Protein AF-A0A158QP65-F1 (afdb_monomer)

Sequence (502 aa):
PSRQILRLKGIIAVNVPLARISQSKVSFAASDVPIEKLSLSRGLVMNKFEKDFMIYPEYTDTDDVKAIQGFTEILRKSLNLTVDHEELEKLGTLSDAVIGALNDSAVFAALAPSEYGGLGLGFKDRVKIFEELSVDWNIYANVVVMNALTNTLILFGSEELKQKYFPLIASGKCRPVVALVRDELVSSHCLPLAAATVGYSKRLLNDLAAFCNKTSSPRQQSTTEFALKVQSLNFYSILHLMTICGSELTVQVYALESASYYLSGLLDEGLPVVLDIENALLHRLTRDVLRSSVFTCVDLAGLRAINPAFHFEKDIRDVTTLLSLVGAFLVATVIVTFRITNALKRLFRQEKLEDELRHPKLTHYIAEHAHPSLQMACQDLEFSMSRVNNVISKLMSEKGKNVQHDFASLERLVTIIQNHLVMTAVISRSSRSYSIGLRNSDIEIAWATFICSKVSRENWFLLEALNDYYGLIRLNPSLLNVGKAVFDMGGYQIESPIERNW

Mean predicted aligned error: 10.56 Å

pLDDT: mean 77.49, std 19.93, range [22.88, 97.44]

Solvent-accessible surface area (backbone atoms only — not comparable to full-atom values): 28681 Å² total; per-residue (Å²): 136,82,87,77,77,78,84,68,87,80,81,79,82,80,86,76,60,72,79,50,71,84,45,53,89,73,63,92,78,55,89,82,58,58,60,36,66,32,20,66,68,60,8,40,48,66,56,35,85,52,74,71,68,38,57,54,59,74,79,92,49,71,64,59,54,51,49,51,51,52,54,44,53,51,41,44,55,44,47,71,73,50,66,50,71,68,58,34,64,75,64,73,46,84,49,72,61,44,54,45,45,41,48,78,57,40,55,43,11,44,66,25,54,46,95,46,67,18,65,49,59,50,49,47,53,49,31,56,48,27,23,55,38,28,81,40,66,70,57,34,54,57,52,50,53,53,45,50,52,45,54,49,38,71,76,69,43,51,72,73,51,41,70,62,44,35,48,35,39,25,68,56,74,57,85,85,83,87,84,76,93,52,76,77,67,62,58,80,48,28,61,52,50,37,24,17,49,39,32,31,51,53,50,51,51,51,53,50,49,53,52,63,66,63,74,73,65,95,83,77,78,77,95,77,76,85,76,78,74,72,84,80,65,56,70,66,57,54,53,48,49,51,50,50,47,51,47,54,44,51,53,46,40,52,39,48,45,32,39,50,46,37,55,24,27,41,54,65,72,64,52,58,58,59,53,69,52,59,34,45,41,45,40,51,47,36,50,51,42,54,52,40,48,44,52,38,43,41,72,72,50,42,77,52,28,71,33,81,93,35,69,53,25,57,51,44,53,52,50,53,52,48,54,60,72,59,54,84,67,53,64,58,55,52,58,66,68,58,67,79,78,82,80,88,83,78,89,87,53,70,75,64,48,58,53,40,52,77,56,50,76,90,84,79,61,58,34,81,65,44,44,72,93,46,32,66,43,32,48,45,49,51,42,48,22,50,34,47,32,52,49,50,51,52,51,43,72,75,46,47,81,58,48,80,74,38,58,70,64,49,51,50,51,51,52,43,51,41,44,51,52,40,42,44,26,32,47,15,44,28,29,49,35,42,74,73,63,46,87,65,24,70,58,42,40,54,50,35,46,50,52,30,54,55,45,42,53,51,40,48,53,52,50,47,57,63,56,45,55,77,70,83,60,76,66,62,65,57,53,51,46,53,55,45,47,30,62,77,67,72,39,90,78,76,74,59,95,82,67,73,93,127

InterPro domains:
  IPR009100 Acyl-CoA dehydrogenase/oxidase, N-terminal and middle domain superfamily [SSF56645] (84-180)
  IPR013786 Acyl-CoA dehydrogenase/oxidase, N-terminal [PF02771] (85-173)
  IPR037069 Acyl-CoA dehydrogenase/oxidase, N-terminal domain superfamily [G3DSA:1.10.540.10] (58-175)
  IPR049448 ACAD9/ACADV-like, C-terminal domain [PF21343] (372-468)

Nearest PDB structures (foldseek):
  8phe-assembly1_B  TM=8.206E-01  e=4.579E-15  Homo sapiens
  7s7g-assembly1_A  TM=8.264E-01  e=5.039E-11  Homo sapiens
  3b96-assembly1_A-2  TM=8.182E-01  e=5.039E-11  Homo sapiens
  2uxw-assembly1_A-2  TM=8.178E-01  e=2.603E-10  Homo sapiens
  8ca1-assembly1_A  TM=8.148E-01  e=2.059E-10  Mus musculus

Foldseek 3Di:
DDDPPPPPPDDDDPPDDPVCVLCQVPPPPPPPDDVCLQAVLVCLLLLHHDLVLLAFFDDPDPVLVVVLVVLLVQLLVQCVVQDDPVVCVVVVADDPSNLVSCQVSQVLLCLAPVVQNRPNDFLLSLLSNLLSQLVPLRSLVQSLVLSLVRVCCVRPNDPVRSNPPRNCRSNSVDRDDDDDPDLLSLLVRLLSLLSSLLSNLVVLLVVLVVVLVVPPDPPDDDPDPDDPPPVDDDPVNLVVLLCVLSLVLVLLSLLLVLLSSRVRSCVRVVRNHPCLLSSLLSLVSSLVSLVSSLVSLCSRVPPVCCPPVDCNNVSNVSSVVVNVSSDPCSLLSVLVVPPVPDPPPPPPDPPVLVVCLVPPDQDPCSCVSFDVLCSVLSVLSSSLSSLSSSLVSVCCVPCPPVVSVVSVLSVLSSLLSSLSSSLSSLRSVLRVCVVVPHPCSVVSSVSSNVSSVVSSVSSSVSSVCSVCVPVDDPPDPVVVVVVCVQVVVVHDPDDDPPDDDD

Radius of gyration: 25.3 Å;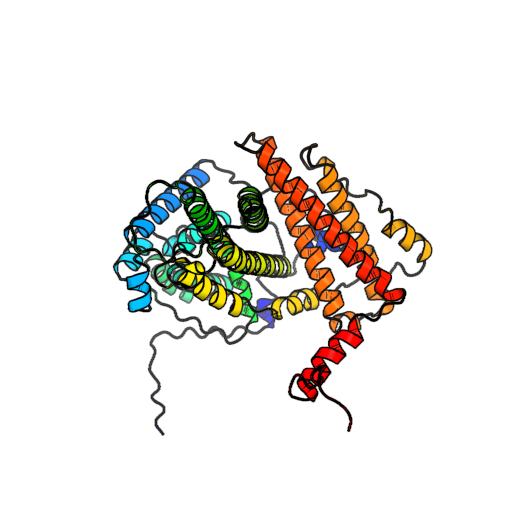 Cα contacts (8 Å, |Δi|>4): 485; chains: 1; bounding box: 78×71×74 Å

Organism: Haemonchus placei (NCBI:txid6290)

Structure (mmCIF, N/CA/C/O backbone):
data_AF-A0A158QP65-F1
#
_entry.id   AF-A0A158QP65-F1
#
loop_
_atom_site.group_PDB
_atom_site.id
_atom_site.type_symbol
_atom_site.label_atom_id
_atom_site.label_alt_id
_atom_site.label_comp_id
_atom_site.label_asym_id
_atom_site.label_entity_id
_atom_site.label_seq_id
_atom_site.pdbx_PDB_ins_code
_atom_site.Cartn_x
_atom_site.Cartn_y
_atom_site.Cartn_z
_atom_site.occupancy
_atom_site.B_iso_or_equiv
_atom_site.auth_seq_id
_atom_site.auth_comp_id
_atom_site.auth_asym_id
_atom_site.auth_atom_id
_atom_site.pdbx_PDB_model_num
ATOM 1 N N . PRO A 1 1 ? 21.037 -11.210 42.077 1.00 28.03 1 PRO A N 1
ATOM 2 C CA . PRO A 1 1 ? 20.079 -10.479 42.938 1.00 28.03 1 PRO A CA 1
ATOM 3 C C . PRO A 1 1 ? 18.663 -10.530 42.336 1.00 28.03 1 PRO A C 1
ATOM 5 O O . PRO A 1 1 ? 18.416 -9.946 41.289 1.00 28.03 1 PRO A O 1
ATOM 8 N N . SER A 1 2 ? 17.801 -11.339 42.965 1.00 24.23 2 SER A N 1
ATOM 9 C CA . SER A 1 2 ? 16.327 -11.344 42.860 1.00 24.23 2 SER A CA 1
ATOM 10 C C . SER A 1 2 ? 15.695 -11.414 41.454 1.00 24.23 2 SER A C 1
ATOM 12 O O . SER A 1 2 ? 15.171 -10.438 40.928 1.00 24.23 2 SER A O 1
ATOM 14 N N . ARG A 1 3 ? 15.616 -12.632 40.892 1.00 25.69 3 ARG A N 1
ATOM 15 C CA . ARG A 1 3 ? 14.611 -12.987 39.872 1.00 25.69 3 ARG A CA 1
ATOM 16 C C . ARG A 1 3 ? 13.216 -12.965 40.515 1.00 25.69 3 ARG A C 1
ATOM 18 O O . ARG A 1 3 ? 12.759 -13.986 41.024 1.00 25.69 3 ARG A O 1
ATOM 25 N N . GLN A 1 4 ? 12.535 -11.822 40.492 1.00 23.47 4 GLN A N 1
ATOM 26 C CA . GLN A 1 4 ? 11.077 -11.805 40.611 1.00 23.47 4 GLN A CA 1
ATOM 27 C C . GLN A 1 4 ? 10.497 -12.288 39.280 1.00 23.47 4 GLN A C 1
ATOM 29 O O . GLN A 1 4 ? 10.384 -11.544 38.312 1.00 23.47 4 GLN A O 1
ATOM 34 N N . ILE A 1 5 ? 10.166 -13.576 39.227 1.00 24.44 5 ILE A N 1
ATOM 35 C CA . ILE A 1 5 ? 9.314 -14.133 38.181 1.00 24.44 5 ILE A CA 1
ATOM 36 C C . ILE A 1 5 ? 7.915 -13.567 38.439 1.00 24.44 5 ILE A C 1
ATOM 38 O O . ILE A 1 5 ? 7.173 -14.081 39.277 1.00 24.44 5 ILE A O 1
ATOM 42 N N . LEU A 1 6 ? 7.571 -12.477 37.750 1.00 23.12 6 LEU A N 1
ATOM 43 C CA . LEU A 1 6 ? 6.187 -12.044 37.593 1.00 23.12 6 LEU A CA 1
ATOM 44 C C . LEU A 1 6 ? 5.415 -13.220 36.983 1.00 23.12 6 LEU A C 1
ATOM 46 O O . LEU A 1 6 ? 5.588 -13.563 35.814 1.00 23.12 6 LEU A O 1
ATOM 50 N N . ARG A 1 7 ? 4.589 -13.883 37.802 1.00 22.88 7 ARG A N 1
ATOM 51 C CA . ARG A 1 7 ? 3.594 -14.863 37.351 1.00 22.88 7 ARG A CA 1
ATOM 52 C C . ARG A 1 7 ? 2.542 -14.129 36.512 1.00 22.88 7 ARG A C 1
ATOM 54 O O . ARG A 1 7 ? 1.471 -13.793 37.008 1.00 22.88 7 ARG A O 1
ATOM 61 N N . LEU A 1 8 ? 2.845 -13.884 35.242 1.00 30.17 8 LEU A N 1
ATOM 62 C CA . LEU A 1 8 ? 1.859 -13.469 34.251 1.00 30.17 8 LEU A CA 1
ATOM 63 C C . LEU A 1 8 ? 0.992 -14.693 33.920 1.00 30.17 8 LEU A C 1
ATOM 65 O O . LEU A 1 8 ? 1.442 -15.650 33.289 1.00 30.17 8 LEU A O 1
ATOM 69 N N . LYS A 1 9 ? -0.248 -14.707 34.425 1.00 31.06 9 LYS A N 1
ATOM 70 C CA . LYS A 1 9 ? -1.256 -15.711 34.060 1.00 31.06 9 LYS A CA 1
ATOM 71 C C . LYS A 1 9 ? -1.524 -15.604 32.552 1.00 31.06 9 LYS A C 1
ATOM 73 O O . LYS A 1 9 ? -2.002 -14.571 32.105 1.00 31.06 9 LYS A O 1
ATOM 78 N N . GLY A 1 10 ? -1.278 -16.677 31.797 1.00 42.19 10 GLY A N 1
ATOM 79 C CA . GLY A 1 10 ? -1.755 -16.805 30.412 1.00 42.19 10 GLY A CA 1
ATOM 80 C C . GLY A 1 10 ? -0.742 -16.522 29.298 1.00 42.19 10 GLY A C 1
ATOM 81 O O . GLY A 1 10 ? -1.137 -16.016 28.255 1.00 42.19 10 GLY A O 1
ATOM 82 N N . ILE A 1 11 ? 0.538 -16.864 29.474 1.00 42.38 11 ILE A N 1
ATOM 83 C CA . ILE A 1 11 ? 1.507 -16.835 28.366 1.00 42.38 11 ILE A CA 1
ATOM 84 C C . ILE A 1 11 ? 1.181 -17.973 27.385 1.00 42.38 11 ILE A C 1
ATOM 86 O O . ILE A 1 11 ? 1.315 -19.147 27.732 1.00 42.38 11 ILE A O 1
ATOM 90 N N . ILE A 1 12 ? 0.775 -17.631 26.158 1.00 43.78 12 ILE A N 1
ATOM 91 C CA . ILE A 1 12 ? 0.723 -18.577 25.037 1.00 43.78 12 ILE A CA 1
ATOM 92 C C . ILE A 1 12 ? 2.083 -18.520 24.339 1.00 43.78 12 ILE A C 1
ATOM 94 O O . ILE A 1 12 ? 2.358 -17.610 23.562 1.00 43.78 12 ILE A O 1
ATOM 98 N N . ALA A 1 13 ? 2.955 -19.483 24.628 1.00 40.81 13 ALA A N 1
ATOM 99 C CA . ALA A 1 13 ? 4.204 -19.643 23.894 1.00 40.81 13 ALA A CA 1
ATOM 100 C C . ALA A 1 13 ? 3.943 -20.487 22.638 1.00 40.81 13 ALA A C 1
ATOM 102 O O . ALA A 1 13 ? 3.962 -21.716 22.694 1.00 40.81 13 ALA A O 1
ATOM 103 N N . VAL A 1 14 ? 3.683 -19.837 21.501 1.00 40.47 14 VAL A N 1
ATOM 104 C CA . VAL A 1 14 ? 3.632 -20.531 20.206 1.00 40.47 14 VAL A CA 1
ATOM 105 C C . VAL A 1 14 ? 5.058 -20.621 19.664 1.00 40.47 14 VAL A C 1
ATOM 107 O O . VAL A 1 14 ? 5.575 -19.682 19.066 1.00 40.47 14 VAL A O 1
ATOM 110 N N . ASN A 1 15 ? 5.730 -21.747 19.911 1.00 36.25 15 ASN A N 1
ATOM 111 C CA . ASN A 1 15 ? 7.048 -22.008 19.337 1.00 36.25 15 ASN A CA 1
ATOM 112 C C . ASN A 1 15 ? 6.867 -22.480 17.885 1.00 36.25 15 ASN A C 1
ATOM 114 O O . ASN A 1 15 ? 6.564 -23.651 17.647 1.00 36.25 15 ASN A O 1
ATOM 118 N N . VAL A 1 16 ? 6.977 -21.564 16.917 1.00 39.28 16 VAL A N 1
ATOM 119 C CA . VAL A 1 16 ? 6.814 -21.886 15.492 1.00 39.28 16 VAL A CA 1
ATOM 120 C C . VAL A 1 16 ? 8.182 -22.213 14.874 1.00 39.28 16 VAL A C 1
ATOM 122 O O . VAL A 1 16 ? 9.013 -21.316 14.726 1.00 39.28 16 VAL A O 1
ATOM 125 N N . PRO A 1 17 ? 8.463 -23.471 14.483 1.00 30.17 17 PRO A N 1
ATOM 126 C CA . PRO A 1 17 ? 9.666 -23.782 13.718 1.00 30.17 17 PRO A CA 1
ATOM 127 C C . PRO A 1 17 ? 9.556 -23.196 12.299 1.00 30.17 17 PRO A C 1
ATOM 129 O O . PRO A 1 17 ? 8.550 -23.411 11.625 1.00 30.17 17 PRO A O 1
ATOM 132 N N . LEU A 1 18 ? 10.613 -22.511 11.832 1.00 29.34 18 LEU A N 1
ATOM 133 C CA . LEU A 1 18 ? 10.760 -21.887 10.495 1.00 29.34 18 LEU A CA 1
ATOM 134 C C . LEU A 1 18 ? 10.167 -22.714 9.337 1.00 29.34 18 LEU A C 1
ATOM 136 O O . LEU A 1 18 ? 9.545 -22.167 8.432 1.00 29.34 18 LEU A O 1
ATOM 140 N N . ALA A 1 19 ? 10.323 -24.039 9.385 1.00 26.78 19 ALA A N 1
ATOM 141 C CA . ALA A 1 19 ? 9.856 -24.960 8.350 1.00 26.78 19 ALA A CA 1
ATOM 142 C C . ALA A 1 19 ? 8.323 -25.025 8.189 1.00 26.78 19 ALA A C 1
ATOM 144 O O . ALA A 1 19 ? 7.852 -25.482 7.154 1.00 26.78 19 ALA A O 1
ATOM 145 N N . ARG A 1 20 ? 7.542 -24.583 9.188 1.00 27.67 20 ARG A N 1
ATOM 146 C CA . ARG A 1 20 ? 6.070 -24.528 9.123 1.00 27.67 20 ARG A CA 1
ATOM 147 C C . ARG A 1 20 ? 5.520 -23.177 8.664 1.00 27.67 20 ARG A C 1
ATOM 149 O O . ARG A 1 20 ? 4.370 -23.127 8.258 1.00 27.67 20 ARG A O 1
ATOM 156 N N . ILE A 1 21 ? 6.308 -22.100 8.703 1.00 33.06 21 ILE A N 1
ATOM 157 C CA . ILE A 1 21 ? 5.866 -20.761 8.262 1.00 33.06 21 ILE A CA 1
ATOM 158 C C . ILE A 1 21 ? 5.874 -20.676 6.731 1.00 33.06 21 ILE A C 1
ATOM 160 O O . ILE A 1 21 ? 4.969 -20.099 6.141 1.00 33.06 21 ILE A O 1
ATOM 164 N N . SER A 1 22 ? 6.834 -21.343 6.079 1.00 30.52 22 SER A N 1
ATOM 165 C CA . SER A 1 22 ? 6.835 -21.547 4.621 1.00 30.52 22 SER A CA 1
ATOM 166 C C . SER A 1 22 ? 5.821 -22.594 4.145 1.00 30.52 22 SER A C 1
ATOM 168 O O . SER A 1 22 ? 5.596 -22.740 2.947 1.00 30.52 22 SER A O 1
ATOM 170 N N . GLN A 1 23 ? 5.224 -23.331 5.082 1.00 28.06 23 GLN A N 1
ATOM 171 C CA . GLN A 1 23 ? 4.182 -24.321 4.853 1.00 28.06 23 GLN A CA 1
ATOM 172 C C . GLN A 1 23 ? 2.904 -23.853 5.550 1.00 28.06 23 GLN A C 1
ATOM 174 O O . GLN A 1 23 ? 2.370 -24.534 6.431 1.00 28.06 23 GLN A O 1
ATOM 179 N N . SER A 1 24 ? 2.381 -22.691 5.146 1.00 30.58 24 SER A N 1
ATOM 180 C CA . SER A 1 24 ? 0.937 -22.511 5.264 1.00 30.58 24 SER A CA 1
ATOM 181 C C . SER A 1 24 ? 0.294 -23.748 4.629 1.00 30.58 24 SER A C 1
ATOM 183 O O . SER A 1 24 ? 0.755 -24.258 3.609 1.00 30.58 24 SER A O 1
ATOM 185 N N . LYS A 1 25 ? -0.731 -24.303 5.273 1.00 30.17 25 LYS A N 1
ATOM 186 C CA . LYS A 1 25 ? -1.449 -25.505 4.823 1.00 30.17 25 LYS A CA 1
ATOM 187 C C . LYS A 1 25 ? -2.222 -25.297 3.503 1.00 30.17 25 LYS A C 1
ATOM 189 O O . LYS A 1 25 ? -3.206 -25.980 3.269 1.00 30.17 25 LYS A O 1
ATOM 194 N N . VAL A 1 26 ? -1.761 -24.424 2.609 1.00 34.22 26 VAL A N 1
ATOM 195 C CA . VAL A 1 26 ? -1.816 -24.706 1.176 1.00 34.22 26 VAL A CA 1
ATOM 196 C C . VAL A 1 26 ? -0.628 -25.621 0.923 1.00 34.22 26 VAL A C 1
ATOM 198 O O . VAL A 1 26 ? 0.472 -25.195 0.578 1.00 34.22 26 VAL A O 1
ATOM 201 N N . SER A 1 27 ? -0.825 -26.906 1.219 1.00 28.50 27 SER A N 1
ATOM 202 C CA . SER A 1 27 ? 0.098 -27.950 0.796 1.00 28.50 27 SER A CA 1
ATOM 203 C C . SER A 1 27 ? 0.563 -27.658 -0.628 1.00 28.50 27 SER A C 1
ATOM 205 O O . SER A 1 27 ? -0.262 -27.301 -1.469 1.00 28.50 27 SER A O 1
ATOM 207 N N . PHE A 1 28 ? 1.854 -27.859 -0.890 1.00 35.22 28 PHE A N 1
ATOM 208 C CA . PHE A 1 28 ? 2.449 -28.105 -2.207 1.00 35.22 28 PHE A CA 1
ATOM 209 C C . PHE A 1 28 ? 1.759 -29.306 -2.912 1.00 35.22 28 PHE A C 1
ATOM 211 O O . PHE A 1 28 ? 2.387 -30.299 -3.251 1.00 35.22 28 PHE A O 1
ATOM 218 N N . ALA A 1 29 ? 0.441 -29.240 -3.090 1.00 33.00 29 ALA A N 1
ATOM 219 C CA . ALA A 1 29 ? -0.408 -30.163 -3.827 1.00 33.00 29 ALA A CA 1
ATOM 220 C C . ALA A 1 29 ? -0.649 -29.656 -5.259 1.00 33.00 29 ALA A C 1
ATOM 222 O O . ALA A 1 29 ? -1.342 -30.298 -6.035 1.00 33.00 29 ALA A O 1
ATOM 223 N N . ALA A 1 30 ? -0.059 -28.516 -5.624 1.00 43.53 30 ALA A N 1
ATOM 224 C CA . ALA A 1 30 ? -0.201 -27.887 -6.926 1.00 43.53 30 ALA A CA 1
ATOM 225 C C . ALA A 1 30 ? 1.123 -27.912 -7.706 1.00 43.53 30 ALA A C 1
ATOM 227 O O . ALA A 1 30 ? 1.570 -26.882 -8.201 1.00 43.53 30 ALA A O 1
ATOM 228 N N . SER A 1 31 ? 1.771 -29.077 -7.833 1.00 50.09 31 SER A N 1
ATOM 229 C CA . SER A 1 31 ? 2.864 -29.234 -8.812 1.00 50.09 31 SER A CA 1
ATOM 230 C C . SER A 1 31 ? 2.407 -28.966 -10.254 1.00 50.09 31 SER A C 1
ATOM 232 O O . SER A 1 31 ? 3.247 -28.734 -11.120 1.00 50.09 31 SER A O 1
ATOM 234 N N . ASP A 1 32 ? 1.090 -28.958 -10.483 1.00 56.91 32 ASP A N 1
ATOM 235 C CA . ASP A 1 32 ? 0.466 -28.889 -11.804 1.00 56.91 32 ASP A CA 1
ATOM 236 C C . ASP A 1 32 ? -0.177 -27.522 -12.110 1.00 56.91 32 ASP A C 1
ATOM 238 O O . ASP A 1 32 ? -0.627 -27.299 -13.234 1.00 56.91 32 ASP A O 1
ATOM 242 N N . VAL A 1 33 ? -0.226 -26.584 -11.150 1.00 64.44 33 VAL A N 1
ATOM 243 C CA . VAL A 1 33 ? -0.780 -25.241 -11.396 1.00 64.44 33 VAL A CA 1
ATOM 244 C C . VAL A 1 33 ? 0.328 -24.323 -11.931 1.00 64.44 33 VAL A C 1
ATOM 246 O O . VAL A 1 33 ? 1.375 -24.197 -11.289 1.00 64.44 33 VAL A O 1
ATOM 249 N N . PRO A 1 34 ? 0.132 -23.666 -13.091 1.00 68.56 34 PRO A N 1
ATOM 250 C CA . PRO A 1 34 ? 1.103 -22.727 -13.643 1.00 68.56 34 PRO A CA 1
ATOM 251 C C . PRO A 1 34 ? 1.469 -21.614 -12.651 1.00 68.56 34 PRO A C 1
ATOM 253 O O . PRO A 1 34 ? 0.615 -21.110 -11.924 1.00 68.56 34 PRO A O 1
ATOM 256 N N . ILE A 1 35 ? 2.740 -21.203 -12.636 1.00 68.62 35 ILE A N 1
ATOM 257 C CA . ILE A 1 35 ? 3.265 -20.233 -11.658 1.00 68.62 35 ILE A CA 1
ATOM 258 C C . ILE A 1 35 ? 2.569 -18.870 -11.761 1.00 68.62 35 ILE A C 1
ATOM 260 O O . ILE A 1 35 ? 2.382 -18.192 -10.757 1.00 68.62 35 ILE A O 1
ATOM 264 N N . GLU A 1 36 ? 2.143 -18.519 -12.972 1.00 68.19 36 GLU A N 1
ATOM 265 C CA . GLU A 1 36 ? 1.372 -17.330 -13.309 1.00 68.19 36 GLU A CA 1
ATOM 266 C C . GLU A 1 36 ? -0.042 -17.345 -12.725 1.00 68.19 36 GLU A C 1
ATOM 268 O O . GLU A 1 36 ? -0.616 -16.287 -12.570 1.00 68.19 36 GLU A O 1
ATOM 273 N N . LYS A 1 37 ? -0.588 -18.501 -12.332 1.00 71.81 37 LYS A N 1
ATOM 274 C CA . LYS A 1 37 ? -1.853 -18.585 -11.583 1.00 71.81 37 LYS A CA 1
ATOM 275 C C . LYS A 1 37 ? -1.643 -18.586 -10.070 1.00 71.81 37 LYS A C 1
ATOM 277 O O . LYS A 1 37 ? -2.582 -18.351 -9.320 1.00 71.81 37 LYS A O 1
ATOM 282 N N . LEU A 1 38 ? -0.415 -18.873 -9.630 1.00 68.69 38 LEU A N 1
ATOM 283 C CA . LEU A 1 38 ? -0.037 -18.968 -8.220 1.00 68.69 38 LEU A CA 1
ATOM 284 C C . LEU A 1 38 ? 0.522 -17.656 -7.654 1.00 68.69 38 LEU A C 1
ATOM 286 O O . LEU A 1 38 ? 0.538 -17.454 -6.450 1.00 68.69 38 LEU A O 1
ATOM 290 N N . SER A 1 39 ? 1.075 -16.770 -8.474 1.00 75.38 39 SER A N 1
ATOM 291 C CA . SER A 1 39 ? 1.523 -15.452 -8.014 1.00 75.38 39 SER A CA 1
ATOM 292 C C . SER A 1 39 ? 1.572 -14.503 -9.193 1.00 75.38 39 SER A C 1
ATOM 294 O O . SER A 1 39 ? 2.267 -14.763 -10.182 1.00 75.38 39 SER A O 1
ATOM 296 N N . LEU A 1 40 ? 0.874 -13.378 -9.042 1.00 83.19 40 LEU A N 1
ATOM 297 C CA . LEU A 1 40 ? 0.892 -12.290 -10.007 1.00 83.19 40 LEU A CA 1
ATOM 298 C C . LEU A 1 40 ? 2.331 -11.837 -10.247 1.00 83.19 40 LEU A C 1
ATOM 300 O O . LEU A 1 40 ? 2.811 -11.849 -11.377 1.00 83.19 40 LEU A O 1
ATOM 304 N N . SER A 1 41 ? 3.052 -11.509 -9.174 1.00 83.50 41 SER A N 1
ATOM 305 C CA . SER A 1 41 ? 4.394 -10.935 -9.274 1.00 83.50 41 SER A CA 1
ATOM 306 C C . SER A 1 41 ? 5.379 -11.898 -9.943 1.00 83.50 41 SER A C 1
ATOM 308 O O . SER A 1 41 ? 6.189 -11.485 -10.772 1.00 83.50 41 SER A O 1
ATOM 310 N N . ARG A 1 42 ? 5.295 -13.203 -9.639 1.00 79.75 42 ARG A N 1
ATOM 311 C CA . ARG A 1 42 ? 6.140 -14.223 -10.289 1.00 79.75 42 ARG A CA 1
ATOM 312 C C . ARG A 1 42 ? 5.791 -14.395 -11.763 1.00 79.75 42 ARG A C 1
ATOM 314 O O . ARG A 1 42 ? 6.707 -14.509 -12.577 1.00 79.75 42 ARG A O 1
ATOM 321 N N . GLY A 1 43 ? 4.501 -14.397 -12.103 1.00 81.75 43 GLY A N 1
ATOM 322 C CA . GLY A 1 43 ? 4.034 -14.445 -13.486 1.00 81.75 43 GLY A CA 1
ATOM 323 C C . GLY A 1 43 ? 4.601 -13.288 -14.306 1.00 81.75 43 GLY A C 1
ATOM 324 O O . GLY A 1 43 ? 5.323 -13.524 -15.280 1.00 81.75 43 GLY A O 1
ATOM 325 N N . LEU A 1 44 ? 4.370 -12.050 -13.852 1.00 86.19 44 LEU A N 1
ATOM 326 C CA . LEU A 1 44 ? 4.791 -10.835 -14.558 1.00 86.19 44 LEU A CA 1
ATOM 327 C C . LEU A 1 44 ? 6.303 -10.823 -14.831 1.00 86.19 44 LEU A C 1
ATOM 329 O O . LEU A 1 44 ? 6.740 -10.538 -15.947 1.00 86.19 44 LEU A O 1
ATOM 333 N N . VAL A 1 45 ? 7.104 -11.226 -13.842 1.00 83.12 45 VAL A N 1
ATOM 334 C CA . VAL A 1 45 ? 8.568 -11.290 -13.958 1.00 83.12 45 VAL A CA 1
ATOM 335 C C . VAL A 1 45 ? 9.045 -12.354 -14.943 1.00 83.12 45 VAL A C 1
ATOM 337 O O . VAL A 1 45 ? 10.027 -12.143 -15.653 1.00 83.12 45 VAL A O 1
ATOM 340 N N . MET A 1 46 ? 8.354 -13.492 -15.016 1.00 79.62 46 MET A N 1
ATOM 341 C CA . MET A 1 46 ? 8.657 -14.560 -15.974 1.00 79.62 46 MET A CA 1
ATOM 342 C C . MET A 1 46 ? 8.097 -14.279 -17.375 1.00 79.62 46 MET A C 1
ATOM 344 O O . MET A 1 46 ? 8.117 -15.165 -18.232 1.00 79.62 46 MET A O 1
ATOM 348 N N . ASN A 1 47 ? 7.597 -13.060 -17.611 1.00 85.44 47 ASN A N 1
ATOM 349 C CA . ASN A 1 47 ? 6.870 -12.674 -18.813 1.00 85.44 47 ASN A CA 1
ATOM 350 C C . ASN A 1 47 ? 5.738 -13.663 -19.137 1.00 85.44 47 ASN A C 1
ATOM 352 O O . ASN A 1 47 ? 5.579 -14.104 -20.276 1.00 85.44 47 ASN A O 1
ATOM 356 N N . LYS A 1 48 ? 4.982 -14.044 -18.107 1.00 85.94 48 LYS A N 1
ATOM 357 C CA . LYS A 1 48 ? 3.783 -14.866 -18.206 1.00 85.94 48 LYS A CA 1
ATOM 358 C C . LYS A 1 48 ? 2.612 -14.114 -17.602 1.00 85.94 48 LYS A C 1
ATOM 360 O O . LYS A 1 48 ? 2.710 -13.592 -16.496 1.00 85.94 48 LYS A O 1
ATOM 365 N N . PHE A 1 49 ? 1.508 -14.079 -18.321 1.00 87.12 49 PHE A N 1
ATOM 366 C CA . PHE A 1 49 ? 0.362 -13.276 -17.945 1.00 87.12 49 PHE A CA 1
ATOM 367 C C . PHE A 1 49 ? -0.880 -14.154 -17.830 1.00 87.12 49 PHE A C 1
ATOM 369 O O . PHE A 1 49 ? -1.137 -14.980 -18.703 1.00 87.12 49 PHE A O 1
ATOM 376 N N . GLU A 1 50 ? -1.629 -13.962 -16.747 1.00 87.00 50 GLU A N 1
ATOM 377 C CA . GLU A 1 50 ? -2.953 -14.544 -16.561 1.00 87.00 50 GLU A CA 1
ATOM 378 C C . GLU A 1 50 ? -3.987 -13.424 -16.658 1.00 87.00 50 GLU A C 1
ATOM 380 O O . GLU A 1 50 ? -3.890 -12.415 -15.958 1.00 87.00 50 GLU A O 1
ATOM 385 N N . LYS A 1 51 ? -4.973 -13.604 -17.537 1.00 87.31 51 LYS A N 1
ATOM 386 C CA . LYS A 1 51 ? -5.958 -12.563 -17.864 1.00 87.31 51 LYS A CA 1
ATOM 387 C C . LYS A 1 51 ? -6.878 -12.238 -16.689 1.00 87.31 51 LYS A C 1
ATOM 389 O O . LYS A 1 51 ? -7.340 -11.106 -16.577 1.00 87.31 51 LYS A O 1
ATOM 394 N N . ASP A 1 52 ? -7.107 -13.213 -15.809 1.00 85.56 52 ASP A N 1
ATOM 395 C CA . ASP A 1 52 ? -8.007 -13.079 -14.663 1.00 85.56 52 ASP A CA 1
ATOM 396 C C . ASP A 1 52 ? -7.509 -11.998 -13.682 1.00 85.56 52 ASP A C 1
ATOM 398 O O . ASP A 1 52 ? -8.309 -11.354 -13.015 1.00 85.56 52 ASP A O 1
ATOM 402 N N . PHE A 1 53 ? -6.207 -11.689 -13.678 1.00 86.56 53 PHE A N 1
ATOM 403 C CA . PHE A 1 53 ? -5.631 -10.604 -12.875 1.00 86.56 53 PHE A CA 1
ATOM 404 C C . PHE A 1 53 ? -5.941 -9.185 -13.376 1.00 86.56 53 PHE A C 1
ATOM 406 O O . PHE A 1 53 ? -5.657 -8.210 -12.683 1.00 86.56 53 PHE A O 1
ATOM 413 N N . MET A 1 54 ? -6.528 -9.026 -14.564 1.00 90.75 54 MET A N 1
ATOM 414 C CA . MET A 1 54 ? -7.018 -7.712 -15.008 1.00 90.75 54 MET A CA 1
ATOM 415 C C . MET A 1 54 ? -8.431 -7.410 -14.524 1.00 90.75 54 MET A C 1
ATOM 417 O O . MET A 1 54 ? -8.884 -6.268 -14.635 1.00 90.75 54 MET A O 1
ATOM 421 N N . ILE A 1 55 ? -9.115 -8.405 -13.963 1.00 90.69 55 ILE A N 1
ATOM 422 C CA . ILE A 1 55 ? -10.419 -8.228 -13.344 1.00 90.69 55 ILE A CA 1
ATOM 423 C C . ILE A 1 55 ? -10.172 -7.704 -11.932 1.00 90.69 55 ILE A C 1
ATOM 425 O O . ILE A 1 55 ? -9.596 -8.389 -11.091 1.00 90.69 55 ILE A O 1
ATOM 429 N N . TYR A 1 56 ? -10.568 -6.456 -11.681 1.00 93.75 56 TYR A N 1
ATOM 430 C CA . TYR A 1 56 ? -10.473 -5.897 -10.338 1.00 93.75 56 TYR A CA 1
ATOM 431 C C . TYR A 1 56 ? -11.531 -6.552 -9.441 1.00 93.75 56 TYR A C 1
ATOM 433 O O . TYR A 1 56 ? -12.708 -6.475 -9.798 1.00 93.75 56 TYR A O 1
ATOM 441 N N . PRO A 1 57 ? -11.159 -7.161 -8.301 1.00 91.06 57 PRO A N 1
ATOM 442 C CA . PRO A 1 57 ? -12.116 -7.853 -7.444 1.00 91.06 57 PRO A CA 1
ATOM 443 C C . PRO A 1 57 ? -13.234 -6.940 -6.934 1.00 91.06 57 PRO A C 1
ATOM 445 O O . PRO A 1 57 ? -12.988 -5.813 -6.490 1.00 91.06 57 PRO A O 1
ATOM 448 N N . GLU A 1 58 ? -14.462 -7.452 -6.934 1.00 86.25 58 GLU A N 1
ATOM 449 C CA . GLU A 1 58 ? -15.656 -6.729 -6.491 1.00 86.25 58 GLU A CA 1
ATOM 450 C C . GLU A 1 58 ? -16.389 -7.460 -5.366 1.00 86.25 58 GLU A C 1
ATOM 452 O O . GLU A 1 58 ? -16.152 -8.633 -5.077 1.00 86.25 58 GLU A O 1
ATOM 457 N N . TYR A 1 59 ? -17.297 -6.745 -4.707 1.00 84.50 59 TYR A N 1
ATOM 458 C CA . TYR A 1 59 ? -18.307 -7.391 -3.880 1.00 84.50 59 TYR A CA 1
ATOM 459 C C . TYR A 1 59 ? -19.360 -8.010 -4.794 1.00 84.50 59 TYR A C 1
ATOM 461 O O . TYR A 1 59 ? -19.889 -7.336 -5.678 1.00 84.50 59 TYR A O 1
ATOM 469 N N . THR A 1 60 ? -19.666 -9.286 -4.577 1.00 79.00 60 THR A N 1
ATOM 470 C CA . THR A 1 60 ? -20.689 -10.002 -5.345 1.00 79.00 60 THR A CA 1
ATOM 471 C C . THR A 1 60 ? -22.100 -9.572 -4.954 1.00 79.00 60 THR A C 1
ATOM 473 O O . THR A 1 60 ? -22.976 -9.525 -5.814 1.00 79.00 60 THR A O 1
ATOM 476 N N . ASP A 1 61 ? -22.315 -9.237 -3.677 1.00 82.50 61 ASP A N 1
ATOM 477 C CA . ASP A 1 61 ? -23.602 -8.791 -3.146 1.00 82.50 61 ASP A CA 1
ATOM 478 C C . ASP A 1 61 ? -23.579 -7.299 -2.770 1.00 82.50 61 ASP A C 1
ATOM 480 O O . ASP A 1 61 ? -22.667 -6.795 -2.110 1.00 82.50 61 ASP A O 1
ATOM 484 N N . THR A 1 62 ? -24.622 -6.577 -3.176 1.00 85.50 62 THR A N 1
ATOM 485 C CA . THR A 1 62 ? -24.823 -5.174 -2.796 1.00 85.50 62 THR A CA 1
ATOM 486 C C . THR A 1 62 ? -25.151 -4.999 -1.317 1.00 85.50 62 THR A C 1
ATOM 488 O O . THR A 1 62 ? -24.905 -3.922 -0.768 1.00 85.50 62 THR A O 1
ATOM 491 N N . ASP A 1 63 ? -25.713 -6.017 -0.668 1.00 88.06 63 ASP A N 1
ATOM 492 C CA . ASP A 1 63 ? -26.049 -5.952 0.750 1.00 88.06 63 ASP A CA 1
ATOM 493 C C . ASP A 1 63 ? -24.797 -6.055 1.627 1.00 88.06 63 ASP A C 1
ATOM 495 O O . ASP A 1 63 ? -24.695 -5.305 2.600 1.00 88.06 63 ASP A O 1
ATOM 499 N N . ASP A 1 64 ? -23.789 -6.827 1.209 1.00 87.19 64 ASP A N 1
ATOM 500 C CA . ASP A 1 64 ? -22.468 -6.858 1.854 1.00 87.19 64 ASP A CA 1
ATOM 501 C C . ASP A 1 64 ? -21.811 -5.470 1.826 1.00 87.19 64 ASP A C 1
ATOM 503 O O . ASP A 1 64 ? -21.334 -4.969 2.848 1.00 87.19 64 ASP A O 1
ATOM 507 N N . VAL A 1 65 ? -21.881 -4.780 0.678 1.00 89.19 65 VAL A N 1
ATOM 508 C CA . VAL A 1 65 ? -21.368 -3.406 0.530 1.00 89.19 65 VAL A CA 1
ATOM 509 C C . VAL A 1 65 ? -22.063 -2.445 1.494 1.00 89.19 65 VAL A C 1
ATOM 511 O O . VAL A 1 65 ? -21.404 -1.643 2.159 1.00 89.19 65 VAL A O 1
ATOM 514 N N . LYS A 1 66 ? -23.396 -2.501 1.590 1.00 92.19 66 LYS A N 1
ATOM 515 C CA . LYS A 1 66 ? -24.150 -1.637 2.513 1.00 92.19 66 LYS A CA 1
ATOM 516 C C . LYS A 1 66 ? -23.838 -1.970 3.968 1.00 92.19 66 LYS A C 1
ATOM 518 O O . LYS A 1 66 ? -23.736 -1.050 4.780 1.00 92.19 66 LYS A O 1
ATOM 523 N N . ALA A 1 67 ? -23.674 -3.250 4.298 1.00 92.62 67 ALA A N 1
ATOM 524 C CA . ALA A 1 67 ? -23.358 -3.701 5.646 1.00 92.62 67 ALA A CA 1
ATOM 525 C C . ALA A 1 67 ? -22.007 -3.143 6.110 1.00 92.62 67 ALA A C 1
ATOM 527 O O . ALA A 1 67 ? -21.940 -2.510 7.166 1.00 92.62 67 ALA A O 1
ATOM 528 N N . ILE A 1 68 ? -20.952 -3.280 5.298 1.00 94.31 68 ILE A N 1
ATOM 529 C CA . ILE A 1 68 ? -19.626 -2.767 5.663 1.00 94.31 68 ILE A CA 1
ATOM 530 C C . ILE A 1 68 ? -19.572 -1.233 5.672 1.00 94.31 68 ILE A C 1
ATOM 532 O O . ILE A 1 68 ? -18.941 -0.635 6.548 1.00 94.31 68 ILE A O 1
ATOM 536 N N . GLN A 1 69 ? -20.279 -0.562 4.757 1.00 93.69 69 GLN A N 1
ATOM 537 C CA . GLN A 1 69 ? -20.409 0.900 4.774 1.00 93.69 69 GLN A CA 1
ATOM 538 C C . GLN A 1 69 ? -21.132 1.389 6.034 1.00 93.69 69 GLN A C 1
ATOM 540 O O . GLN A 1 69 ? -20.681 2.341 6.668 1.00 93.69 69 GLN A O 1
ATOM 545 N N . GLY A 1 70 ? -22.218 0.722 6.432 1.00 95.25 70 GLY A N 1
ATOM 546 C CA . GLY A 1 70 ? -22.939 1.027 7.665 1.00 95.25 70 GLY A CA 1
ATOM 547 C C . GLY A 1 70 ? -22.074 0.815 8.907 1.00 95.25 70 GLY A C 1
ATOM 548 O O . GLY A 1 70 ? -21.990 1.703 9.755 1.00 95.25 70 GLY A O 1
ATOM 549 N N . PHE A 1 71 ? -21.374 -0.321 8.981 1.00 95.12 71 PHE A N 1
ATOM 550 C CA . PHE A 1 71 ? -20.448 -0.640 10.070 1.00 95.12 71 PHE A CA 1
ATOM 551 C C . PHE A 1 71 ? -19.354 0.426 10.217 1.00 95.12 71 PHE A C 1
ATOM 553 O O . PHE A 1 71 ? -19.136 0.969 11.301 1.00 95.12 71 PHE A O 1
ATOM 560 N N . THR A 1 72 ? -18.682 0.762 9.115 1.00 95.31 72 THR A N 1
ATOM 561 C CA . THR A 1 72 ? -17.549 1.702 9.115 1.00 95.31 72 THR A CA 1
ATOM 562 C C . THR A 1 72 ? -17.979 3.139 9.390 1.00 95.31 72 THR A C 1
ATOM 564 O O . THR A 1 72 ? -17.259 3.869 10.064 1.00 95.31 72 THR A O 1
ATOM 567 N N . GLU A 1 73 ? -19.173 3.543 8.956 1.00 95.56 73 GLU A N 1
ATOM 568 C CA . GLU A 1 73 ? -19.729 4.859 9.271 1.00 95.56 73 GLU A CA 1
ATOM 569 C C . GLU A 1 73 ? -20.078 5.002 10.762 1.00 95.56 73 GLU A C 1
ATOM 571 O O . GLU A 1 73 ? -19.825 6.055 11.355 1.00 95.56 73 GLU A O 1
ATOM 576 N N . ILE A 1 74 ? -20.626 3.952 11.388 1.00 95.88 74 ILE A N 1
ATOM 577 C CA . ILE A 1 74 ? -20.876 3.925 12.840 1.00 95.88 74 ILE A CA 1
ATOM 578 C C . ILE A 1 74 ? -19.550 3.997 13.597 1.00 95.88 74 ILE A C 1
ATOM 580 O O . ILE A 1 74 ? -19.402 4.848 14.475 1.00 95.88 74 ILE A O 1
ATOM 584 N N . LEU A 1 75 ? -18.575 3.166 13.214 1.00 96.00 75 LEU A N 1
ATOM 585 C CA . LEU A 1 75 ? -17.245 3.150 13.819 1.00 96.00 75 LEU A CA 1
ATOM 586 C C . LEU A 1 75 ? -16.578 4.527 13.730 1.00 96.00 75 LEU A C 1
ATOM 588 O O . LEU A 1 75 ? -16.132 5.062 14.742 1.00 96.00 75 LEU A O 1
ATOM 592 N N . ARG A 1 76 ? -16.567 5.140 12.541 1.00 95.25 76 ARG A N 1
ATOM 593 C CA . ARG A 1 76 ? -15.996 6.473 12.319 1.00 95.25 76 ARG A CA 1
ATOM 594 C C . ARG A 1 76 ? -16.647 7.523 13.215 1.00 95.25 76 ARG A C 1
ATOM 596 O O . ARG A 1 76 ? -15.945 8.305 13.849 1.00 95.25 76 ARG A O 1
ATOM 603 N N . LYS A 1 77 ? -17.983 7.557 13.276 1.00 95.56 77 LYS A N 1
ATOM 604 C CA . LYS A 1 77 ? -18.717 8.508 14.129 1.00 95.56 77 LYS A CA 1
ATOM 605 C C . LYS A 1 77 ? -18.420 8.293 15.606 1.00 95.56 77 LYS A C 1
ATOM 607 O O . LYS A 1 77 ? -18.207 9.269 16.314 1.00 95.56 77 LYS A O 1
ATOM 612 N N . SER A 1 78 ? -18.401 7.038 16.050 1.00 95.75 78 SER A N 1
ATOM 613 C CA . SER A 1 78 ? -18.099 6.683 17.434 1.00 95.75 78 SER A CA 1
ATOM 614 C C . SER A 1 78 ? -16.695 7.155 17.818 1.00 95.75 78 SER A C 1
ATOM 616 O O . SER A 1 78 ? -16.552 7.932 18.757 1.00 95.75 78 SER A O 1
ATOM 618 N N . LEU A 1 79 ? -15.684 6.813 17.013 1.00 94.56 79 LEU A N 1
ATOM 619 C CA . LEU A 1 79 ? -14.301 7.223 17.252 1.00 94.56 79 LEU A CA 1
ATOM 620 C C . LEU A 1 79 ? -14.138 8.748 17.238 1.00 94.56 79 LEU A C 1
ATOM 622 O O . LEU A 1 79 ? -13.570 9.296 18.176 1.00 94.56 79 LEU A O 1
ATOM 626 N N . ASN A 1 80 ? -14.703 9.451 16.254 1.00 92.88 80 ASN A N 1
ATOM 627 C CA . ASN A 1 80 ? -14.611 10.914 16.181 1.00 92.88 80 ASN A CA 1
ATOM 628 C C . ASN A 1 80 ? -15.236 11.636 17.388 1.00 92.88 80 ASN A C 1
ATOM 630 O O . ASN A 1 80 ? -14.876 12.777 17.660 1.00 92.88 80 ASN A O 1
ATOM 634 N N . LEU A 1 81 ? -16.191 11.011 18.085 1.00 93.88 81 LEU A N 1
ATOM 635 C CA . LEU A 1 81 ? -16.812 11.575 19.287 1.00 93.88 81 LEU A CA 1
ATOM 636 C C . LEU A 1 81 ? -16.034 11.252 20.567 1.00 93.88 81 LEU A C 1
ATOM 638 O O . LEU A 1 81 ? -16.112 12.018 21.523 1.00 93.88 81 LEU A O 1
ATOM 642 N N . THR A 1 82 ? -15.335 10.116 20.609 1.00 93.38 82 THR A N 1
ATOM 643 C CA . THR A 1 82 ? -14.682 9.617 21.832 1.00 93.38 82 THR A CA 1
ATOM 644 C C . THR A 1 82 ? -13.179 9.854 21.894 1.00 93.38 82 THR A C 1
ATOM 646 O O . THR A 1 82 ? -12.608 9.784 22.977 1.00 93.38 82 THR A O 1
ATOM 649 N N . VAL A 1 83 ? -12.517 10.054 20.753 1.00 92.25 83 VAL A N 1
ATOM 650 C CA . VAL A 1 83 ? -11.056 10.154 20.691 1.00 92.25 83 VAL A CA 1
ATOM 651 C C . VAL A 1 83 ? -10.610 11.563 21.064 1.00 92.25 83 VAL A C 1
ATOM 653 O O . VAL A 1 83 ? -10.816 12.512 20.312 1.00 92.25 83 VAL A O 1
ATOM 656 N N . ASP A 1 84 ? -9.949 11.670 22.213 1.00 89.94 84 ASP A N 1
ATOM 657 C CA . ASP A 1 84 ? -9.156 12.832 22.606 1.00 89.94 84 ASP A CA 1
ATOM 658 C C . ASP A 1 84 ? -7.666 12.474 22.495 1.00 89.94 84 ASP A C 1
ATOM 660 O O . ASP A 1 84 ? -7.127 11.689 23.280 1.00 89.94 84 ASP A O 1
ATOM 664 N N . HIS A 1 85 ? -6.994 13.043 21.493 1.00 86.38 85 HIS A N 1
ATOM 665 C CA . HIS A 1 85 ? -5.580 12.774 21.232 1.00 86.38 85 HIS A CA 1
ATOM 666 C C . HIS A 1 85 ? -4.667 13.223 22.381 1.00 86.38 85 HIS A C 1
ATOM 668 O O . HIS A 1 85 ? -3.654 12.574 22.636 1.00 86.38 85 HIS A O 1
ATOM 674 N N . GLU A 1 86 ? -5.003 14.303 23.094 1.00 85.38 86 GLU A N 1
ATOM 675 C CA . GLU A 1 86 ? -4.191 14.759 24.224 1.00 85.38 86 GLU A CA 1
ATOM 676 C C . GLU A 1 86 ? -4.343 13.843 25.435 1.00 85.38 86 GLU A C 1
ATOM 678 O O . GLU A 1 86 ? -3.373 13.608 26.161 1.00 85.38 86 GLU A O 1
ATOM 683 N N . GLU A 1 87 ? -5.559 13.350 25.682 1.00 87.75 87 GLU A N 1
ATOM 684 C CA . GLU A 1 87 ? -5.817 12.391 26.754 1.00 87.75 87 GLU A CA 1
ATOM 685 C C . GLU A 1 87 ? -5.048 11.089 26.507 1.00 87.75 87 GLU A C 1
ATOM 687 O O . GLU A 1 87 ? -4.361 10.601 27.408 1.00 87.75 87 GLU A O 1
ATOM 692 N N . LEU A 1 88 ? -5.098 10.567 25.275 1.00 87.06 88 LEU A N 1
ATOM 693 C CA . LEU A 1 88 ? -4.381 9.351 24.885 1.00 87.06 88 LEU A CA 1
ATOM 694 C C . LEU A 1 88 ? -2.863 9.489 25.072 1.00 87.06 88 LEU A C 1
ATOM 696 O O . LEU A 1 88 ? -2.241 8.588 25.639 1.00 87.06 88 LEU A O 1
ATOM 700 N N . GLU A 1 89 ? -2.272 10.620 24.671 1.00 84.88 89 GLU A N 1
ATOM 701 C CA . GLU A 1 89 ? -0.836 10.879 24.865 1.00 84.88 89 GLU A CA 1
ATOM 702 C C . GLU A 1 89 ? -0.468 10.976 26.355 1.00 84.88 89 GLU A C 1
ATOM 704 O O . GLU A 1 89 ? 0.535 10.406 26.785 1.00 84.88 89 GLU A O 1
ATOM 709 N N . LYS A 1 90 ? -1.282 11.664 27.172 1.00 86.44 90 LYS A N 1
ATOM 710 C CA . LYS A 1 90 ? -1.038 11.804 28.622 1.00 86.44 90 LYS A CA 1
ATOM 711 C C . LYS A 1 90 ? -1.154 10.466 29.353 1.00 86.44 90 LYS A C 1
ATOM 713 O O . LYS A 1 90 ? -0.394 10.213 30.288 1.00 86.44 90 LYS A O 1
ATOM 718 N N . LEU A 1 91 ? -2.113 9.629 28.955 1.00 86.06 91 LEU A N 1
ATOM 719 C CA . LEU A 1 91 ? -2.373 8.337 29.584 1.00 86.06 91 LEU A CA 1
ATOM 720 C C . LEU A 1 91 ? -1.394 7.251 29.108 1.00 86.06 91 LEU A C 1
ATOM 722 O O . LEU A 1 91 ? -1.139 6.292 29.839 1.00 86.06 91 LEU A O 1
ATOM 726 N N . GLY A 1 92 ? -0.876 7.367 27.881 1.00 82.75 92 GLY A N 1
ATOM 727 C CA . GLY A 1 92 ? -0.034 6.355 27.237 1.00 82.75 92 GLY A CA 1
ATOM 728 C C . GLY A 1 92 ? -0.753 5.025 26.970 1.00 82.75 92 GLY A C 1
ATOM 729 O O . GLY A 1 92 ? -0.111 4.020 26.667 1.00 82.75 92 GLY A O 1
ATOM 730 N N . THR A 1 93 ? -2.080 4.988 27.124 1.00 84.75 93 THR A N 1
ATOM 731 C CA . THR A 1 93 ? -2.945 3.825 26.879 1.00 84.75 93 THR A CA 1
ATOM 732 C C . THR A 1 93 ? -4.304 4.298 26.359 1.00 84.75 93 THR A C 1
ATOM 734 O O . THR A 1 93 ? -4.607 5.488 26.411 1.00 84.75 93 THR A O 1
ATOM 737 N N . LEU A 1 94 ? -5.130 3.381 25.845 1.00 88.31 94 LEU A N 1
ATOM 738 C CA . LEU A 1 94 ? -6.489 3.728 25.422 1.00 88.31 94 LEU A CA 1
ATOM 739 C C . LEU A 1 94 ? -7.369 4.059 26.633 1.00 88.31 94 LEU A C 1
ATOM 741 O O . LEU A 1 94 ? -7.402 3.285 27.592 1.00 88.31 94 LEU A O 1
ATOM 745 N N . SER A 1 95 ? -8.113 5.165 26.558 1.00 90.00 95 SER A N 1
ATOM 746 C CA . SER A 1 95 ? -9.118 5.509 27.565 1.00 90.00 95 SER A CA 1
ATOM 747 C C . SER A 1 95 ? -10.271 4.498 27.558 1.00 90.00 95 SER A C 1
ATOM 749 O O . SER A 1 95 ? -10.578 3.877 26.534 1.00 90.00 95 SER A O 1
ATOM 751 N N . ASP A 1 96 ? -10.946 4.338 28.700 1.00 90.00 96 ASP A N 1
ATOM 752 C CA . ASP A 1 96 ? -12.084 3.415 28.816 1.00 90.00 96 ASP A CA 1
ATOM 753 C C . ASP A 1 96 ? -13.220 3.778 27.843 1.00 90.00 96 ASP A C 1
ATOM 755 O O . ASP A 1 96 ? -13.909 2.888 27.345 1.00 90.00 96 ASP A O 1
ATOM 759 N N . ALA A 1 97 ? -13.369 5.066 27.508 1.00 91.56 97 ALA A N 1
ATOM 760 C CA . ALA A 1 97 ? -14.323 5.543 26.510 1.00 91.56 97 ALA A CA 1
ATOM 761 C C . ALA A 1 97 ? -13.998 5.019 25.102 1.00 91.56 97 ALA A C 1
ATOM 763 O O . ALA A 1 97 ? -14.883 4.496 24.425 1.00 91.56 97 ALA A O 1
ATOM 764 N N . VAL A 1 98 ? -12.730 5.090 24.679 1.00 92.62 98 VAL A N 1
ATOM 765 C CA . VAL A 1 98 ? -12.288 4.573 23.372 1.00 92.62 98 VAL A CA 1
ATOM 766 C C . VAL A 1 98 ? -12.396 3.048 23.324 1.00 92.62 98 VAL A C 1
ATOM 768 O O . VAL A 1 98 ? -12.843 2.487 22.325 1.00 92.62 98 VAL A O 1
ATOM 771 N N . ILE A 1 99 ? -12.047 2.353 24.410 1.00 90.75 99 ILE A N 1
ATOM 772 C CA . ILE A 1 99 ? -12.222 0.894 24.501 1.00 90.75 99 ILE A CA 1
ATOM 773 C C . ILE A 1 99 ? -13.709 0.522 24.405 1.00 90.75 99 ILE A C 1
ATOM 775 O O . ILE A 1 99 ? -14.055 -0.427 23.700 1.00 90.75 99 ILE A O 1
ATOM 779 N N . GLY A 1 100 ? -14.585 1.268 25.084 1.00 91.69 100 GLY A N 1
ATOM 780 C CA . GLY A 1 100 ? -16.037 1.127 24.982 1.00 91.69 100 GLY A CA 1
ATOM 781 C C . GLY A 1 100 ? -16.523 1.292 23.543 1.00 91.69 100 GLY A C 1
ATOM 782 O O . GLY A 1 100 ? -17.159 0.387 23.016 1.00 91.69 100 GLY A O 1
ATOM 783 N N . ALA A 1 101 ? -16.111 2.366 22.867 1.00 93.88 101 ALA A N 1
ATOM 784 C CA . ALA A 1 101 ? -16.451 2.633 21.469 1.00 93.88 101 ALA A CA 1
ATOM 785 C C . ALA A 1 101 ? -16.054 1.491 20.515 1.00 93.88 101 ALA A C 1
ATOM 787 O O . ALA A 1 101 ? -16.846 1.089 19.658 1.00 93.88 101 ALA A O 1
ATOM 788 N N . LEU A 1 102 ? -14.848 0.930 20.674 1.00 93.81 102 LEU A N 1
ATOM 789 C CA . LEU A 1 102 ? -14.378 -0.205 19.869 1.00 93.81 102 LEU A CA 1
ATOM 790 C C . LEU A 1 102 ? -15.201 -1.480 20.123 1.00 93.81 102 LEU A C 1
ATOM 792 O O . LEU A 1 102 ? -15.470 -2.235 19.184 1.00 93.81 102 LEU A O 1
ATOM 796 N N . ASN A 1 103 ? -15.603 -1.718 21.375 1.00 91.69 103 ASN A N 1
ATOM 797 C CA . ASN A 1 103 ? -16.434 -2.860 21.759 1.00 91.69 103 ASN A CA 1
ATOM 798 C C . ASN A 1 103 ? -17.873 -2.720 21.260 1.00 91.69 103 ASN A C 1
ATOM 800 O O . ASN A 1 103 ? -18.397 -3.656 20.660 1.00 91.69 103 ASN A O 1
ATOM 804 N N . ASP A 1 104 ? -18.483 -1.553 21.462 1.00 92.94 104 ASP A N 1
ATOM 805 C CA . ASP A 1 104 ? -19.857 -1.255 21.047 1.00 92.94 104 ASP A CA 1
ATOM 806 C C . ASP A 1 104 ? -19.993 -1.281 19.519 1.00 92.94 104 ASP A C 1
ATOM 808 O O . ASP A 1 104 ? -21.008 -1.724 18.985 1.00 92.94 104 ASP A O 1
ATOM 812 N N . SER A 1 105 ? -18.931 -0.888 18.807 1.00 93.38 105 SER A N 1
ATOM 813 C CA . SER A 1 105 ? -18.834 -1.002 17.346 1.00 93.38 105 SER A CA 1
ATOM 814 C C . SER A 1 105 ? -18.457 -2.412 16.868 1.00 93.38 105 SER A C 1
ATOM 816 O O . SER A 1 105 ? -18.265 -2.613 15.676 1.00 93.38 105 SER A O 1
ATOM 818 N N . ALA A 1 106 ? -18.312 -3.392 17.766 1.00 92.88 106 ALA A N 1
ATOM 819 C CA . ALA A 1 106 ? -17.978 -4.786 17.459 1.00 92.88 106 ALA A CA 1
ATOM 820 C C . ALA A 1 106 ? -16.675 -4.991 16.648 1.00 92.88 106 ALA A C 1
ATOM 822 O O . ALA A 1 106 ? -16.527 -5.984 15.930 1.00 92.88 106 ALA A O 1
ATOM 823 N N . VAL A 1 107 ? -15.685 -4.099 16.797 1.00 93.38 107 VAL A N 1
ATOM 824 C CA . VAL A 1 107 ? -14.408 -4.154 16.055 1.00 93.38 107 VAL A CA 1
ATOM 825 C C . VAL A 1 107 ? -13.649 -5.453 16.324 1.00 93.38 107 VAL A C 1
ATOM 827 O O . VAL A 1 107 ? -13.112 -6.060 15.403 1.00 93.38 107 VAL A O 1
ATOM 830 N N . PHE A 1 108 ? -13.617 -5.929 17.569 1.00 91.69 108 PHE A N 1
ATOM 831 C CA . PHE A 1 108 ? -12.898 -7.165 17.891 1.00 91.69 108 PHE A CA 1
ATOM 832 C C . PHE A 1 108 ? -13.630 -8.425 17.412 1.00 91.69 108 PHE A C 1
ATOM 834 O O . PHE A 1 108 ? -12.982 -9.399 17.024 1.00 91.69 108 PHE A O 1
ATOM 841 N N . ALA A 1 109 ? -14.966 -8.400 17.367 1.00 91.56 109 ALA A N 1
ATOM 842 C CA . ALA A 1 109 ? -15.758 -9.472 16.768 1.00 91.56 109 ALA A CA 1
ATOM 843 C C . ALA A 1 109 ? -15.539 -9.555 15.249 1.00 91.56 109 ALA A C 1
ATOM 845 O O . ALA A 1 109 ? -15.509 -10.656 14.701 1.00 91.56 109 ALA A O 1
ATOM 846 N N . ALA A 1 110 ? -15.299 -8.421 14.581 1.00 90.81 110 ALA A N 1
ATOM 847 C CA . ALA A 1 110 ? -14.965 -8.366 13.156 1.00 90.81 110 ALA A CA 1
ATOM 848 C C . ALA A 1 110 ? -13.668 -9.113 12.792 1.00 90.81 110 ALA A C 1
ATOM 850 O O . ALA A 1 110 ? -13.521 -9.602 11.672 1.00 90.81 110 ALA A O 1
ATOM 851 N N . LEU A 1 111 ? -12.730 -9.238 13.736 1.00 87.69 111 LEU A N 1
ATOM 852 C CA . LEU A 1 111 ? -11.470 -9.952 13.517 1.00 87.69 111 LEU A CA 1
ATOM 853 C C . LEU A 1 111 ? -11.648 -11.477 13.610 1.00 87.69 111 LEU A C 1
ATOM 855 O O . LEU A 1 111 ? -10.940 -12.225 12.928 1.00 87.69 111 LEU A O 1
ATOM 859 N N . ALA A 1 112 ? -12.587 -11.949 14.434 1.00 88.38 112 ALA A N 1
ATOM 860 C CA . ALA A 1 112 ? -12.764 -13.363 14.748 1.00 88.38 112 ALA A CA 1
ATOM 861 C C . ALA A 1 112 ? -13.620 -14.123 13.702 1.00 88.38 112 ALA A C 1
ATOM 863 O O . ALA A 1 112 ? -14.502 -13.534 13.069 1.00 88.38 112 ALA A O 1
ATOM 864 N N . PRO A 1 113 ? -13.404 -15.444 13.527 1.00 87.44 113 PRO A N 1
ATOM 865 C CA . PRO A 1 113 ? -14.259 -16.277 12.679 1.00 87.44 113 PRO A CA 1
ATOM 866 C C . PRO A 1 113 ? -15.685 -16.412 13.234 1.00 87.44 113 PRO A C 1
ATOM 868 O O . PRO A 1 113 ? -15.886 -16.436 14.452 1.00 87.44 113 PRO A O 1
ATOM 871 N N . SER A 1 114 ? -16.665 -16.573 12.342 1.00 90.06 114 SER A N 1
ATOM 872 C CA . SER A 1 114 ? -18.087 -16.710 12.694 1.00 90.06 114 SER A CA 1
ATOM 873 C C . SER A 1 114 ? -18.379 -17.921 13.585 1.00 90.06 114 SER A C 1
ATOM 875 O O . SER A 1 114 ? -19.153 -17.819 14.534 1.00 90.06 114 SER A O 1
ATOM 877 N N . GLU A 1 115 ? -17.680 -19.037 13.360 1.00 88.88 115 GLU A N 1
ATOM 878 C CA . GLU A 1 115 ? -17.798 -20.284 14.136 1.00 88.88 115 GLU A CA 1
ATOM 879 C C . GLU A 1 115 ? -17.532 -20.110 15.641 1.00 88.88 115 GLU A C 1
ATOM 881 O O . GLU A 1 115 ? -18.008 -20.901 16.454 1.00 88.88 115 GLU A O 1
ATOM 886 N N . TYR A 1 116 ? -16.798 -19.063 16.029 1.00 86.81 116 TYR A N 1
ATOM 887 C CA . TYR A 1 116 ? -16.440 -18.788 17.420 1.00 86.81 116 TYR A CA 1
ATOM 888 C C . TYR A 1 116 ? -17.009 -17.456 17.938 1.00 86.81 116 TYR A C 1
ATOM 890 O O . TYR A 1 116 ? -16.453 -16.860 18.864 1.00 86.81 116 TYR A O 1
ATOM 898 N N . GLY A 1 117 ? -18.118 -16.989 17.351 1.00 82.69 117 GLY A N 1
ATOM 899 C CA . GLY A 1 117 ? -18.826 -15.779 17.782 1.00 82.69 117 GLY A CA 1
ATOM 900 C C . GLY A 1 117 ? -18.268 -14.470 17.218 1.00 82.69 117 GLY A C 1
ATOM 901 O O . GLY A 1 117 ? -18.575 -13.404 17.748 1.00 82.69 117 GLY A O 1
ATOM 902 N N . GLY A 1 118 ? -17.435 -14.540 16.177 1.00 87.88 118 GLY A N 1
ATOM 903 C CA . GLY A 1 118 ? -17.048 -13.381 15.377 1.00 87.88 118 GLY A CA 1
ATOM 904 C C . GLY A 1 118 ? -18.043 -13.072 14.257 1.00 87.88 118 GLY A C 1
ATOM 905 O O . GLY A 1 118 ? -19.054 -13.751 14.095 1.00 87.88 118 GLY A O 1
ATOM 906 N N . LEU A 1 119 ? -17.739 -12.051 13.459 1.00 88.50 119 LEU A N 1
ATOM 907 C CA . LEU A 1 119 ? -18.572 -11.655 12.316 1.00 88.50 119 LEU A CA 1
ATOM 908 C C . LEU A 1 119 ? -18.211 -12.403 11.026 1.00 88.50 119 LEU A C 1
ATOM 910 O O . LEU A 1 119 ? -18.999 -12.402 10.090 1.00 88.50 119 LEU A O 1
ATOM 914 N N . GLY A 1 120 ? -17.038 -13.049 10.966 1.00 84.25 120 GLY A N 1
ATOM 915 C CA . GLY A 1 120 ? -16.618 -13.803 9.780 1.00 84.25 120 GLY A CA 1
ATOM 916 C C . GLY A 1 120 ? -16.389 -12.941 8.533 1.00 84.25 120 GLY A C 1
ATOM 917 O O . GLY A 1 120 ? -16.553 -13.441 7.427 1.00 84.25 120 GLY A O 1
ATOM 918 N N . LEU A 1 121 ? -16.021 -11.667 8.711 1.00 87.56 121 LEU A N 1
ATOM 919 C CA . LEU A 1 121 ? -15.817 -10.718 7.613 1.00 87.56 121 LEU A CA 1
ATOM 920 C C . LEU A 1 121 ? -14.616 -11.077 6.728 1.00 87.56 121 LEU A C 1
ATOM 922 O O . LEU A 1 121 ? -13.588 -11.559 7.232 1.00 87.56 121 LEU A O 1
ATOM 926 N N . GLY A 1 122 ? -14.737 -10.753 5.438 1.00 86.81 122 GLY A N 1
ATOM 927 C CA . GLY A 1 122 ? -13.696 -10.953 4.433 1.00 86.81 122 GLY A CA 1
ATOM 928 C C . GLY A 1 122 ? -12.488 -10.031 4.621 1.00 86.81 122 GLY A C 1
ATOM 929 O O . GLY A 1 122 ? -12.470 -9.113 5.448 1.00 86.81 122 GLY A O 1
ATOM 930 N N . PHE A 1 123 ? -11.438 -10.256 3.839 1.00 87.88 123 PHE A N 1
ATOM 931 C CA . PHE A 1 123 ? -10.241 -9.424 3.839 1.00 87.88 123 PHE A CA 1
ATOM 932 C C . PHE A 1 123 ? -10.534 -8.003 3.350 1.00 87.88 123 PHE A C 1
ATOM 934 O O . PHE A 1 123 ? -9.998 -7.063 3.943 1.00 87.88 123 PHE A O 1
ATOM 941 N N . LYS A 1 124 ? -11.399 -7.819 2.337 1.00 90.12 124 LYS A N 1
ATOM 942 C CA . LYS A 1 124 ? -11.805 -6.476 1.875 1.00 90.12 124 LYS A CA 1
ATOM 943 C C . LYS A 1 124 ? -12.505 -5.675 2.979 1.00 90.12 124 LYS A C 1
ATOM 945 O O . LYS A 1 124 ? -12.187 -4.503 3.189 1.00 90.12 124 LYS A O 1
ATOM 950 N N . ASP A 1 125 ? -13.385 -6.322 3.739 1.00 92.69 125 ASP A N 1
ATOM 951 C CA . ASP A 1 125 ? -14.084 -5.700 4.867 1.00 92.69 125 ASP A CA 1
ATOM 952 C C . ASP A 1 125 ? -13.105 -5.268 5.960 1.00 92.69 125 ASP A C 1
ATOM 954 O O . ASP A 1 125 ? -13.161 -4.148 6.468 1.00 92.69 125 ASP A O 1
ATOM 958 N N . ARG A 1 126 ? -12.149 -6.143 6.292 1.00 90.12 126 ARG A N 1
ATOM 959 C CA . ARG A 1 126 ? -11.101 -5.846 7.276 1.00 90.12 126 ARG A CA 1
ATOM 960 C C . ARG A 1 126 ? -10.244 -4.667 6.834 1.00 90.12 126 ARG A C 1
ATOM 962 O O . ARG A 1 126 ? -9.991 -3.787 7.652 1.00 90.12 126 ARG A O 1
ATOM 969 N N . VAL A 1 127 ? -9.828 -4.618 5.564 1.00 92.62 127 VAL A N 1
ATOM 970 C CA . VAL A 1 127 ? -9.119 -3.457 4.993 1.00 92.62 127 VAL A CA 1
ATOM 971 C C . VAL A 1 127 ? -9.931 -2.188 5.242 1.00 92.62 127 VAL A C 1
ATOM 973 O O . VAL A 1 127 ? -9.408 -1.229 5.807 1.00 92.62 127 VAL A O 1
ATOM 976 N N . LYS A 1 128 ? -11.233 -2.205 4.943 1.00 95.06 128 LYS A N 1
ATOM 977 C CA . LYS A 1 128 ? -12.086 -1.036 5.160 1.00 95.06 128 LYS A CA 1
ATOM 978 C C . LYS A 1 128 ? -12.186 -0.624 6.635 1.00 95.06 128 LYS A C 1
ATOM 980 O O . LYS A 1 128 ? -12.164 0.567 6.926 1.00 95.06 128 LYS A O 1
ATOM 985 N N . ILE A 1 129 ? -12.244 -1.576 7.568 1.00 95.56 129 ILE A N 1
ATOM 986 C CA . ILE A 1 129 ? -12.240 -1.293 9.015 1.00 95.56 129 ILE A CA 1
ATOM 987 C C . ILE A 1 129 ? -10.917 -0.645 9.446 1.00 95.56 129 ILE A C 1
ATOM 989 O O . ILE A 1 129 ? -10.926 0.356 10.162 1.00 95.56 129 ILE A O 1
ATOM 993 N N . PHE A 1 130 ? -9.776 -1.172 8.993 1.00 95.31 130 PHE A N 1
ATOM 994 C CA . PHE A 1 130 ? -8.457 -0.645 9.360 1.00 95.31 130 PHE A CA 1
ATOM 995 C C . PHE A 1 130 ? -8.188 0.772 8.825 1.00 95.31 130 PHE A C 1
ATOM 997 O O . PHE A 1 130 ? -7.460 1.518 9.478 1.00 95.31 130 PHE A O 1
ATOM 1004 N N . GLU A 1 131 ? -8.816 1.190 7.718 1.00 96.06 131 GLU A N 1
ATOM 1005 C CA . GLU A 1 131 ? -8.789 2.594 7.261 1.00 96.06 131 GLU A CA 1
ATOM 1006 C C . GLU A 1 131 ? -9.401 3.575 8.280 1.00 96.06 131 GLU A C 1
ATOM 1008 O O . GLU A 1 131 ? -8.956 4.722 8.401 1.00 96.06 131 GLU A O 1
ATOM 1013 N N . GLU A 1 132 ? -10.436 3.154 9.009 1.00 95.56 132 GLU A N 1
ATOM 1014 C CA . GLU A 1 132 ? -11.107 4.005 10.000 1.00 95.56 132 GLU A CA 1
ATOM 1015 C C . GLU A 1 132 ? -10.334 4.049 11.325 1.00 95.56 132 GLU A C 1
ATOM 1017 O O . GLU A 1 132 ? -10.311 5.075 12.002 1.00 95.56 132 GLU A O 1
ATOM 1022 N N . LEU A 1 133 ? -9.633 2.964 11.670 1.00 94.94 133 LEU A N 1
ATOM 1023 C CA . LEU A 1 133 ? -8.854 2.863 12.911 1.00 94.94 133 LEU A CA 1
ATOM 1024 C C . LEU A 1 133 ? -7.623 3.769 12.945 1.00 94.94 133 LEU A C 1
ATOM 1026 O O . LEU A 1 133 ? -7.107 4.049 14.024 1.00 94.94 133 LEU A O 1
ATOM 1030 N N . SER A 1 134 ? -7.153 4.251 11.796 1.00 92.12 134 SER A N 1
ATOM 1031 C CA . SER A 1 134 ? -6.000 5.150 11.731 1.00 92.12 134 SER A CA 1
ATOM 1032 C C . SER A 1 134 ? -6.313 6.600 12.107 1.00 92.12 134 SER A C 1
ATOM 1034 O O . SER A 1 134 ? -5.512 7.490 11.817 1.00 92.12 134 SER A O 1
ATOM 1036 N N . VAL A 1 135 ? -7.490 6.871 12.690 1.00 92.56 135 VAL A N 1
ATOM 1037 C CA . VAL A 1 135 ? -7.792 8.171 13.312 1.00 92.56 135 VAL A CA 1
ATOM 1038 C C . VAL A 1 135 ? -6.730 8.528 14.353 1.00 92.56 135 VAL A C 1
ATOM 1040 O O . VAL A 1 135 ? -6.322 9.677 14.431 1.00 92.56 135 VAL A O 1
ATOM 1043 N N . ASP A 1 136 ? -6.225 7.527 15.077 1.00 92.12 136 ASP A N 1
ATOM 1044 C CA . ASP A 1 136 ? -5.059 7.639 15.942 1.00 92.12 136 ASP A CA 1
ATOM 1045 C C . ASP A 1 136 ? -4.224 6.354 15.850 1.00 92.12 136 ASP A C 1
ATOM 1047 O O . ASP A 1 136 ? -4.750 5.237 15.934 1.00 92.12 136 ASP A O 1
ATOM 1051 N N . TRP A 1 137 ? -2.908 6.491 15.691 1.00 91.44 137 TRP A N 1
ATOM 1052 C CA . TRP A 1 137 ? -2.012 5.345 15.549 1.00 91.44 137 TRP A CA 1
ATOM 1053 C C . TRP A 1 137 ? -1.944 4.460 16.802 1.00 91.44 137 TRP A C 1
ATOM 1055 O O . TRP A 1 137 ? -1.698 3.259 16.668 1.00 91.44 137 TRP A O 1
ATOM 1065 N N . ASN A 1 138 ? -2.257 4.981 17.994 1.00 89.62 138 ASN A N 1
ATOM 1066 C CA . ASN A 1 138 ? -2.385 4.180 19.214 1.00 89.62 138 ASN A CA 1
ATOM 1067 C C . ASN A 1 138 ? -3.601 3.245 19.158 1.00 89.62 138 ASN A C 1
ATOM 1069 O O . ASN A 1 138 ? -3.529 2.097 19.609 1.00 89.62 138 ASN A O 1
ATOM 1073 N N . ILE A 1 139 ? -4.715 3.697 18.574 1.00 92.75 139 ILE A N 1
ATOM 1074 C CA . ILE A 1 139 ? -5.920 2.874 18.385 1.00 92.75 139 ILE A CA 1
ATOM 1075 C C . ILE A 1 139 ? -5.614 1.749 17.404 1.00 92.75 139 ILE A C 1
ATOM 1077 O O . ILE A 1 139 ? -5.819 0.574 17.726 1.00 92.75 139 ILE A O 1
ATOM 1081 N N . TYR A 1 140 ? -5.037 2.097 16.252 1.00 92.44 140 TYR A N 1
ATOM 1082 C CA . TYR A 1 140 ? -4.549 1.121 15.283 1.00 92.44 140 TYR A CA 1
ATOM 1083 C C . TYR A 1 140 ? -3.611 0.087 15.932 1.00 92.44 140 TYR A C 1
ATOM 1085 O O . TYR A 1 140 ? -3.821 -1.117 15.771 1.00 92.44 140 TYR A O 1
ATOM 1093 N N . ALA A 1 141 ? -2.617 0.536 16.708 1.00 88.06 141 ALA A N 1
ATOM 1094 C CA . ALA A 1 141 ? -1.629 -0.334 17.346 1.00 88.06 141 ALA A CA 1
ATOM 1095 C C . ALA A 1 141 ? -2.268 -1.359 18.301 1.00 88.06 141 ALA A C 1
ATOM 1097 O O . ALA A 1 141 ? -1.855 -2.517 18.342 1.00 88.06 141 ALA A O 1
ATOM 1098 N N . ASN A 1 142 ? -3.316 -0.980 19.034 1.00 88.38 142 ASN A N 1
ATOM 1099 C CA . ASN A 1 142 ? -4.024 -1.908 19.918 1.00 88.38 142 ASN A CA 1
ATOM 1100 C C . ASN A 1 142 ? -4.827 -2.956 19.131 1.00 88.38 142 ASN A C 1
ATOM 1102 O O . ASN A 1 142 ? -4.785 -4.149 19.448 1.00 88.38 142 ASN A O 1
ATOM 1106 N N . VAL A 1 143 ? -5.535 -2.540 18.079 1.00 91.19 143 VAL A N 1
ATOM 1107 C CA . VAL A 1 143 ? -6.359 -3.461 17.282 1.00 91.19 143 VAL A CA 1
ATOM 1108 C C . VAL A 1 143 ? -5.496 -4.383 16.415 1.00 91.19 143 VAL A C 1
ATOM 1110 O O . VAL A 1 143 ? -5.818 -5.565 16.270 1.00 91.19 143 VAL A O 1
ATOM 1113 N N . VAL A 1 144 ? -4.361 -3.913 15.884 1.00 87.38 144 VAL A N 1
ATOM 1114 C CA . VAL A 1 144 ? -3.475 -4.766 15.075 1.00 87.38 144 VAL A CA 1
ATOM 1115 C C . VAL A 1 144 ? -2.846 -5.889 15.906 1.00 87.38 144 VAL A C 1
ATOM 1117 O O . VAL A 1 144 ? -2.705 -7.001 15.402 1.00 87.38 144 VAL A O 1
ATOM 1120 N N . VAL A 1 145 ? -2.561 -5.663 17.195 1.00 85.56 145 VAL A N 1
ATOM 1121 C CA . VAL A 1 145 ? -2.082 -6.716 18.113 1.00 85.56 145 VAL A CA 1
ATOM 1122 C C . VAL A 1 145 ? -3.158 -7.788 18.338 1.00 85.56 145 VAL A C 1
ATOM 1124 O O . VAL A 1 145 ? -2.857 -8.985 18.338 1.00 85.56 145 VAL A O 1
ATOM 1127 N N . MET A 1 146 ? -4.428 -7.389 18.454 1.00 87.94 146 MET A N 1
ATOM 1128 C CA . MET A 1 146 ? -5.558 -8.327 18.505 1.00 87.94 146 MET A CA 1
ATOM 1129 C C . MET A 1 146 ? -5.701 -9.126 17.205 1.00 87.94 146 MET A C 1
ATOM 1131 O O . MET A 1 146 ? -5.888 -10.346 17.237 1.00 87.94 146 MET A O 1
ATOM 1135 N N . ASN A 1 147 ? -5.563 -8.464 16.056 1.00 86.88 147 ASN A N 1
ATOM 1136 C CA . ASN A 1 147 ? -5.581 -9.111 14.746 1.00 86.88 147 ASN A CA 1
ATOM 1137 C C . ASN A 1 147 ? -4.413 -10.101 14.586 1.00 86.88 147 ASN A C 1
ATOM 1139 O O . ASN A 1 147 ? -4.600 -11.206 14.081 1.00 86.88 147 ASN A O 1
ATOM 1143 N N . ALA A 1 148 ? -3.229 -9.755 15.096 1.00 81.06 148 ALA A N 1
ATOM 1144 C CA . ALA A 1 148 ? -2.059 -10.624 15.098 1.00 81.06 148 ALA A CA 1
ATOM 1145 C C . ALA A 1 148 ? -2.286 -11.915 15.892 1.00 81.06 148 ALA A C 1
ATOM 1147 O O . ALA A 1 148 ? -2.019 -13.013 15.391 1.00 81.06 148 ALA A O 1
ATOM 1148 N N . LEU A 1 149 ? -2.833 -11.800 17.107 1.00 84.12 149 LEU A N 1
ATOM 1149 C CA . LEU A 1 149 ? -3.216 -12.962 17.907 1.00 84.12 149 LEU A CA 1
ATOM 1150 C C . LEU A 1 149 ? -4.245 -13.821 17.166 1.00 84.12 149 LEU A C 1
ATOM 1152 O O . LEU A 1 149 ? -4.099 -15.040 17.097 1.00 84.12 149 LEU A O 1
ATOM 1156 N N . THR A 1 150 ? -5.269 -13.183 16.607 1.00 84.75 150 THR A N 1
ATOM 1157 C CA . THR A 1 150 ? -6.361 -13.857 15.901 1.00 84.75 150 THR A CA 1
ATOM 1158 C C . THR A 1 150 ? -5.827 -14.676 14.728 1.00 84.75 150 THR A C 1
ATOM 1160 O O . THR A 1 150 ? -6.075 -15.878 14.660 1.00 84.75 150 THR A O 1
ATOM 1163 N N . ASN A 1 151 ? -4.995 -14.079 13.871 1.00 80.75 151 ASN A N 1
ATOM 1164 C CA . ASN A 1 151 ? -4.368 -14.778 12.748 1.00 80.75 151 ASN A CA 1
ATOM 1165 C C . ASN A 1 151 ? -3.449 -15.916 13.213 1.00 80.75 151 ASN A C 1
ATOM 1167 O O . ASN A 1 151 ? -3.455 -17.000 12.631 1.00 80.75 151 ASN A O 1
ATOM 1171 N N . THR A 1 152 ? -2.705 -15.712 14.302 1.00 80.69 152 THR A N 1
ATOM 1172 C CA . THR A 1 152 ? -1.850 -16.756 14.885 1.00 80.69 152 THR A CA 1
ATOM 1173 C C . THR A 1 152 ? -2.676 -17.954 15.367 1.00 80.69 152 THR A C 1
ATOM 1175 O O . THR A 1 152 ? -2.296 -19.100 15.128 1.00 80.69 152 THR A O 1
ATOM 1178 N N . LEU A 1 153 ? -3.825 -17.714 16.007 1.00 84.00 153 LEU A N 1
ATOM 1179 C CA . LEU A 1 153 ? -4.742 -18.769 16.452 1.00 84.00 153 LEU A CA 1
ATOM 1180 C C . LEU A 1 153 ? -5.412 -19.492 15.279 1.00 84.00 153 LEU A C 1
ATOM 1182 O O . LEU A 1 153 ? -5.559 -20.711 15.333 1.00 84.00 153 LEU A O 1
ATOM 1186 N N . ILE A 1 154 ? -5.778 -18.774 14.213 1.00 82.38 154 ILE A N 1
ATOM 1187 C CA . ILE A 1 154 ? -6.333 -19.379 12.993 1.00 82.38 154 ILE A CA 1
ATOM 1188 C C . ILE A 1 154 ? -5.313 -20.342 12.369 1.00 82.38 154 ILE A C 1
ATOM 1190 O O . ILE A 1 154 ? -5.648 -21.488 12.069 1.00 82.38 154 ILE A O 1
ATOM 1194 N N . LEU A 1 155 ? -4.063 -19.895 12.210 1.00 77.56 155 LEU A N 1
ATOM 1195 C CA . LEU A 1 155 ? -3.022 -20.647 11.505 1.00 77.56 155 LEU A CA 1
ATOM 1196 C C . LEU A 1 155 ? -2.423 -21.790 12.335 1.00 77.56 155 LEU A C 1
ATOM 1198 O O . LEU A 1 155 ? -2.147 -22.866 11.799 1.00 77.56 155 LEU A O 1
ATOM 1202 N N . PHE A 1 156 ? -2.201 -21.565 13.633 1.00 80.31 156 PHE A N 1
ATOM 1203 C CA . PHE A 1 156 ? -1.404 -22.460 14.481 1.00 80.31 156 PHE A CA 1
ATOM 1204 C C . PHE A 1 156 ? -2.121 -22.937 15.749 1.00 80.31 156 PHE A C 1
ATOM 1206 O O . PHE A 1 156 ? -1.590 -23.798 16.452 1.00 80.31 156 PHE A O 1
ATOM 1213 N N . GLY A 1 157 ? -3.297 -22.394 16.068 1.00 80.19 157 GLY A N 1
ATOM 1214 C CA . GLY A 1 157 ? -4.053 -22.775 17.259 1.00 80.19 157 GLY A CA 1
ATOM 1215 C C . GLY A 1 157 ? -4.625 -24.190 17.158 1.00 80.19 157 GLY A C 1
ATOM 1216 O O . GLY A 1 157 ? -5.109 -24.600 16.102 1.00 80.19 157 GLY A O 1
ATOM 1217 N N . SER A 1 158 ? -4.592 -24.933 18.269 1.00 87.06 158 SER A N 1
ATOM 1218 C CA . SER A 1 158 ? -5.389 -26.155 18.415 1.00 87.06 158 SER A CA 1
ATOM 1219 C C . SER A 1 158 ? -6.868 -25.805 18.584 1.00 87.06 158 SER A C 1
ATOM 1221 O O . SER A 1 158 ? -7.199 -24.683 18.975 1.00 87.06 158 SER A O 1
ATOM 1223 N N . GLU A 1 159 ? -7.764 -26.755 18.329 1.00 90.00 159 GLU A N 1
ATOM 1224 C CA . GLU A 1 159 ? -9.205 -26.519 18.466 1.00 90.00 159 GLU A CA 1
ATOM 1225 C C . GLU A 1 159 ? -9.599 -26.103 19.891 1.00 90.00 159 GLU A C 1
ATOM 1227 O O . GLU A 1 159 ? -10.423 -25.206 20.068 1.00 90.00 159 GLU A O 1
ATOM 1232 N N . GLU A 1 160 ? -8.934 -26.638 20.920 1.00 89.69 160 GLU A N 1
ATOM 1233 C CA . GLU A 1 160 ? -9.173 -26.238 22.312 1.00 89.69 160 GLU A CA 1
ATOM 1234 C C . GLU A 1 160 ? -8.760 -24.781 22.572 1.00 89.69 160 GLU A C 1
ATOM 1236 O O . GLU A 1 160 ? -9.434 -24.056 23.308 1.00 89.69 160 GLU A O 1
ATOM 1241 N N . LEU A 1 161 ? -7.655 -24.325 21.966 1.00 88.38 161 LEU A N 1
ATOM 1242 C CA . LEU A 1 161 ? -7.221 -22.929 22.064 1.00 88.38 161 LEU A CA 1
ATOM 1243 C C . LEU A 1 161 ? -8.197 -22.005 21.334 1.00 88.38 161 LEU A C 1
ATOM 1245 O O . LEU A 1 161 ? -8.571 -20.967 21.878 1.00 88.38 161 LEU A O 1
ATOM 1249 N N . LYS A 1 162 ? -8.645 -22.389 20.138 1.00 90.06 162 LYS A N 1
ATOM 1250 C CA . LYS A 1 162 ? -9.608 -21.611 19.354 1.00 90.06 162 LYS A CA 1
ATOM 1251 C C . LYS A 1 162 ? -10.930 -21.431 20.105 1.00 90.06 162 LYS A C 1
ATOM 1253 O O . LYS A 1 162 ? -11.349 -20.294 20.319 1.00 90.06 162 LYS A O 1
ATOM 1258 N N . GLN A 1 163 ? -11.515 -22.520 20.615 1.00 91.19 163 GLN A N 1
ATOM 1259 C CA . GLN A 1 163 ? -12.759 -22.482 21.397 1.00 91.19 163 GLN A CA 1
ATOM 1260 C C . GLN A 1 163 ? -12.641 -21.635 22.669 1.00 91.19 163 GLN A C 1
ATOM 1262 O O . GLN A 1 163 ? -13.598 -20.979 23.073 1.00 91.19 163 GLN A O 1
ATOM 1267 N N . LYS A 1 164 ? -11.465 -21.623 23.306 1.00 90.31 164 LYS A N 1
ATOM 1268 C CA . LYS A 1 164 ? -11.235 -20.848 24.528 1.00 90.31 164 LYS A CA 1
ATOM 1269 C C . LYS A 1 164 ? -11.016 -19.357 24.265 1.00 90.31 164 LYS A C 1
ATOM 1271 O O . LYS A 1 164 ? -11.512 -18.532 25.031 1.00 90.31 164 LYS A O 1
ATOM 1276 N N . TYR A 1 165 ? -10.220 -19.004 23.256 1.00 90.44 165 TYR A N 1
ATOM 1277 C CA . TYR A 1 165 ? -9.716 -17.637 23.089 1.00 90.44 165 TYR A CA 1
ATOM 1278 C C . TYR A 1 165 ? -10.530 -16.783 22.118 1.00 90.44 165 TYR A C 1
ATOM 1280 O O . TYR A 1 165 ? -10.673 -15.591 22.382 1.00 90.44 165 TYR A O 1
ATOM 1288 N N . PHE A 1 166 ? -11.108 -17.339 21.049 1.00 91.25 166 PHE A N 1
ATOM 1289 C CA . PHE A 1 166 ? -11.890 -16.526 20.108 1.00 91.25 166 PHE A CA 1
ATOM 1290 C C . PHE A 1 166 ? -13.115 -15.847 20.740 1.00 91.25 166 PHE A C 1
ATOM 1292 O O . PHE A 1 166 ? -13.281 -14.654 20.495 1.00 91.25 166 PHE A O 1
ATOM 1299 N N . PRO A 1 167 ? -13.900 -16.486 21.633 1.00 91.69 167 PRO A N 1
ATOM 1300 C CA . PRO A 1 167 ? -14.996 -15.788 22.314 1.00 91.69 167 PRO A CA 1
ATOM 1301 C C . PRO A 1 167 ? -14.512 -14.634 23.213 1.00 91.69 167 PRO A C 1
ATOM 1303 O O . PRO A 1 167 ? -15.180 -13.609 23.362 1.00 91.69 167 PRO A O 1
ATOM 1306 N N . LEU A 1 168 ? -13.320 -14.766 23.809 1.00 91.00 168 LEU A N 1
ATOM 1307 C CA . LEU A 1 168 ? -12.703 -13.706 24.616 1.00 91.00 168 LEU A CA 1
ATOM 1308 C C . LEU A 1 168 ? -12.187 -12.549 23.752 1.00 91.00 168 LEU A C 1
ATOM 1310 O O . LEU A 1 168 ? -12.235 -11.400 24.188 1.00 91.00 168 LEU A O 1
ATOM 1314 N N . ILE A 1 169 ? -11.696 -12.855 22.548 1.00 90.25 169 ILE A N 1
ATOM 1315 C CA . ILE A 1 169 ? -11.313 -11.864 21.541 1.00 90.25 169 ILE A CA 1
ATOM 1316 C C . ILE A 1 169 ? -12.557 -11.121 21.053 1.00 90.25 169 ILE A C 1
ATOM 1318 O O . ILE A 1 169 ? -12.598 -9.902 21.160 1.00 90.25 169 ILE A O 1
ATOM 1322 N N . ALA A 1 170 ? -13.586 -11.840 20.601 1.00 89.50 170 ALA A N 1
ATOM 1323 C CA . ALA A 1 170 ? -14.799 -11.249 20.039 1.00 89.50 170 ALA A CA 1
ATOM 1324 C C . ALA A 1 170 ? -15.542 -10.353 21.042 1.00 89.50 170 ALA A C 1
ATOM 1326 O O . ALA A 1 170 ? -16.073 -9.314 20.666 1.00 89.50 170 ALA A O 1
ATOM 1327 N N . SER A 1 171 ? -15.522 -10.711 22.331 1.00 88.25 171 SER A N 1
ATOM 1328 C CA . SER A 1 171 ? -16.106 -9.896 23.407 1.00 88.25 171 SER A CA 1
ATOM 1329 C C . SER A 1 171 ? -15.235 -8.721 23.874 1.00 88.25 171 SER A C 1
ATOM 1331 O O . SER A 1 171 ? -15.634 -8.020 24.802 1.00 88.25 171 SER A O 1
ATOM 1333 N N . GLY A 1 172 ? -14.029 -8.539 23.318 1.00 84.62 172 GLY A N 1
ATOM 1334 C CA . GLY A 1 172 ? -13.110 -7.453 23.684 1.00 84.62 172 GLY A CA 1
ATOM 1335 C C . GLY A 1 172 ? -12.512 -7.542 25.094 1.00 84.62 172 GLY A C 1
ATOM 1336 O O . GLY A 1 172 ? -11.847 -6.619 25.562 1.00 84.62 172 GLY A O 1
ATOM 1337 N N . LYS A 1 173 ? -12.719 -8.661 25.798 1.00 86.50 173 LYS A N 1
ATOM 1338 C CA . LYS A 1 173 ? -12.191 -8.889 27.157 1.00 86.50 173 LYS A CA 1
ATOM 1339 C C . LYS A 1 173 ? -10.735 -9.354 27.156 1.00 86.50 173 LYS A C 1
ATOM 1341 O O . LYS A 1 173 ? -10.087 -9.374 28.203 1.00 86.50 173 LYS A O 1
ATOM 1346 N N . CYS A 1 174 ? -10.226 -9.777 26.003 1.00 84.06 174 CYS A N 1
ATOM 1347 C CA . CYS A 1 174 ? -8.848 -10.215 25.849 1.00 84.06 174 CYS A CA 1
ATOM 1348 C C . CYS A 1 174 ? -7.906 -9.011 25.687 1.00 84.06 174 CYS A C 1
ATOM 1350 O O . CYS A 1 174 ? -8.135 -8.150 24.846 1.00 84.06 174 CYS A O 1
ATOM 1352 N N . ARG A 1 175 ? -6.819 -8.982 26.469 1.00 82.00 175 ARG A N 1
ATOM 1353 C CA . ARG A 1 175 ? -5.712 -8.022 26.323 1.00 82.00 175 ARG A CA 1
ATOM 1354 C C . ARG A 1 175 ? -4.403 -8.788 26.129 1.00 82.00 175 ARG A C 1
ATOM 1356 O O . ARG A 1 175 ? -3.757 -9.144 27.118 1.00 82.00 175 ARG A O 1
ATOM 1363 N N . PRO A 1 176 ? -4.053 -9.149 24.889 1.00 80.44 176 PRO A N 1
ATOM 1364 C CA . PRO A 1 176 ? -2.883 -9.956 24.621 1.00 80.44 176 PRO A CA 1
ATOM 1365 C C . PRO A 1 176 ? -1.620 -9.111 24.539 1.00 80.44 176 PRO A C 1
ATOM 1367 O O . PRO A 1 176 ? -1.631 -7.963 24.108 1.00 80.44 176 PRO A O 1
ATOM 1370 N N . VAL A 1 177 ? -0.509 -9.740 24.903 1.00 77.75 177 VAL A N 1
ATOM 1371 C CA . VAL A 1 177 ? 0.833 -9.240 24.619 1.00 77.75 177 VAL A CA 1
ATOM 1372 C C . VAL A 1 177 ? 1.469 -10.232 23.660 1.00 77.75 177 VAL A C 1
ATOM 1374 O O . VAL A 1 177 ? 1.622 -11.408 23.994 1.00 77.75 177 VAL A O 1
ATOM 1377 N N . VAL A 1 178 ? 1.809 -9.766 22.461 1.00 71.69 178 VAL A N 1
ATOM 1378 C CA . VAL A 1 178 ? 2.468 -10.584 21.441 1.00 71.69 178 VAL A CA 1
ATOM 1379 C C . VAL A 1 178 ? 3.954 -10.246 21.457 1.00 71.69 178 VAL A C 1
ATOM 1381 O O . VAL A 1 178 ? 4.351 -9.140 21.106 1.00 71.69 178 VAL A O 1
ATOM 1384 N N . ALA A 1 179 ? 4.776 -11.201 21.885 1.00 68.06 179 ALA A N 1
ATOM 1385 C CA . ALA A 1 179 ? 6.228 -11.083 21.839 1.00 68.06 179 ALA A CA 1
ATOM 1386 C C . ALA A 1 179 ? 6.755 -11.866 20.633 1.00 68.06 179 ALA A C 1
ATOM 1388 O O . ALA A 1 179 ? 6.744 -13.099 20.631 1.00 68.06 179 ALA A O 1
ATOM 1389 N N . LEU A 1 180 ? 7.208 -11.149 19.606 1.00 62.56 180 LEU A N 1
ATOM 1390 C CA . LEU A 1 180 ? 7.847 -11.746 18.436 1.00 62.56 180 LEU A CA 1
ATOM 1391 C C . LEU A 1 180 ? 9.361 -11.769 18.652 1.00 62.56 180 LEU A C 1
ATOM 1393 O O . LEU A 1 180 ? 9.974 -10.751 18.944 1.00 62.56 180 LEU A O 1
ATOM 1397 N N . VAL A 1 181 ? 9.963 -12.951 18.519 1.00 52.12 181 VAL A N 1
ATOM 1398 C CA . VAL A 1 181 ? 11.418 -13.145 18.675 1.00 52.12 181 VAL A CA 1
ATOM 1399 C C . VAL A 1 181 ? 12.155 -12.931 17.342 1.00 52.12 181 VAL A C 1
ATOM 1401 O O . VAL A 1 181 ? 13.382 -12.930 17.309 1.00 52.12 181 VAL A O 1
ATOM 1404 N N . ARG A 1 182 ? 11.426 -12.783 16.224 1.00 52.38 182 ARG A N 1
ATOM 1405 C CA . ARG A 1 182 ? 11.989 -12.670 14.871 1.00 52.38 182 ARG A CA 1
ATOM 1406 C C . ARG A 1 182 ? 11.183 -11.719 13.993 1.00 52.38 182 ARG A C 1
ATOM 1408 O O . ARG A 1 182 ? 9.954 -11.800 13.976 1.00 52.38 182 ARG A O 1
ATOM 1415 N N . ASP A 1 183 ? 11.898 -10.925 13.202 1.00 47.03 183 ASP A N 1
ATOM 1416 C CA . ASP A 1 183 ? 11.347 -9.907 12.295 1.00 47.03 183 ASP A CA 1
ATOM 1417 C C . ASP A 1 183 ? 10.452 -10.494 11.190 1.00 47.03 183 ASP A C 1
ATOM 1419 O O . ASP A 1 183 ? 9.544 -9.837 10.691 1.00 47.03 183 ASP A O 1
ATOM 1423 N N . GLU A 1 184 ? 10.641 -11.767 10.838 1.00 43.72 184 GLU A N 1
ATOM 1424 C CA . GLU A 1 184 ? 9.899 -12.446 9.767 1.00 43.72 184 GLU A CA 1
ATOM 1425 C C . GLU A 1 184 ? 8.385 -12.537 10.041 1.00 43.72 184 GLU A C 1
ATOM 1427 O O . GLU A 1 184 ? 7.588 -12.465 9.107 1.00 43.72 184 GLU A O 1
ATOM 1432 N N . LEU A 1 185 ? 7.960 -12.635 11.309 1.00 43.06 185 LEU A N 1
ATOM 1433 C CA . LEU A 1 185 ? 6.536 -12.694 11.680 1.00 43.06 185 LEU A CA 1
ATOM 1434 C C . LEU A 1 185 ? 5.829 -11.332 11.594 1.00 43.06 185 LEU A C 1
ATOM 1436 O O . LEU A 1 185 ? 4.605 -11.297 11.446 1.00 43.06 185 LEU A O 1
ATOM 1440 N N . VAL A 1 186 ? 6.582 -10.226 11.615 1.00 44.28 186 VAL A N 1
ATOM 1441 C CA . VAL A 1 186 ? 6.046 -8.859 11.467 1.00 44.28 186 VAL A CA 1
ATOM 1442 C C . VAL A 1 186 ? 5.410 -8.672 10.079 1.00 44.28 186 VAL A C 1
ATOM 1444 O O . VAL A 1 186 ? 4.415 -7.965 9.937 1.00 44.28 186 VAL A O 1
ATOM 1447 N N . SER A 1 187 ? 5.901 -9.404 9.070 1.00 43.12 187 SER A N 1
ATOM 1448 C CA . SER A 1 187 ? 5.396 -9.371 7.686 1.00 43.12 187 SER A CA 1
ATOM 1449 C C . SER A 1 187 ? 3.986 -9.957 7.490 1.00 43.12 187 SER A C 1
ATOM 1451 O O . SER A 1 187 ? 3.386 -9.796 6.431 1.00 43.12 187 SER A O 1
ATOM 1453 N N . SER A 1 188 ? 3.408 -10.606 8.507 1.00 48.03 188 SER A N 1
ATOM 1454 C CA . SER A 1 188 ? 2.037 -11.141 8.443 1.00 48.03 188 SER A CA 1
ATOM 1455 C C . SER A 1 188 ? 0.941 -10.080 8.660 1.00 48.03 188 SER A C 1
ATOM 1457 O O . SER A 1 188 ? -0.251 -10.397 8.637 1.00 48.03 188 SER A O 1
ATOM 1459 N N . HIS A 1 189 ? 1.323 -8.812 8.864 1.00 58.56 189 HIS A N 1
ATOM 1460 C CA . HIS A 1 189 ? 0.415 -7.691 9.155 1.00 58.56 189 HIS A CA 1
ATOM 1461 C C . HIS A 1 189 ? 0.428 -6.580 8.093 1.00 58.56 189 HIS A C 1
ATOM 1463 O O . HIS A 1 189 ? -0.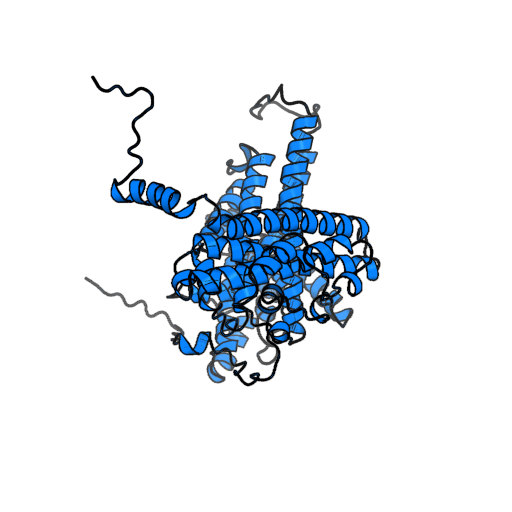016 -5.466 8.364 1.00 58.56 189 HIS A O 1
ATOM 1469 N N . CYS A 1 190 ? 0.895 -6.870 6.875 1.00 75.12 190 CYS A N 1
ATOM 1470 C CA . CYS A 1 190 ? 1.050 -5.849 5.837 1.00 75.12 190 CYS A CA 1
ATOM 1471 C C . CYS A 1 190 ? -0.278 -5.217 5.391 1.00 75.12 190 CYS A C 1
ATOM 1473 O O . CYS A 1 190 ? -0.338 -4.002 5.237 1.00 75.12 190 CYS A O 1
ATOM 1475 N N . LEU A 1 191 ? -1.342 -6.013 5.225 1.00 85.19 191 LEU A N 1
ATOM 1476 C CA . LEU A 1 191 ? -2.657 -5.521 4.782 1.00 85.19 191 LEU A CA 1
ATOM 1477 C C . LEU A 1 191 ? -3.307 -4.540 5.782 1.00 85.19 191 LEU A C 1
ATOM 1479 O O . LEU A 1 191 ? -3.673 -3.445 5.358 1.00 85.19 191 LEU A O 1
ATOM 1483 N N . PRO A 1 192 ? -3.419 -4.858 7.093 1.00 89.44 192 PRO A N 1
ATOM 1484 C CA . PRO A 1 192 ? -3.909 -3.907 8.093 1.00 89.44 192 PRO A CA 1
ATOM 1485 C C . PRO A 1 192 ? -3.148 -2.583 8.113 1.00 89.44 192 PRO A C 1
ATOM 1487 O O . PRO A 1 192 ? -3.769 -1.526 8.192 1.00 89.44 192 PRO A O 1
ATOM 1490 N N . LEU A 1 193 ? -1.814 -2.631 8.022 1.00 90.25 193 LEU A N 1
ATOM 1491 C CA . LEU A 1 193 ? -1.002 -1.418 8.044 1.00 90.25 193 LEU A CA 1
ATOM 1492 C C . LEU A 1 193 ? -1.191 -0.594 6.772 1.00 90.25 193 LEU A C 1
ATOM 1494 O O . LEU A 1 193 ? -1.394 0.610 6.869 1.00 90.25 193 LEU A O 1
ATOM 1498 N N . ALA A 1 194 ? -1.181 -1.234 5.601 1.00 92.56 194 ALA A N 1
ATOM 1499 C CA . ALA A 1 194 ? -1.437 -0.574 4.325 1.00 92.56 194 ALA A CA 1
ATOM 1500 C C . ALA A 1 194 ? -2.794 0.144 4.327 1.00 92.56 194 ALA A C 1
ATOM 1502 O O . ALA A 1 194 ? -2.880 1.318 3.970 1.00 92.56 194 ALA A O 1
ATOM 1503 N N . ALA A 1 195 ? -3.839 -0.533 4.809 1.00 94.88 195 ALA A N 1
ATOM 1504 C CA . ALA A 1 195 ? -5.175 0.030 4.949 1.00 94.88 195 ALA A CA 1
ATOM 1505 C C . ALA A 1 195 ? -5.208 1.227 5.913 1.00 94.88 195 ALA A C 1
ATOM 1507 O O . ALA A 1 195 ? -5.721 2.297 5.581 1.00 94.88 195 ALA A O 1
ATOM 1508 N N . ALA A 1 196 ? -4.596 1.082 7.089 1.00 95.50 196 ALA A N 1
ATOM 1509 C CA . ALA A 1 196 ? -4.474 2.161 8.059 1.00 95.50 196 ALA A CA 1
ATOM 1510 C C . ALA A 1 196 ? -3.730 3.369 7.470 1.00 95.50 196 ALA A C 1
ATOM 1512 O O . ALA A 1 196 ? -4.208 4.497 7.588 1.00 95.50 196 ALA A O 1
ATOM 1513 N N . THR A 1 197 ? -2.626 3.146 6.755 1.00 95.88 197 THR A N 1
ATOM 1514 C CA . THR A 1 197 ? -1.880 4.187 6.039 1.00 95.88 197 THR A CA 1
ATOM 1515 C C . THR A 1 197 ? -2.739 4.887 4.990 1.00 95.88 197 THR A C 1
ATOM 1517 O O . THR A 1 197 ? -2.736 6.112 4.951 1.00 95.88 197 THR A O 1
ATOM 1520 N N . VAL A 1 198 ? -3.531 4.161 4.196 1.00 97.31 198 VAL A N 1
ATOM 1521 C CA . VAL A 1 198 ? -4.473 4.768 3.237 1.00 97.31 198 VAL A CA 1
ATOM 1522 C C . VAL A 1 198 ? -5.478 5.674 3.952 1.00 97.31 198 VAL A C 1
ATOM 1524 O O . VAL A 1 198 ? -5.678 6.817 3.538 1.00 97.31 198 VAL A O 1
ATOM 1527 N N . GLY A 1 199 ? -6.092 5.193 5.037 1.00 96.44 199 GLY A N 1
ATOM 1528 C CA . GLY A 1 199 ? -7.037 5.980 5.833 1.00 96.44 199 GLY A CA 1
ATOM 1529 C C . GLY A 1 199 ? -6.407 7.244 6.425 1.00 96.44 199 GLY A C 1
ATOM 1530 O O . GLY A 1 199 ? -6.974 8.333 6.312 1.00 96.44 199 GLY A O 1
ATOM 1531 N N . TYR A 1 200 ? -5.204 7.111 6.991 1.00 96.06 200 TYR A N 1
ATOM 1532 C CA . TYR A 1 200 ? -4.434 8.212 7.565 1.00 96.06 200 TYR A CA 1
ATOM 1533 C C . TYR A 1 200 ? -4.079 9.251 6.503 1.00 96.06 200 TYR A C 1
ATOM 1535 O O . TYR A 1 200 ? -4.412 10.422 6.657 1.00 96.06 200 TYR A O 1
ATOM 1543 N N . SER A 1 201 ? -3.479 8.831 5.390 1.00 95.94 201 SER A N 1
ATOM 1544 C CA . SER A 1 201 ? -3.028 9.755 4.352 1.00 95.94 201 SER A CA 1
ATOM 1545 C C . SER A 1 201 ? -4.192 10.483 3.674 1.00 95.94 201 SER A C 1
ATOM 1547 O O . SER A 1 201 ? -4.041 11.646 3.309 1.00 95.94 201 SER A O 1
ATOM 1549 N N . LYS A 1 202 ? -5.377 9.864 3.553 1.00 95.31 202 LYS A N 1
ATOM 1550 C CA . LYS A 1 202 ? -6.596 10.559 3.096 1.00 95.31 202 LYS A CA 1
ATOM 1551 C C . LYS A 1 202 ? -7.018 11.672 4.057 1.00 95.31 202 LYS A C 1
ATOM 1553 O O . LYS A 1 202 ? -7.360 12.761 3.600 1.00 95.31 202 LYS A O 1
ATOM 1558 N N . ARG A 1 203 ? -7.003 11.418 5.372 1.00 93.44 203 ARG A N 1
ATOM 1559 C CA . ARG A 1 203 ? -7.305 12.448 6.383 1.00 93.44 203 ARG A CA 1
ATOM 1560 C C . ARG A 1 203 ? -6.255 13.552 6.376 1.00 93.44 203 ARG A C 1
ATOM 1562 O O . ARG A 1 203 ? -6.630 14.706 6.222 1.00 93.44 203 ARG A O 1
ATOM 1569 N N . LEU A 1 204 ? -4.973 13.191 6.358 1.00 92.62 204 LEU A N 1
ATOM 1570 C CA . LEU A 1 204 ? -3.870 14.141 6.234 1.00 92.62 204 LEU A CA 1
ATOM 1571 C C . LEU A 1 204 ? -4.027 15.043 5.001 1.00 92.62 204 LEU A C 1
ATOM 1573 O O . LEU A 1 204 ? -3.897 16.257 5.108 1.00 92.62 204 LEU A O 1
ATOM 1577 N N . LEU A 1 205 ? -4.346 14.480 3.830 1.00 91.88 205 LEU A N 1
ATOM 1578 C CA . LEU A 1 205 ? -4.599 15.261 2.614 1.00 91.88 205 LEU A CA 1
ATOM 1579 C C . LEU A 1 205 ? -5.788 16.217 2.780 1.00 91.88 205 LEU A C 1
ATOM 1581 O O . LEU A 1 205 ? -5.705 17.359 2.332 1.00 91.88 205 LEU A O 1
ATOM 1585 N N . ASN A 1 206 ? -6.867 15.789 3.441 1.00 91.00 206 ASN A N 1
ATOM 1586 C CA . ASN A 1 206 ? -8.013 16.655 3.734 1.00 91.00 206 ASN A CA 1
ATOM 1587 C C . ASN A 1 206 ? -7.642 17.791 4.698 1.00 91.00 206 ASN A C 1
ATOM 1589 O O . ASN A 1 206 ? -8.025 18.938 4.458 1.00 91.00 206 ASN A O 1
ATOM 1593 N N . ASP A 1 207 ? -6.880 17.497 5.750 1.00 88.88 207 ASP A N 1
ATOM 1594 C CA . ASP A 1 207 ? -6.451 18.475 6.751 1.00 88.88 207 ASP A CA 1
ATOM 1595 C C . ASP A 1 207 ? -5.475 19.490 6.156 1.00 88.88 207 ASP A C 1
ATOM 1597 O O . ASP A 1 207 ? -5.649 20.700 6.332 1.00 88.88 207 ASP A O 1
ATOM 1601 N N . LEU A 1 208 ? -4.506 19.022 5.365 1.00 85.88 208 LEU A N 1
ATOM 1602 C CA . LEU A 1 208 ? -3.578 19.874 4.624 1.00 85.88 208 LEU A CA 1
ATOM 1603 C C . LEU A 1 208 ? -4.312 20.714 3.577 1.00 85.88 208 LEU A C 1
ATOM 1605 O O . LEU A 1 208 ? -4.066 21.915 3.489 1.00 85.88 208 LEU A O 1
ATOM 1609 N N . ALA A 1 209 ? -5.268 20.146 2.837 1.00 85.62 209 ALA A N 1
ATOM 1610 C CA . ALA A 1 209 ? -6.084 20.905 1.892 1.00 85.62 209 ALA A CA 1
ATOM 1611 C C . ALA A 1 209 ? -6.907 21.991 2.603 1.00 85.62 209 ALA A C 1
ATOM 1613 O O . ALA A 1 209 ? -6.926 23.144 2.167 1.00 85.62 209 ALA A O 1
ATOM 1614 N N . ALA A 1 210 ? -7.555 21.663 3.723 1.00 84.81 210 ALA A N 1
ATOM 1615 C CA . ALA A 1 210 ? -8.299 22.631 4.523 1.00 84.81 210 ALA A CA 1
ATOM 1616 C C . ALA A 1 210 ? -7.385 23.735 5.076 1.00 84.81 210 ALA A C 1
ATOM 1618 O O . ALA A 1 210 ? -7.751 24.911 5.055 1.00 84.81 210 ALA A O 1
ATOM 1619 N N . PHE A 1 211 ? -6.191 23.376 5.544 1.00 79.19 211 PHE A N 1
ATOM 1620 C CA . PHE A 1 211 ? -5.182 24.304 6.045 1.00 79.19 211 PHE A CA 1
ATOM 1621 C C . PHE A 1 211 ? -4.694 25.272 4.957 1.00 79.19 211 PHE A C 1
ATOM 1623 O O . PHE A 1 211 ? -4.713 26.494 5.142 1.00 79.19 211 PHE A O 1
ATOM 1630 N N . CYS A 1 212 ? -4.333 24.730 3.799 1.00 77.00 212 CYS A N 1
ATOM 1631 C CA . CYS A 1 212 ? -3.897 25.466 2.623 1.00 77.00 212 CYS A CA 1
ATOM 1632 C C . CYS A 1 212 ? -4.979 26.406 2.066 1.00 77.00 212 CYS A C 1
ATOM 1634 O O . CYS A 1 212 ? -4.688 27.534 1.677 1.00 77.00 212 CYS A O 1
ATOM 1636 N N . ASN A 1 213 ? -6.243 25.976 2.069 1.00 78.94 213 ASN A N 1
ATOM 1637 C CA . ASN A 1 213 ? -7.356 26.788 1.571 1.00 78.94 213 ASN A CA 1
ATOM 1638 C C . ASN A 1 213 ? -7.760 27.910 2.547 1.00 78.94 213 ASN A C 1
ATOM 1640 O O . ASN A 1 213 ? -8.271 28.947 2.125 1.00 78.94 213 ASN A O 1
ATOM 1644 N N . LYS A 1 214 ? -7.528 27.739 3.857 1.00 71.69 214 LYS A N 1
ATOM 1645 C CA . LYS A 1 214 ? -7.817 28.765 4.879 1.00 71.69 214 LYS A CA 1
ATOM 1646 C C . LYS A 1 214 ? -6.818 29.928 4.866 1.00 71.69 214 LYS A C 1
ATOM 1648 O O . LYS A 1 214 ? -7.156 31.021 5.311 1.00 71.69 214 LYS A O 1
ATOM 1653 N N . THR A 1 215 ? -5.606 29.736 4.344 1.00 55.72 215 THR A N 1
ATOM 1654 C CA . THR A 1 215 ? -4.500 30.711 4.434 1.00 55.72 215 THR A CA 1
ATOM 1655 C C . THR A 1 215 ? -4.577 31.877 3.427 1.00 55.72 215 THR A C 1
ATOM 1657 O O . THR A 1 215 ? -3.606 32.611 3.261 1.00 55.72 215 THR A O 1
ATOM 1660 N N . SER A 1 216 ? -5.727 32.112 2.779 1.00 47.88 216 SER A N 1
ATOM 1661 C CA . SER A 1 216 ? -5.864 33.079 1.670 1.00 47.88 216 SER A CA 1
ATOM 1662 C C . SER A 1 216 ? -6.700 34.344 1.943 1.00 47.88 216 SER A C 1
ATOM 1664 O O . SER A 1 216 ? -6.945 35.087 0.996 1.00 47.88 216 SER A O 1
ATOM 1666 N N . SER A 1 217 ? -7.142 34.647 3.176 1.00 39.56 217 SER A N 1
ATOM 1667 C CA . SER A 1 217 ? -7.914 35.883 3.443 1.00 39.56 217 SER A CA 1
ATOM 1668 C C . SER A 1 217 ? -7.103 36.946 4.212 1.00 39.56 217 SER A C 1
ATOM 1670 O O . SER A 1 217 ? -6.896 36.800 5.415 1.00 39.56 217 SER A O 1
ATOM 1672 N N . PRO A 1 218 ? -6.684 38.064 3.579 1.00 46.06 218 PRO A N 1
ATOM 1673 C CA . PRO A 1 218 ? -5.859 39.107 4.211 1.00 46.06 218 PRO A CA 1
ATOM 1674 C C . PRO A 1 218 ? -6.567 39.969 5.272 1.00 46.06 218 PRO A C 1
ATOM 1676 O O . PRO A 1 218 ? -5.991 40.950 5.736 1.00 46.06 218 PRO A O 1
ATOM 1679 N N . ARG A 1 219 ? -7.836 39.699 5.611 1.00 36.78 219 ARG A N 1
ATOM 1680 C CA . ARG A 1 219 ? -8.683 40.628 6.389 1.00 36.78 219 ARG A CA 1
ATOM 1681 C C . ARG A 1 219 ? -8.863 40.288 7.871 1.00 36.78 219 ARG A C 1
ATOM 1683 O O . ARG A 1 219 ? -9.470 41.083 8.579 1.00 36.78 219 ARG A O 1
ATOM 1690 N N . GLN A 1 220 ? -8.334 39.169 8.360 1.00 38.88 220 GLN A N 1
ATOM 1691 C CA . GLN A 1 220 ? -8.462 38.770 9.767 1.00 38.88 220 GLN A CA 1
ATOM 1692 C C . GLN A 1 220 ? -7.143 38.205 10.298 1.00 38.88 220 GLN A C 1
ATOM 1694 O O . GLN A 1 220 ? -6.983 36.999 10.426 1.00 38.88 220 GLN A O 1
ATOM 1699 N N . GLN A 1 221 ? -6.186 39.073 10.617 1.00 39.81 221 GLN A N 1
ATOM 1700 C CA . GLN A 1 221 ? -5.070 38.698 11.487 1.00 39.81 221 GLN A CA 1
ATOM 1701 C C . GLN A 1 221 ? -4.944 39.743 12.589 1.00 39.81 221 GLN A C 1
ATOM 1703 O O . GLN A 1 221 ? -4.335 40.797 12.420 1.00 39.81 221 GLN A O 1
ATOM 1708 N N . SER A 1 222 ? -5.585 39.453 13.722 1.00 31.09 222 SER A N 1
ATOM 1709 C CA . SER A 1 222 ? -5.283 40.105 14.987 1.00 31.09 222 SER A CA 1
ATOM 1710 C C . SER A 1 222 ? -3.891 39.671 15.443 1.00 31.09 222 SER A C 1
ATOM 1712 O O . SER A 1 222 ? -3.563 38.489 15.491 1.00 31.09 222 SER A O 1
ATOM 1714 N N . THR A 1 223 ? -3.097 40.682 15.754 1.00 36.09 223 THR A N 1
ATOM 1715 C CA . THR A 1 223 ? -1.796 40.703 16.420 1.00 36.09 223 THR A CA 1
ATOM 1716 C C . THR A 1 223 ? -1.594 39.615 17.487 1.00 36.09 223 THR A C 1
ATOM 1718 O O . THR A 1 223 ? -1.901 39.864 18.646 1.00 36.09 223 THR A O 1
ATOM 1721 N N . THR A 1 224 ? -1.047 38.457 17.100 1.00 34.16 224 THR A N 1
ATOM 1722 C CA . THR A 1 224 ? -0.213 37.552 17.937 1.00 34.16 224 THR A CA 1
ATOM 1723 C C . THR A 1 224 ? 0.389 36.372 17.160 1.00 34.16 224 THR A C 1
ATOM 1725 O O . THR A 1 224 ? 1.232 35.667 17.709 1.00 34.16 224 THR A O 1
ATOM 1728 N N . GLU A 1 225 ? 0.055 36.151 15.885 1.00 37.75 225 GLU A N 1
ATOM 1729 C CA . GLU A 1 225 ? 0.764 35.154 15.075 1.00 37.75 225 GLU A CA 1
ATOM 1730 C C . GLU A 1 225 ? 2.059 35.737 14.509 1.00 37.75 225 GLU A C 1
ATOM 1732 O O . GLU A 1 225 ? 2.056 36.678 13.714 1.00 37.75 225 GLU A O 1
ATOM 1737 N N . PHE A 1 226 ? 3.181 35.171 14.953 1.00 35.81 226 PHE A N 1
ATOM 1738 C CA . PHE A 1 226 ? 4.526 35.497 14.506 1.00 35.81 226 PHE A CA 1
ATOM 1739 C C . PHE A 1 226 ? 4.628 35.283 12.990 1.00 35.81 226 PHE A C 1
ATOM 1741 O O . PHE A 1 226 ? 4.802 34.177 12.480 1.00 35.81 226 PHE A O 1
ATOM 1748 N N . ALA A 1 227 ? 4.451 36.387 12.274 1.00 33.12 227 ALA A N 1
ATOM 1749 C CA . ALA A 1 227 ? 4.561 36.494 10.842 1.00 33.12 227 ALA A CA 1
ATOM 1750 C C . ALA A 1 227 ? 6.007 36.221 10.412 1.00 33.12 227 ALA A C 1
ATOM 1752 O O . ALA A 1 227 ? 6.837 37.130 10.358 1.00 33.12 227 ALA A O 1
ATOM 1753 N N . LEU A 1 228 ? 6.294 34.990 9.990 1.00 38.62 228 LEU A N 1
ATOM 1754 C CA . LEU A 1 228 ? 7.231 34.816 8.889 1.00 38.62 228 LEU A CA 1
ATOM 1755 C C . LEU A 1 228 ? 6.543 35.359 7.641 1.00 38.62 228 LEU A C 1
ATOM 1757 O O . LEU A 1 228 ? 5.832 34.659 6.922 1.00 38.62 228 LEU A O 1
ATOM 1761 N N . LYS A 1 229 ? 6.744 36.657 7.410 1.00 35.91 229 LYS A N 1
ATOM 1762 C CA . LYS A 1 229 ? 6.608 37.261 6.092 1.00 35.91 229 LYS A CA 1
ATOM 1763 C C . LYS A 1 229 ? 7.506 36.487 5.126 1.00 35.91 229 LYS A C 1
ATOM 1765 O O . LYS A 1 229 ? 8.651 36.863 4.905 1.00 35.91 229 LYS A O 1
ATOM 1770 N N . VAL A 1 230 ? 6.957 35.480 4.458 1.00 41.09 230 VAL A N 1
ATOM 1771 C CA . VAL A 1 230 ? 7.398 35.121 3.107 1.00 41.09 230 VAL A CA 1
ATOM 1772 C C . VAL A 1 230 ? 6.781 36.156 2.157 1.00 41.09 230 VAL A C 1
ATOM 1774 O O . VAL A 1 230 ? 5.939 35.865 1.316 1.00 41.09 230 VAL A O 1
ATOM 1777 N N . GLN A 1 231 ? 7.151 37.427 2.341 1.00 39.16 231 GLN A N 1
ATOM 1778 C CA . GLN A 1 231 ? 6.904 38.487 1.365 1.00 39.16 231 GLN A CA 1
ATOM 1779 C C . GLN A 1 231 ? 7.999 38.401 0.297 1.00 39.16 231 GLN A C 1
ATOM 1781 O O . GLN A 1 231 ? 8.873 39.256 0.268 1.00 39.16 231 GLN A O 1
ATOM 1786 N N . SER A 1 232 ? 7.986 37.344 -0.523 1.00 41.31 232 SER A N 1
ATOM 1787 C CA . SER A 1 232 ? 8.732 37.274 -1.801 1.00 41.31 232 SER A CA 1
ATOM 1788 C C . SER A 1 232 ? 8.630 35.932 -2.546 1.00 41.31 232 SER A C 1
ATOM 1790 O O . SER A 1 232 ? 9.330 35.762 -3.539 1.00 41.31 232 SER A O 1
ATOM 1792 N N . LEU A 1 233 ? 7.772 34.979 -2.156 1.00 47.66 233 LEU A N 1
ATOM 1793 C CA . LEU A 1 233 ? 7.412 33.890 -3.073 1.00 47.66 233 LEU A CA 1
ATOM 1794 C C . LEU A 1 233 ? 6.090 34.226 -3.757 1.00 47.66 233 LEU A C 1
ATOM 1796 O O . LEU A 1 233 ? 5.074 34.449 -3.102 1.00 47.66 233 LEU A O 1
ATOM 1800 N N . ASN A 1 234 ? 6.126 34.289 -5.090 1.00 53.31 234 ASN A N 1
ATOM 1801 C CA . ASN A 1 234 ? 4.946 34.468 -5.928 1.00 53.31 234 ASN A CA 1
ATOM 1802 C C . ASN A 1 234 ? 3.858 33.479 -5.491 1.00 53.31 234 ASN A C 1
ATOM 1804 O O . ASN A 1 234 ? 4.121 32.286 -5.361 1.00 53.31 234 ASN A O 1
ATOM 1808 N N . PHE A 1 235 ? 2.629 33.964 -5.313 1.00 54.41 235 PHE A N 1
ATOM 1809 C CA . PHE A 1 235 ? 1.452 33.151 -4.982 1.00 54.41 235 PHE A CA 1
ATOM 1810 C C . PHE A 1 235 ? 1.334 31.899 -5.874 1.00 54.41 235 PHE A C 1
ATOM 1812 O O . PHE A 1 235 ? 1.038 30.808 -5.394 1.00 54.41 235 PHE A O 1
ATOM 1819 N N . TYR A 1 236 ? 1.685 32.036 -7.157 1.00 56.09 236 TYR A N 1
ATOM 1820 C CA . TYR A 1 236 ? 1.769 30.935 -8.117 1.00 56.09 236 TYR A CA 1
ATOM 1821 C C . TYR A 1 236 ? 2.791 29.857 -7.743 1.00 56.09 236 TYR A C 1
ATOM 1823 O O . TYR A 1 236 ? 2.513 28.682 -7.933 1.00 56.09 236 TYR A O 1
ATOM 1831 N N . SER A 1 237 ? 3.953 30.220 -7.200 1.00 55.94 237 SER A N 1
ATOM 1832 C CA . SER A 1 237 ? 4.991 29.266 -6.792 1.00 55.94 237 SER A CA 1
ATOM 1833 C C . SER A 1 237 ? 4.572 28.463 -5.561 1.00 55.94 237 SER A C 1
ATOM 1835 O O . SER A 1 237 ? 4.834 27.266 -5.507 1.00 55.94 237 SER A O 1
ATOM 1837 N N . ILE A 1 238 ? 3.874 29.094 -4.611 1.00 59.53 238 ILE A N 1
ATOM 1838 C CA . ILE A 1 238 ? 3.314 28.417 -3.430 1.00 59.53 238 ILE A CA 1
ATOM 1839 C C . ILE A 1 238 ? 2.186 27.470 -3.857 1.00 59.53 238 ILE A C 1
ATOM 1841 O O . ILE A 1 238 ? 2.198 26.302 -3.484 1.00 59.53 238 ILE A O 1
ATOM 1845 N N . LEU A 1 239 ? 1.271 27.930 -4.717 1.00 58.75 239 LEU A N 1
ATOM 1846 C CA . LEU A 1 239 ? 0.197 27.097 -5.264 1.00 58.75 239 LEU A CA 1
ATOM 1847 C C . LEU A 1 239 ? 0.742 25.916 -6.083 1.00 58.75 239 LEU A C 1
ATOM 1849 O O . LEU A 1 239 ? 0.222 24.805 -6.000 1.00 58.75 239 LEU A O 1
ATOM 1853 N N . HIS A 1 240 ? 1.810 26.135 -6.849 1.00 60.38 240 HIS A N 1
ATOM 1854 C CA . HIS A 1 240 ? 2.469 25.099 -7.639 1.00 60.38 240 HIS A CA 1
ATOM 1855 C C . HIS A 1 240 ? 3.177 24.066 -6.754 1.00 60.38 240 HIS A C 1
ATOM 1857 O O . HIS A 1 240 ? 3.030 22.871 -6.992 1.00 60.38 240 HIS A O 1
ATOM 1863 N N . LEU A 1 241 ? 3.877 24.498 -5.697 1.00 59.38 241 LEU A N 1
ATOM 1864 C CA . LEU A 1 241 ? 4.477 23.594 -4.709 1.00 59.38 241 LEU A CA 1
ATOM 1865 C C . LEU A 1 241 ? 3.400 22.771 -3.988 1.00 59.38 241 LEU A C 1
ATOM 1867 O O . LEU A 1 241 ? 3.513 21.553 -3.905 1.00 59.38 241 LEU A O 1
ATOM 1871 N N . MET A 1 242 ? 2.312 23.421 -3.564 1.00 63.56 242 MET A N 1
ATOM 1872 C CA . MET A 1 242 ? 1.155 22.757 -2.959 1.00 63.56 242 MET A CA 1
ATOM 1873 C C . MET A 1 242 ? 0.540 21.703 -3.882 1.00 63.56 242 MET A C 1
ATOM 1875 O O . MET A 1 242 ? 0.227 20.597 -3.446 1.00 63.56 242 MET A O 1
ATOM 1879 N N . THR A 1 243 ? 0.408 22.035 -5.167 1.00 65.75 243 THR A N 1
ATOM 1880 C CA . THR A 1 243 ? -0.141 21.127 -6.178 1.00 65.75 243 THR A CA 1
ATOM 1881 C C . THR A 1 243 ? 0.790 19.941 -6.413 1.00 65.75 243 THR A C 1
ATOM 1883 O O . THR A 1 243 ? 0.319 18.811 -6.465 1.00 65.75 243 THR A O 1
ATOM 1886 N N . ILE A 1 244 ? 2.105 20.163 -6.498 1.00 71.00 244 ILE A N 1
ATOM 1887 C CA . ILE A 1 244 ? 3.083 19.090 -6.715 1.00 71.00 244 ILE A CA 1
ATOM 1888 C C . ILE A 1 244 ? 3.158 18.159 -5.504 1.00 71.00 244 ILE A C 1
ATOM 1890 O O . ILE A 1 244 ? 2.942 16.957 -5.667 1.00 71.00 244 ILE A O 1
ATOM 1894 N N . CYS A 1 245 ? 3.408 18.686 -4.302 1.00 65.94 245 CYS A N 1
ATOM 1895 C CA . CYS A 1 245 ? 3.540 17.862 -3.098 1.00 65.94 245 CYS A CA 1
ATOM 1896 C C . CYS A 1 245 ? 2.233 17.109 -2.801 1.00 65.94 245 CYS A C 1
ATOM 1898 O O . CYS A 1 245 ? 2.256 15.905 -2.549 1.00 65.94 245 CYS A O 1
ATOM 1900 N N . GLY A 1 246 ? 1.083 17.782 -2.936 1.00 74.00 246 GLY A N 1
ATOM 1901 C CA . GLY A 1 246 ? -0.227 17.143 -2.810 1.00 74.00 246 GLY A CA 1
ATOM 1902 C C . GLY A 1 246 ? -0.468 16.060 -3.867 1.00 74.00 246 GLY A C 1
ATOM 1903 O O . GLY A 1 246 ? -1.004 15.000 -3.541 1.00 74.00 246 GLY A O 1
ATOM 1904 N N . SER A 1 247 ? -0.043 16.279 -5.118 1.00 80.62 247 SER A N 1
ATOM 1905 C CA . SER A 1 247 ? -0.231 15.308 -6.205 1.00 80.62 247 SER A CA 1
ATOM 1906 C C . SER A 1 247 ? 0.584 14.029 -6.016 1.00 80.62 247 SER A C 1
ATOM 1908 O O . SER A 1 247 ? 0.056 12.945 -6.254 1.00 80.62 247 SER A O 1
ATOM 1910 N N . GLU A 1 248 ? 1.828 14.133 -5.538 1.00 87.88 248 GLU A N 1
ATOM 1911 C CA . GLU A 1 248 ? 2.699 12.973 -5.330 1.00 87.88 248 GLU A CA 1
ATOM 1912 C C . GLU A 1 248 ? 2.114 12.040 -4.265 1.00 87.88 248 GLU A C 1
ATOM 1914 O O . GLU A 1 248 ? 1.898 10.858 -4.540 1.00 87.88 248 GLU A O 1
ATOM 1919 N N . LEU A 1 249 ? 1.773 12.578 -3.087 1.00 92.69 249 LEU A N 1
ATOM 1920 C CA . LEU A 1 249 ? 1.158 11.790 -2.020 1.00 92.69 249 LEU A CA 1
ATOM 1921 C C . LEU A 1 249 ? -0.187 11.203 -2.467 1.00 92.69 249 LEU A C 1
ATOM 1923 O O . LEU A 1 249 ? -0.437 10.020 -2.255 1.00 92.69 249 LEU A O 1
ATOM 1927 N N . THR A 1 250 ? -1.036 11.992 -3.134 1.00 93.69 250 THR A N 1
ATOM 1928 C CA . THR A 1 250 ? -2.353 11.531 -3.615 1.00 93.69 250 THR A CA 1
ATOM 1929 C C . THR A 1 250 ? -2.227 10.331 -4.549 1.00 93.69 250 THR A C 1
ATOM 1931 O O . THR A 1 250 ? -2.930 9.333 -4.392 1.00 93.69 250 THR A O 1
ATOM 1934 N N . VAL A 1 251 ? -1.301 10.405 -5.503 1.00 94.06 251 VAL A N 1
ATOM 1935 C CA . VAL A 1 251 ? -1.048 9.332 -6.464 1.00 94.06 251 VAL A CA 1
ATOM 1936 C C . VAL A 1 251 ? -0.525 8.068 -5.771 1.00 94.06 251 VAL A C 1
ATOM 1938 O O . VAL A 1 251 ? -0.974 6.965 -6.090 1.00 94.06 251 VAL A O 1
ATOM 1941 N N . GLN A 1 252 ? 0.378 8.208 -4.798 1.00 95.31 252 GLN A N 1
ATOM 1942 C CA . GLN A 1 252 ? 0.889 7.068 -4.033 1.00 95.31 252 GLN A CA 1
ATOM 1943 C C . GLN A 1 252 ? -0.195 6.433 -3.147 1.00 95.31 252 GLN A C 1
ATOM 1945 O O . GLN A 1 252 ? -0.282 5.207 -3.071 1.00 95.31 252 GLN A O 1
ATOM 1950 N N . VAL A 1 253 ? -1.064 7.241 -2.530 1.00 97.00 253 VAL A N 1
ATOM 1951 C CA . VAL A 1 253 ? -2.222 6.757 -1.759 1.00 97.00 253 VAL A CA 1
ATOM 1952 C C . VAL A 1 253 ? -3.181 5.985 -2.655 1.00 97.00 253 VAL A C 1
ATOM 1954 O O . VAL A 1 253 ? -3.598 4.889 -2.290 1.00 97.00 253 VAL A O 1
ATOM 1957 N N . TYR A 1 254 ? -3.492 6.511 -3.842 1.00 97.38 254 TYR A N 1
ATOM 1958 C CA . TYR A 1 254 ? -4.332 5.816 -4.814 1.00 97.38 254 TYR A CA 1
ATOM 1959 C C . TYR A 1 254 ? -3.711 4.479 -5.245 1.00 97.38 254 TYR A C 1
ATOM 1961 O O . TYR A 1 254 ? -4.414 3.471 -5.301 1.00 97.38 254 TYR A O 1
ATOM 1969 N N . ALA A 1 255 ? -2.399 4.427 -5.490 1.00 97.44 255 ALA A N 1
ATOM 1970 C CA . ALA A 1 255 ? -1.698 3.185 -5.816 1.00 97.44 255 ALA A CA 1
ATOM 1971 C C . ALA A 1 255 ? -1.748 2.159 -4.666 1.00 97.44 255 ALA A C 1
ATOM 1973 O O . ALA A 1 255 ? -2.090 0.998 -4.901 1.00 97.44 255 ALA A O 1
ATOM 1974 N N . LEU A 1 256 ? -1.464 2.583 -3.428 1.00 96.94 256 LEU A N 1
ATOM 1975 C CA . LEU A 1 256 ? -1.497 1.717 -2.245 1.00 96.94 256 LEU A CA 1
ATOM 1976 C C . LEU A 1 256 ? -2.910 1.201 -1.951 1.00 96.94 256 LEU A C 1
ATOM 1978 O O . LEU A 1 256 ? -3.082 0.015 -1.675 1.00 96.94 256 LEU A O 1
ATOM 1982 N N . GLU A 1 257 ? -3.922 2.063 -2.043 1.00 97.38 257 GLU A N 1
ATOM 1983 C CA . GLU A 1 257 ? -5.328 1.680 -1.897 1.00 97.38 257 GLU A CA 1
ATOM 1984 C C . GLU A 1 257 ? -5.718 0.655 -2.963 1.00 97.38 257 GLU A C 1
ATOM 1986 O O . GLU A 1 257 ? -6.263 -0.400 -2.637 1.00 97.38 257 GLU A O 1
ATOM 1991 N N . SER A 1 258 ? -5.377 0.933 -4.226 1.00 97.12 258 SER A N 1
ATOM 1992 C CA . SER A 1 258 ? -5.680 0.040 -5.344 1.00 97.12 258 SER A CA 1
ATOM 1993 C C . SER A 1 258 ? -5.078 -1.339 -5.117 1.00 97.12 258 SER A C 1
ATOM 1995 O O . SER A 1 258 ? -5.797 -2.325 -5.243 1.00 97.12 258 SER A O 1
ATOM 1997 N N . ALA A 1 259 ? -3.803 -1.412 -4.722 1.00 95.25 259 ALA A N 1
ATOM 1998 C CA . ALA A 1 259 ? -3.120 -2.667 -4.422 1.00 95.25 259 ALA A CA 1
ATOM 1999 C C . ALA A 1 259 ? -3.700 -3.380 -3.186 1.00 95.25 259 ALA A C 1
ATOM 2001 O O . ALA A 1 259 ? -3.820 -4.603 -3.192 1.00 95.25 259 ALA A O 1
ATOM 2002 N N . SER A 1 260 ? -4.097 -2.641 -2.144 1.00 94.00 260 SER A N 1
ATOM 2003 C CA . SER A 1 260 ? -4.647 -3.215 -0.905 1.00 94.00 260 SER A CA 1
ATOM 2004 C C . SER A 1 260 ? -5.999 -3.895 -1.138 1.00 94.00 260 SER A C 1
ATOM 2006 O O . SER A 1 260 ? -6.186 -5.044 -0.732 1.00 94.00 260 SER A O 1
ATOM 2008 N N . TYR A 1 261 ? -6.929 -3.225 -1.827 1.00 94.69 261 TYR A N 1
ATOM 2009 C CA . TYR A 1 261 ? -8.227 -3.816 -2.189 1.00 94.69 261 TYR A CA 1
ATOM 2010 C C . TYR A 1 261 ? -8.098 -4.903 -3.254 1.00 94.69 261 TYR A C 1
ATOM 2012 O O . TYR A 1 261 ? -8.797 -5.908 -3.183 1.00 94.69 261 TYR A O 1
ATOM 2020 N N . TYR A 1 262 ? -7.162 -4.745 -4.191 1.00 93.50 262 TYR A N 1
ATOM 2021 C CA . TYR A 1 262 ? -6.873 -5.762 -5.194 1.00 93.50 262 TYR A CA 1
ATOM 2022 C C . TYR A 1 262 ? -6.403 -7.066 -4.536 1.00 93.50 262 TYR A C 1
ATOM 2024 O O . TYR A 1 262 ? -7.040 -8.100 -4.694 1.00 93.50 262 TYR A O 1
ATOM 2032 N N . LEU A 1 263 ? -5.354 -7.024 -3.707 1.00 89.69 263 LEU A N 1
ATOM 2033 C CA . LEU A 1 263 ? -4.826 -8.221 -3.044 1.00 89.69 263 LEU A CA 1
ATOM 2034 C C . LEU A 1 263 ? -5.814 -8.837 -2.044 1.00 89.69 263 LEU A C 1
ATOM 2036 O O . LEU A 1 263 ? -5.922 -10.058 -1.973 1.00 89.69 263 LEU A O 1
ATOM 2040 N N . SER A 1 264 ? -6.547 -8.019 -1.284 1.00 89.31 264 SER A N 1
ATOM 2041 C CA . SER A 1 264 ? -7.573 -8.532 -0.362 1.00 89.31 264 SER A CA 1
ATOM 2042 C C . SER A 1 264 ? -8.754 -9.165 -1.096 1.00 89.31 264 SER A C 1
ATOM 2044 O O . SER A 1 264 ? -9.264 -10.190 -0.657 1.00 89.31 264 SER A O 1
ATOM 2046 N N . GLY A 1 265 ? -9.150 -8.618 -2.244 1.00 89.38 265 GLY A N 1
ATOM 2047 C CA . GLY A 1 265 ? -10.189 -9.201 -3.079 1.00 89.38 265 GLY A CA 1
ATOM 2048 C C . GLY A 1 265 ? -9.798 -10.545 -3.689 1.00 89.38 265 GLY A C 1
ATOM 2049 O O . GLY A 1 265 ? -10.581 -11.484 -3.602 1.00 89.38 265 GLY A O 1
ATOM 2050 N N . LEU A 1 266 ? -8.566 -10.673 -4.198 1.00 86.12 266 LEU A N 1
ATOM 2051 C CA . LEU A 1 266 ? -8.049 -11.958 -4.689 1.00 86.12 266 LEU A CA 1
ATOM 2052 C C . LEU A 1 266 ? -8.038 -13.030 -3.584 1.00 86.12 266 LEU A C 1
ATOM 2054 O O . LEU A 1 266 ? -8.262 -14.209 -3.861 1.00 86.12 266 LEU A O 1
ATOM 2058 N N . LEU A 1 267 ? -7.794 -12.627 -2.330 1.00 83.88 267 LEU A N 1
ATOM 2059 C CA . LEU A 1 267 ? -7.845 -13.533 -1.182 1.00 83.88 267 LEU A CA 1
ATOM 2060 C C . LEU A 1 267 ? -9.261 -13.983 -0.835 1.00 83.88 267 LEU A C 1
ATOM 2062 O O . LEU A 1 267 ? -9.454 -15.156 -0.521 1.00 83.88 267 LEU A O 1
ATOM 2066 N N . ASP A 1 268 ? -10.236 -13.080 -0.909 1.00 85.69 268 ASP A N 1
ATOM 2067 C CA . ASP A 1 268 ? -11.645 -13.415 -0.685 1.00 85.69 268 ASP A CA 1
ATOM 2068 C C . ASP A 1 268 ? -12.183 -14.376 -1.755 1.00 85.69 268 ASP A C 1
ATOM 2070 O O . ASP A 1 268 ? -12.964 -15.271 -1.446 1.00 85.69 268 ASP A O 1
ATOM 2074 N N . GLU A 1 269 ? -11.728 -14.238 -3.003 1.00 83.88 269 GLU A N 1
ATOM 2075 C CA . GLU A 1 269 ? -12.087 -15.130 -4.115 1.00 83.88 269 GLU A CA 1
ATOM 2076 C C . GLU A 1 269 ? -11.385 -16.501 -4.050 1.00 83.88 269 GLU A C 1
ATOM 2078 O O . GLU A 1 269 ? -11.650 -17.385 -4.866 1.00 83.88 269 GLU A O 1
ATOM 2083 N N . GLY A 1 270 ? -10.492 -16.709 -3.076 1.00 72.94 270 GLY A N 1
ATOM 2084 C CA . GLY A 1 270 ? -9.767 -17.966 -2.900 1.00 72.94 270 GLY A CA 1
ATOM 2085 C C . GLY A 1 270 ? -8.739 -18.243 -4.000 1.00 72.94 270 GLY A C 1
ATOM 2086 O O . GLY A 1 270 ? -8.314 -19.391 -4.163 1.00 72.94 270 GLY A O 1
ATOM 2087 N N . LEU A 1 271 ? -8.322 -17.216 -4.752 1.00 69.69 271 LEU A N 1
ATOM 2088 C CA . LEU A 1 271 ? -7.264 -17.362 -5.743 1.00 69.69 271 LEU A CA 1
ATOM 2089 C C . LEU A 1 271 ? -5.949 -17.690 -5.021 1.00 69.69 271 LEU A C 1
ATOM 2091 O O . LEU A 1 271 ? -5.615 -17.042 -4.024 1.00 69.69 271 LEU A O 1
ATOM 2095 N N . PRO A 1 272 ? -5.188 -18.699 -5.485 1.00 55.78 272 PRO A N 1
ATOM 2096 C CA . PRO A 1 272 ? -4.007 -19.190 -4.790 1.00 55.78 272 PRO A CA 1
ATOM 2097 C C . PRO A 1 272 ? -2.826 -18.235 -4.993 1.00 55.78 272 PRO A C 1
ATOM 2099 O O . PRO A 1 272 ? -1.826 -18.617 -5.582 1.00 55.78 272 PRO A O 1
ATOM 2102 N N . VAL A 1 273 ? -2.922 -16.992 -4.522 1.00 59.56 273 VAL A N 1
ATOM 2103 C CA . VAL A 1 273 ? -1.822 -16.028 -4.560 1.00 59.56 273 VAL A CA 1
ATOM 2104 C C . VAL A 1 273 ? -0.860 -16.370 -3.426 1.00 59.56 273 VAL A C 1
ATOM 2106 O O . VAL A 1 273 ? -1.193 -16.260 -2.246 1.00 59.56 273 VAL A O 1
ATOM 2109 N N . VAL A 1 274 ? 0.351 -16.806 -3.766 1.00 57.56 274 VAL A N 1
ATOM 2110 C CA . VAL A 1 274 ? 1.447 -16.965 -2.810 1.00 57.56 274 VAL A CA 1
ATOM 2111 C C . VAL A 1 274 ? 1.825 -15.572 -2.315 1.00 57.56 274 VAL A C 1
ATOM 2113 O O . VAL A 1 274 ? 2.619 -14.891 -2.939 1.00 57.56 274 VAL A O 1
ATOM 2116 N N . LEU A 1 275 ? 1.246 -15.157 -1.190 1.00 64.44 275 LEU A N 1
ATOM 2117 C CA . LEU A 1 275 ? 1.308 -13.787 -0.667 1.00 64.44 275 LEU A CA 1
ATOM 2118 C C . LEU A 1 275 ? 2.687 -13.314 -0.175 1.00 64.44 275 LEU A C 1
ATOM 2120 O O . LEU A 1 275 ? 2.784 -12.228 0.388 1.00 64.44 275 LEU A O 1
ATOM 2124 N N . ASP A 1 276 ? 3.745 -14.112 -0.286 1.00 70.06 276 ASP A N 1
ATOM 2125 C CA . ASP A 1 276 ? 5.037 -13.756 0.306 1.00 70.06 276 ASP A CA 1
ATOM 2126 C C . ASP A 1 276 ? 5.664 -12.529 -0.367 1.00 70.06 276 ASP A C 1
ATOM 2128 O O . ASP A 1 276 ? 6.097 -11.595 0.312 1.00 70.06 276 ASP A O 1
ATOM 2132 N N . ILE A 1 277 ? 5.660 -12.508 -1.699 1.00 76.56 277 ILE A N 1
ATOM 2133 C CA . ILE A 1 277 ? 6.155 -11.392 -2.497 1.00 76.56 277 ILE A CA 1
ATOM 2134 C C . ILE A 1 277 ? 5.162 -10.237 -2.414 1.00 76.56 277 ILE A C 1
ATOM 2136 O O . ILE A 1 277 ? 5.555 -9.127 -2.078 1.00 76.56 277 ILE A O 1
ATOM 2140 N N . GLU A 1 278 ? 3.877 -10.489 -2.648 1.00 81.50 278 GLU A N 1
ATOM 2141 C CA . GLU A 1 278 ? 2.831 -9.468 -2.663 1.00 81.50 278 GLU A CA 1
ATOM 2142 C C . GLU A 1 278 ? 2.750 -8.711 -1.325 1.00 81.50 278 GLU A C 1
ATOM 2144 O O . GLU A 1 278 ? 2.685 -7.482 -1.332 1.00 81.50 278 GLU A O 1
ATOM 2149 N N . ASN A 1 279 ? 2.866 -9.392 -0.176 1.00 79.19 279 ASN A N 1
ATOM 2150 C CA . ASN A 1 279 ? 2.924 -8.729 1.133 1.00 79.19 279 ASN A CA 1
ATOM 2151 C C . ASN A 1 279 ? 4.199 -7.899 1.316 1.00 79.19 279 ASN A C 1
ATOM 2153 O O . ASN A 1 279 ? 4.139 -6.825 1.917 1.00 79.19 279 ASN A O 1
ATOM 2157 N N . ALA A 1 280 ? 5.349 -8.368 0.822 1.00 79.62 280 ALA A N 1
ATOM 2158 C CA . ALA A 1 280 ? 6.601 -7.616 0.900 1.00 79.62 280 ALA A CA 1
ATOM 2159 C C . ALA A 1 280 ? 6.550 -6.345 0.034 1.00 79.62 280 ALA A C 1
ATOM 2161 O O . ALA A 1 280 ? 6.963 -5.274 0.484 1.00 79.62 280 ALA A O 1
ATOM 2162 N N . LEU A 1 281 ? 5.990 -6.444 -1.177 1.00 85.88 281 LEU A N 1
ATOM 2163 C CA . LEU A 1 281 ? 5.764 -5.303 -2.067 1.00 85.88 281 LEU A CA 1
ATOM 2164 C C . LEU A 1 281 ? 4.758 -4.321 -1.457 1.00 85.88 281 LEU A C 1
ATOM 2166 O O . LEU A 1 281 ? 5.009 -3.119 -1.442 1.00 85.88 281 LEU A O 1
ATOM 2170 N N . LEU A 1 282 ? 3.658 -4.818 -0.885 1.00 87.25 2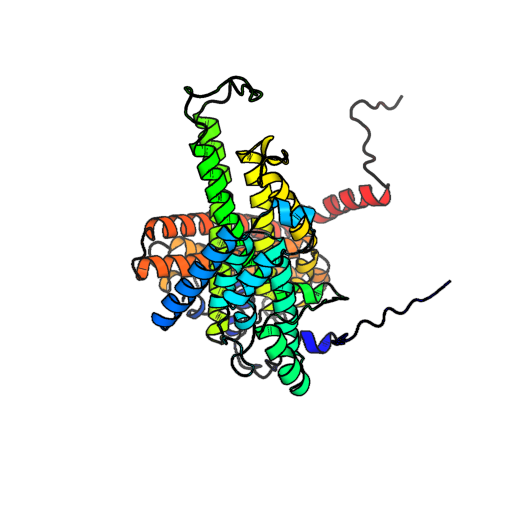82 LEU A N 1
ATOM 2171 C CA . LEU A 1 282 ? 2.658 -3.980 -0.226 1.00 87.25 282 LEU A CA 1
ATOM 2172 C C . LEU A 1 282 ? 3.247 -3.225 0.973 1.00 87.25 282 LEU A C 1
ATOM 2174 O O . LEU A 1 282 ? 2.986 -2.038 1.163 1.00 87.25 282 LEU A O 1
ATOM 2178 N N . HIS A 1 283 ? 4.089 -3.888 1.763 1.00 85.38 283 HIS A N 1
ATOM 2179 C CA . HIS A 1 283 ? 4.790 -3.266 2.882 1.00 85.38 283 HIS A CA 1
ATOM 2180 C C . HIS A 1 283 ? 5.760 -2.169 2.420 1.00 85.38 283 HIS A C 1
ATOM 2182 O O . HIS A 1 283 ? 5.855 -1.110 3.043 1.00 85.38 283 HIS A O 1
ATOM 2188 N N . ARG A 1 284 ? 6.458 -2.393 1.300 1.00 86.75 284 ARG A N 1
ATOM 2189 C CA . ARG A 1 284 ? 7.337 -1.394 0.681 1.00 86.75 284 ARG A CA 1
ATOM 2190 C C . ARG A 1 284 ? 6.546 -0.178 0.183 1.00 86.75 284 ARG A C 1
ATOM 2192 O O . ARG A 1 284 ? 6.895 0.939 0.553 1.00 86.75 284 ARG A O 1
ATOM 2199 N N . LEU A 1 285 ? 5.427 -0.391 -0.514 1.00 90.94 285 LEU A N 1
ATOM 2200 C CA . LEU A 1 285 ? 4.505 0.682 -0.915 1.00 90.94 285 LEU A CA 1
ATOM 2201 C C . LEU A 1 285 ? 3.980 1.471 0.290 1.00 90.94 285 LEU A C 1
ATOM 2203 O O . LEU A 1 285 ? 3.928 2.698 0.266 1.00 90.94 285 LEU A O 1
ATOM 2207 N N . THR A 1 286 ? 3.641 0.772 1.373 1.00 92.25 286 THR A N 1
ATOM 2208 C CA . THR A 1 286 ? 3.178 1.391 2.621 1.00 92.25 286 THR A CA 1
ATOM 2209 C C . THR A 1 286 ? 4.251 2.304 3.215 1.00 92.25 286 THR A C 1
ATOM 2211 O O . THR A 1 286 ? 3.969 3.441 3.591 1.00 92.25 286 THR A O 1
ATOM 2214 N N . ARG A 1 287 ? 5.507 1.842 3.246 1.00 90.69 287 ARG A N 1
ATOM 2215 C CA . ARG A 1 287 ? 6.657 2.638 3.693 1.00 90.69 287 ARG A CA 1
ATOM 2216 C C . ARG A 1 287 ? 6.857 3.891 2.838 1.00 90.69 287 ARG A C 1
ATOM 2218 O O . ARG A 1 287 ? 7.181 4.943 3.388 1.00 90.69 287 ARG A O 1
ATOM 2225 N N . ASP A 1 288 ? 6.675 3.786 1.525 1.00 91.94 288 ASP A N 1
ATOM 2226 C CA . ASP A 1 288 ? 6.819 4.917 0.608 1.00 91.94 288 ASP A CA 1
ATOM 2227 C C . ASP A 1 288 ? 5.730 5.975 0.846 1.00 91.94 288 ASP A C 1
ATOM 2229 O O . ASP A 1 288 ? 6.063 7.152 1.002 1.00 91.94 288 ASP A O 1
ATOM 2233 N N . VAL A 1 289 ? 4.468 5.559 1.024 1.00 95.06 289 VAL A N 1
ATOM 2234 C CA . VAL A 1 289 ? 3.355 6.467 1.367 1.00 95.06 289 VAL A CA 1
ATOM 2235 C C . VAL A 1 289 ? 3.555 7.125 2.733 1.00 95.06 289 VAL A C 1
ATOM 2237 O O . VAL A 1 289 ? 3.373 8.336 2.861 1.00 95.06 289 VAL A O 1
ATOM 2240 N N . LEU A 1 290 ? 3.964 6.372 3.759 1.00 93.81 290 LEU A N 1
ATOM 2241 C CA . LEU A 1 290 ? 4.250 6.925 5.090 1.00 93.81 290 LEU A CA 1
ATOM 2242 C C . LEU A 1 290 ? 5.374 7.969 5.030 1.00 93.81 290 LEU A C 1
ATOM 2244 O O . LEU A 1 290 ? 5.251 9.054 5.598 1.00 93.81 290 LEU A O 1
ATOM 2248 N N . ARG A 1 291 ? 6.449 7.685 4.284 1.00 93.19 291 ARG A N 1
ATOM 2249 C CA . ARG A 1 291 ? 7.548 8.636 4.076 1.00 93.19 291 ARG A CA 1
ATOM 2250 C C . ARG A 1 291 ? 7.065 9.892 3.345 1.00 93.19 291 ARG A C 1
ATOM 2252 O O . ARG A 1 291 ? 7.375 10.999 3.779 1.00 93.19 291 ARG A O 1
ATOM 2259 N N . SER A 1 292 ? 6.307 9.734 2.260 1.00 93.25 292 SER A N 1
ATOM 2260 C CA . SER A 1 292 ? 5.751 10.864 1.508 1.00 93.25 292 SER A CA 1
ATOM 2261 C C . SER A 1 292 ? 4.769 11.686 2.343 1.00 93.25 292 SER A C 1
ATOM 2263 O O . SER A 1 292 ? 4.748 12.907 2.216 1.00 93.25 292 SER A O 1
ATOM 2265 N N . SER A 1 293 ? 4.022 11.053 3.252 1.00 93.44 293 SER A N 1
ATOM 2266 C CA . SER A 1 293 ? 3.114 11.738 4.178 1.00 93.44 293 SER A CA 1
ATOM 2267 C C . SER A 1 293 ? 3.876 12.693 5.100 1.00 93.44 293 SER A C 1
ATOM 2269 O O . SER A 1 293 ? 3.502 13.858 5.209 1.00 93.44 293 SER A O 1
ATOM 2271 N N . VAL A 1 294 ? 4.996 12.243 5.684 1.00 92.62 294 VAL A N 1
ATOM 2272 C CA . VAL A 1 294 ? 5.865 13.096 6.518 1.00 92.62 294 VAL A CA 1
ATOM 2273 C C . VAL A 1 294 ? 6.429 14.262 5.709 1.00 92.62 294 VAL A C 1
ATOM 2275 O O . VAL A 1 294 ? 6.312 15.408 6.137 1.00 92.62 294 VAL A O 1
ATOM 2278 N N . PHE A 1 295 ? 6.999 13.998 4.528 1.00 90.50 295 PHE A N 1
ATOM 2279 C CA . PHE A 1 295 ? 7.557 15.062 3.686 1.00 90.50 295 PHE A CA 1
ATOM 2280 C C . PHE A 1 295 ? 6.499 16.071 3.249 1.00 90.50 295 PHE A C 1
ATOM 2282 O O . PHE A 1 295 ? 6.709 17.268 3.382 1.00 90.50 295 PHE A O 1
ATOM 2289 N N . THR A 1 296 ? 5.330 15.602 2.817 1.00 89.69 296 THR A N 1
ATOM 2290 C CA . THR A 1 296 ? 4.229 16.470 2.387 1.00 89.69 296 THR A CA 1
ATOM 2291 C C . THR A 1 296 ? 3.708 17.311 3.551 1.00 89.69 296 THR A C 1
ATOM 2293 O O . THR A 1 296 ? 3.421 18.492 3.382 1.00 89.69 296 THR A O 1
ATOM 2296 N N . CYS A 1 297 ? 3.638 16.739 4.754 1.00 89.19 297 CYS A N 1
ATOM 2297 C CA . CYS A 1 297 ? 3.283 17.483 5.955 1.00 89.19 297 CYS A CA 1
ATOM 2298 C C . CYS A 1 297 ? 4.303 18.593 6.257 1.00 89.19 297 CYS A C 1
ATOM 2300 O O . CYS A 1 297 ? 3.915 19.735 6.499 1.00 89.19 297 CYS A O 1
ATOM 2302 N N . VAL A 1 298 ? 5.603 18.289 6.200 1.00 88.19 298 VAL A N 1
ATOM 2303 C CA . VAL A 1 298 ? 6.674 19.274 6.429 1.00 88.19 298 VAL A CA 1
ATOM 2304 C C . VAL A 1 298 ? 6.678 20.359 5.349 1.00 88.19 298 VAL A C 1
ATOM 2306 O O . VAL A 1 298 ? 6.754 21.541 5.681 1.00 88.19 298 VAL A O 1
ATOM 2309 N N . ASP A 1 299 ? 6.537 19.986 4.079 1.00 85.31 299 ASP A N 1
ATOM 2310 C CA . ASP A 1 299 ? 6.573 20.915 2.947 1.00 85.31 299 ASP A CA 1
ATOM 2311 C C . ASP A 1 299 ? 5.367 21.867 2.936 1.00 85.31 299 ASP A C 1
ATOM 2313 O O . ASP A 1 299 ? 5.513 23.050 2.625 1.00 85.31 299 ASP A O 1
ATOM 2317 N N . LEU A 1 300 ? 4.172 21.372 3.287 1.00 83.69 300 LEU A N 1
ATOM 2318 C CA . LEU A 1 300 ? 2.937 22.163 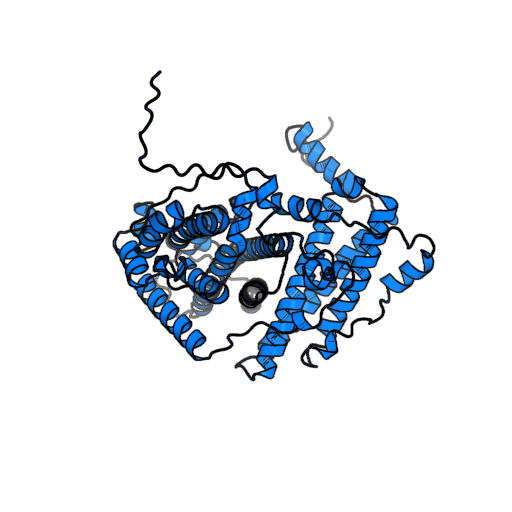3.254 1.00 83.69 300 LEU A CA 1
ATOM 2319 C C . LEU A 1 300 ? 2.678 22.936 4.553 1.00 83.69 300 LEU A C 1
ATOM 2321 O O . LEU A 1 300 ? 2.265 24.096 4.500 1.00 83.69 300 LEU A O 1
ATOM 2325 N N . ALA A 1 301 ? 2.917 22.332 5.722 1.00 82.62 301 ALA A N 1
ATOM 2326 C CA . ALA A 1 301 ? 2.695 22.991 7.011 1.00 82.62 301 ALA A CA 1
ATOM 2327 C C . ALA A 1 301 ? 3.915 23.804 7.496 1.00 82.62 301 ALA A C 1
ATOM 2329 O O . ALA A 1 301 ? 3.770 24.686 8.353 1.00 82.62 301 ALA A O 1
ATOM 2330 N N . GLY A 1 302 ? 5.112 23.559 6.952 1.00 83.50 302 GLY A N 1
ATOM 2331 C CA . GLY A 1 302 ? 6.342 24.269 7.305 1.00 83.50 302 GLY A CA 1
ATOM 2332 C C . GLY A 1 302 ? 6.689 24.128 8.790 1.00 83.50 302 GLY A C 1
ATOM 2333 O O . GLY A 1 302 ? 6.580 23.055 9.375 1.00 83.50 302 GLY A O 1
ATOM 2334 N N . LEU A 1 303 ? 7.054 25.235 9.448 1.00 80.69 303 LEU A N 1
ATOM 2335 C CA . LEU A 1 303 ? 7.394 25.241 10.883 1.00 80.69 303 LEU A CA 1
ATOM 2336 C C . LEU A 1 303 ? 6.250 24.783 11.799 1.00 80.69 303 LEU A C 1
ATOM 2338 O O . LEU A 1 303 ? 6.502 24.349 12.922 1.00 80.69 303 LEU A O 1
ATOM 2342 N N . ARG A 1 304 ? 4.994 24.866 11.344 1.00 79.12 304 ARG A N 1
ATOM 2343 C CA . ARG A 1 304 ? 3.842 24.403 12.131 1.00 79.12 304 ARG A CA 1
ATOM 2344 C C . ARG A 1 304 ? 3.805 22.882 12.255 1.00 79.12 304 ARG A 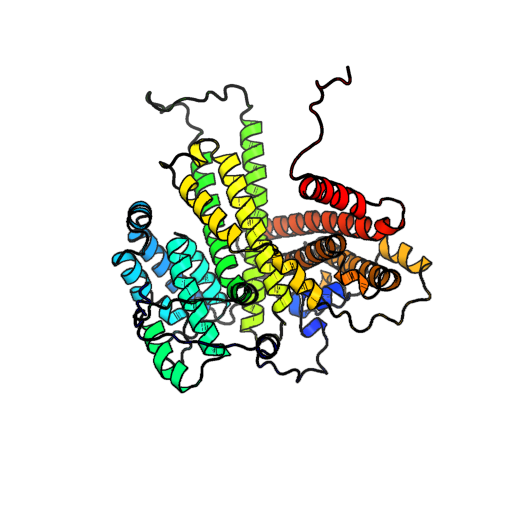C 1
ATOM 2346 O O . ARG A 1 304 ? 3.243 22.400 13.228 1.00 79.12 304 ARG A O 1
ATOM 2353 N N . ALA A 1 305 ? 4.448 22.151 11.341 1.00 84.88 305 ALA A N 1
ATOM 2354 C CA . ALA A 1 305 ? 4.564 20.696 11.411 1.00 84.88 305 ALA A CA 1
ATOM 2355 C C . ALA A 1 305 ? 5.303 20.212 12.673 1.00 84.88 305 ALA A C 1
ATOM 2357 O O . ALA A 1 305 ? 5.122 19.077 13.084 1.00 84.88 305 ALA A O 1
ATOM 2358 N N . ILE A 1 306 ? 6.135 21.064 13.283 1.00 86.50 306 ILE A N 1
ATOM 2359 C CA . ILE A 1 306 ? 6.959 20.726 14.457 1.00 86.50 306 ILE A CA 1
ATOM 2360 C C . ILE A 1 306 ? 6.368 21.344 15.738 1.00 86.50 306 ILE A C 1
ATOM 2362 O O . ILE A 1 306 ? 6.867 21.129 16.838 1.00 86.50 306 ILE A O 1
ATOM 2366 N N . ASN A 1 307 ? 5.311 22.150 15.624 1.00 85.00 307 ASN A N 1
ATOM 2367 C CA . ASN A 1 307 ? 4.717 22.811 16.775 1.00 85.00 307 ASN A CA 1
ATOM 2368 C C . ASN A 1 307 ? 3.733 21.854 17.479 1.00 85.00 307 ASN A C 1
ATOM 2370 O O . ASN A 1 307 ? 2.741 21.482 16.852 1.00 85.00 307 ASN A O 1
ATOM 2374 N N . PRO A 1 308 ? 3.929 21.534 18.777 1.00 82.94 308 PRO A N 1
ATOM 2375 C CA . PRO A 1 308 ? 3.046 20.636 19.531 1.00 82.94 308 PRO A CA 1
ATOM 2376 C C . PRO A 1 308 ? 1.583 21.092 19.617 1.00 82.94 308 PRO A C 1
ATOM 2378 O O . PRO A 1 308 ? 0.711 20.297 19.938 1.00 82.94 308 PRO A O 1
ATOM 2381 N N . ALA A 1 309 ? 1.296 22.370 19.341 1.00 80.75 309 ALA A N 1
ATOM 2382 C CA . ALA A 1 309 ? -0.072 22.884 19.277 1.00 80.75 309 ALA A CA 1
ATOM 2383 C C . ALA A 1 309 ? -0.867 22.365 18.061 1.00 80.75 309 ALA A C 1
ATOM 2385 O O . ALA A 1 309 ? -2.082 22.543 18.008 1.00 80.75 309 ALA A O 1
ATOM 2386 N N . PHE A 1 310 ? -0.200 21.769 17.067 1.00 80.81 310 PHE A N 1
ATOM 2387 C CA . PHE A 1 310 ? -0.828 21.188 15.883 1.00 80.81 310 PHE A CA 1
ATOM 2388 C C . PHE A 1 310 ? -0.656 19.665 15.887 1.00 80.81 310 PHE A C 1
ATOM 2390 O O . PHE A 1 310 ? 0.421 19.154 16.180 1.00 80.81 310 PHE A O 1
ATOM 2397 N N . HIS A 1 311 ? -1.701 18.939 15.477 1.00 83.81 311 HIS A N 1
ATOM 2398 C CA . HIS A 1 311 ? -1.699 17.469 15.438 1.00 83.81 311 HIS A CA 1
ATOM 2399 C C . HIS A 1 311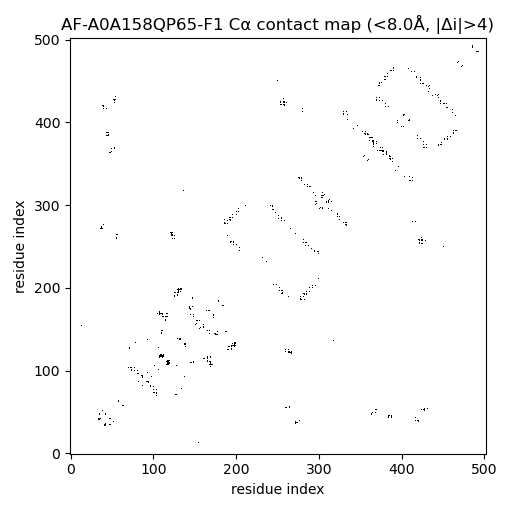 ? -0.621 16.878 14.508 1.00 83.81 311 HIS A C 1
ATOM 2401 O O . HIS A 1 311 ? -0.155 15.766 14.739 1.00 83.81 311 HIS A O 1
ATOM 2407 N N . PHE A 1 312 ? -0.165 17.644 13.510 1.00 87.19 312 PHE A N 1
ATOM 2408 C CA . PHE A 1 312 ? 0.897 17.255 12.580 1.00 87.19 312 PHE A CA 1
ATOM 2409 C C . PHE A 1 312 ? 2.198 16.812 13.268 1.00 87.19 312 PHE A C 1
ATOM 2411 O O . PHE A 1 312 ? 2.865 15.904 12.777 1.00 87.19 312 PHE A O 1
ATOM 2418 N N . GLU A 1 313 ? 2.560 17.424 14.400 1.00 89.81 313 GLU A N 1
ATOM 2419 C CA . GLU A 1 313 ? 3.769 17.059 15.151 1.00 89.81 313 GLU A CA 1
ATOM 2420 C C . GLU A 1 313 ? 3.676 15.623 15.676 1.00 89.81 313 GLU A C 1
ATOM 2422 O O . GLU A 1 313 ? 4.578 14.810 15.446 1.00 89.81 313 GLU A O 1
ATOM 2427 N N . LYS A 1 314 ? 2.544 15.301 16.312 1.00 88.94 314 LYS A N 1
ATOM 2428 C CA . LYS A 1 314 ? 2.244 13.963 16.824 1.00 88.94 314 LYS A CA 1
ATOM 2429 C C . LYS A 1 314 ? 2.227 12.950 15.687 1.00 88.94 314 LYS A C 1
ATOM 2431 O O . LYS A 1 314 ? 2.889 11.920 15.773 1.00 88.94 314 LYS A O 1
ATOM 2436 N N . ASP A 1 315 ? 1.544 13.276 14.597 1.00 89.25 315 ASP A N 1
ATOM 2437 C CA . ASP A 1 315 ? 1.452 12.401 13.434 1.00 89.25 315 ASP A CA 1
ATOM 2438 C C . ASP A 1 315 ? 2.826 12.070 12.839 1.00 89.25 315 ASP A C 1
ATOM 2440 O O . ASP A 1 315 ? 3.100 10.914 12.518 1.00 89.25 315 ASP A O 1
ATOM 2444 N N . ILE A 1 316 ? 3.724 13.056 12.729 1.00 91.69 316 ILE A N 1
ATOM 2445 C CA . ILE A 1 316 ? 5.092 12.830 12.246 1.00 91.69 316 ILE A CA 1
ATOM 2446 C C . ILE A 1 316 ? 5.854 11.897 13.194 1.00 91.69 316 ILE A C 1
ATOM 2448 O O . ILE A 1 316 ? 6.552 10.994 12.718 1.00 91.69 316 ILE A O 1
ATOM 2452 N N . ARG A 1 317 ? 5.726 12.067 14.518 1.00 90.81 317 ARG A N 1
ATOM 2453 C CA . ARG A 1 317 ? 6.354 11.166 15.504 1.00 90.81 317 ARG A CA 1
ATOM 2454 C C . ARG A 1 317 ? 5.825 9.738 15.395 1.00 90.81 317 ARG A C 1
ATOM 2456 O O . ARG A 1 317 ? 6.619 8.792 15.343 1.00 90.81 317 ARG A O 1
ATOM 2463 N N . ASP A 1 318 ? 4.510 9.580 15.313 1.00 90.81 318 ASP A N 1
ATOM 2464 C CA . ASP A 1 318 ? 3.853 8.277 15.224 1.00 90.81 318 ASP A CA 1
ATOM 2465 C C . ASP A 1 318 ? 4.238 7.560 13.925 1.00 90.81 318 ASP A C 1
ATOM 2467 O O . ASP A 1 318 ? 4.687 6.411 13.942 1.00 90.81 318 ASP A O 1
ATOM 2471 N N . VAL A 1 319 ? 4.172 8.262 12.789 1.00 91.94 319 VAL A N 1
ATOM 2472 C CA . VAL A 1 319 ? 4.572 7.723 11.483 1.00 91.94 319 VAL A CA 1
ATOM 2473 C C . VAL A 1 319 ? 6.056 7.364 11.458 1.00 91.94 319 VAL A C 1
ATOM 2475 O O . VAL A 1 319 ? 6.423 6.320 10.919 1.00 91.94 319 VAL A O 1
ATOM 2478 N N . THR A 1 320 ? 6.923 8.169 12.074 1.00 90.81 320 THR A N 1
ATOM 2479 C CA . THR A 1 320 ? 8.356 7.848 12.188 1.00 90.81 320 THR A CA 1
ATOM 2480 C C . THR A 1 320 ? 8.577 6.569 12.998 1.00 90.81 320 THR A C 1
ATOM 2482 O O . THR A 1 320 ? 9.397 5.728 12.619 1.00 90.81 320 THR A O 1
ATOM 2485 N N . THR A 1 321 ? 7.797 6.369 14.063 1.00 87.19 321 THR A N 1
ATOM 2486 C CA . THR A 1 321 ? 7.814 5.130 14.852 1.00 87.19 321 THR A CA 1
ATOM 2487 C C . THR A 1 321 ? 7.376 3.940 13.999 1.00 87.19 321 THR A C 1
ATOM 2489 O O . THR A 1 321 ? 8.077 2.927 13.951 1.00 87.19 321 THR A O 1
ATOM 2492 N N . LEU A 1 322 ? 6.291 4.068 13.232 1.00 85.69 322 LEU A N 1
ATOM 2493 C CA . LEU A 1 322 ? 5.839 3.021 12.310 1.00 85.69 322 LEU A CA 1
ATOM 2494 C C . LEU A 1 322 ? 6.880 2.708 11.233 1.00 85.69 322 LEU A C 1
ATOM 2496 O O . LEU A 1 322 ? 7.167 1.541 10.987 1.00 85.69 322 LEU A O 1
ATOM 2500 N N . LEU A 1 323 ? 7.521 3.722 10.648 1.00 85.12 323 LEU A N 1
ATOM 2501 C CA . LEU A 1 323 ? 8.601 3.551 9.669 1.00 85.12 323 LEU A CA 1
ATOM 2502 C C . LEU A 1 323 ? 9.802 2.768 10.220 1.00 85.12 323 LEU A C 1
ATOM 2504 O O . LEU A 1 323 ? 10.532 2.166 9.429 1.00 85.12 323 LEU A O 1
ATOM 2508 N N . SER A 1 324 ? 10.022 2.790 11.539 1.00 79.50 324 SER A N 1
ATOM 2509 C CA . SER A 1 324 ? 11.073 2.010 12.203 1.00 79.50 324 SER A CA 1
ATOM 2510 C C . SER A 1 324 ? 10.683 0.542 12.415 1.00 79.50 324 SER A C 1
ATOM 2512 O O . SER A 1 324 ? 11.524 -0.340 12.252 1.00 79.50 324 SER A O 1
ATOM 2514 N N . LEU A 1 325 ? 9.403 0.275 12.702 1.00 70.81 325 LEU A N 1
ATOM 2515 C CA . LEU A 1 325 ? 8.847 -1.077 12.842 1.00 70.81 325 LEU A CA 1
ATOM 2516 C C . LEU A 1 325 ? 8.718 -1.779 11.482 1.00 70.81 325 LEU A C 1
ATOM 2518 O O . LEU A 1 325 ? 8.930 -2.984 11.361 1.00 70.81 325 LEU A O 1
ATOM 2522 N N . VAL A 1 326 ? 8.430 -0.998 10.442 1.00 63.66 326 VAL A N 1
ATOM 2523 C CA . VAL A 1 326 ? 8.406 -1.375 9.024 1.00 63.66 326 VAL A CA 1
ATOM 2524 C C . VAL A 1 326 ? 9.858 -1.408 8.518 1.00 63.66 326 VAL A C 1
ATOM 2526 O O . VAL A 1 326 ? 10.298 -0.572 7.723 1.00 63.66 326 VAL A O 1
ATOM 2529 N N . GLY A 1 327 ? 10.652 -2.339 9.052 1.00 55.62 327 GLY A N 1
ATOM 2530 C CA . GLY A 1 327 ? 12.086 -2.441 8.779 1.00 55.62 327 GLY A CA 1
ATOM 2531 C C . GLY A 1 327 ? 12.418 -2.601 7.285 1.00 55.62 327 GLY A C 1
ATOM 2532 O O . GLY A 1 327 ? 11.680 -3.216 6.517 1.00 55.62 327 GLY A O 1
ATOM 2533 N N . ALA A 1 328 ? 13.578 -2.083 6.867 1.00 47.91 328 ALA A N 1
ATOM 2534 C CA . ALA A 1 328 ? 14.073 -2.140 5.482 1.00 47.91 328 ALA A CA 1
ATOM 2535 C C . ALA A 1 328 ? 14.507 -3.551 5.010 1.00 47.91 328 ALA A C 1
ATOM 2537 O O . ALA A 1 328 ? 14.847 -3.739 3.844 1.00 47.91 328 ALA A O 1
ATOM 2538 N N . PHE A 1 329 ? 14.505 -4.548 5.900 1.00 47.44 329 PHE A N 1
ATOM 2539 C CA . PHE A 1 329 ? 15.106 -5.869 5.676 1.00 47.44 329 PHE A CA 1
ATOM 2540 C C . PHE A 1 329 ? 14.292 -6.818 4.773 1.00 47.44 329 PHE A C 1
ATOM 2542 O O . PHE A 1 329 ? 14.810 -7.848 4.344 1.00 47.44 329 PHE A O 1
ATOM 2549 N N . LEU A 1 330 ? 13.047 -6.472 4.425 1.00 49.22 330 LEU A N 1
ATOM 2550 C CA . LEU A 1 330 ? 12.142 -7.318 3.625 1.00 49.22 330 LEU A CA 1
ATOM 2551 C C . LEU A 1 330 ? 12.576 -7.529 2.166 1.00 49.22 330 LEU A C 1
ATOM 2553 O O . LEU A 1 330 ? 12.118 -8.470 1.518 1.00 49.22 330 LEU A O 1
ATOM 2557 N N . VAL A 1 331 ? 13.507 -6.714 1.664 1.00 46.81 331 VAL A N 1
ATOM 2558 C CA . VAL A 1 331 ? 14.125 -6.903 0.341 1.00 46.81 331 VAL A CA 1
ATOM 2559 C C . VAL A 1 331 ? 14.820 -8.270 0.267 1.00 46.81 331 VAL A C 1
ATOM 2561 O O . VAL A 1 331 ? 14.724 -8.954 -0.750 1.00 46.81 331 VAL A O 1
ATOM 2564 N N . ALA A 1 332 ? 15.427 -8.733 1.369 1.00 40.78 332 ALA A N 1
ATOM 2565 C CA . ALA A 1 332 ? 16.088 -10.037 1.450 1.00 40.78 332 ALA A CA 1
ATOM 2566 C C . ALA A 1 332 ? 15.117 -11.223 1.294 1.00 40.78 332 ALA A C 1
ATOM 2568 O O . ALA A 1 332 ? 15.498 -12.256 0.746 1.00 40.78 332 ALA A O 1
ATOM 2569 N N . THR A 1 333 ? 13.855 -11.086 1.710 1.00 48.00 333 THR A N 1
ATOM 2570 C CA . THR A 1 333 ? 12.869 -12.175 1.621 1.00 48.00 333 THR A CA 1
ATOM 2571 C C . THR A 1 333 ? 12.455 -12.436 0.174 1.00 48.00 333 THR A C 1
ATOM 2573 O O . THR A 1 333 ? 12.430 -13.589 -0.250 1.00 48.00 333 THR A O 1
ATOM 2576 N N . VAL A 1 334 ? 12.243 -11.380 -0.627 1.00 46.31 334 VAL A N 1
ATOM 2577 C CA . VAL A 1 334 ? 11.947 -11.512 -2.070 1.00 46.31 334 VAL A CA 1
ATOM 2578 C C . VAL A 1 334 ? 13.106 -12.201 -2.802 1.00 46.31 334 VAL A C 1
ATOM 2580 O O . VAL A 1 334 ? 12.883 -13.046 -3.669 1.00 46.31 334 VAL A O 1
ATOM 2583 N N . ILE A 1 335 ? 14.344 -11.907 -2.393 1.00 44.97 335 ILE A N 1
ATOM 2584 C CA . ILE A 1 335 ? 15.581 -12.499 -2.927 1.00 44.97 335 ILE A CA 1
ATOM 2585 C C . ILE A 1 335 ? 15.679 -14.001 -2.610 1.00 44.97 335 ILE A C 1
ATOM 2587 O O . ILE A 1 335 ? 16.118 -14.782 -3.457 1.00 44.97 335 ILE A O 1
ATOM 2591 N N . VAL A 1 336 ? 15.267 -14.425 -1.410 1.00 43.97 336 VAL A N 1
ATOM 2592 C CA . VAL A 1 336 ? 15.332 -15.834 -0.981 1.00 43.97 336 VAL A CA 1
ATOM 2593 C C . VAL A 1 336 ? 14.267 -16.690 -1.673 1.00 43.97 336 VAL A C 1
ATOM 2595 O O . VAL A 1 336 ? 14.555 -17.845 -2.011 1.00 43.97 336 VAL A O 1
ATOM 2598 N N . THR A 1 337 ? 13.071 -16.149 -1.942 1.00 45.19 337 THR A N 1
ATOM 2599 C CA . THR A 1 337 ? 12.006 -16.911 -2.619 1.00 45.19 337 THR A CA 1
ATOM 2600 C C . THR A 1 337 ? 12.051 -16.861 -4.137 1.00 45.19 337 THR A C 1
ATOM 2602 O O . THR A 1 337 ? 11.495 -17.749 -4.785 1.00 45.19 337 THR A O 1
ATOM 2605 N N . PHE A 1 338 ? 12.822 -15.940 -4.721 1.00 50.84 338 PHE A N 1
ATOM 2606 C CA . PHE A 1 338 ? 13.287 -16.030 -6.106 1.00 50.84 338 PHE A CA 1
ATOM 2607 C C . PHE A 1 338 ? 14.348 -17.142 -6.264 1.00 50.84 338 PHE A C 1
ATOM 2609 O O . PHE A 1 338 ? 15.431 -16.962 -6.823 1.00 50.84 338 PHE A O 1
ATOM 2616 N N . ARG A 1 339 ? 14.019 -18.369 -5.838 1.00 44.88 339 ARG A N 1
ATOM 2617 C CA . ARG A 1 339 ? 14.575 -19.571 -6.462 1.00 44.88 339 ARG A CA 1
ATOM 2618 C C . ARG A 1 339 ? 14.033 -19.597 -7.889 1.00 44.88 339 ARG A C 1
ATOM 2620 O O . ARG A 1 339 ? 13.060 -20.288 -8.167 1.00 44.88 339 ARG A O 1
ATOM 2627 N N . ILE A 1 340 ? 14.651 -18.827 -8.789 1.00 48.56 340 ILE A N 1
ATOM 2628 C CA . ILE A 1 340 ? 14.461 -18.948 -10.239 1.00 48.56 340 ILE A CA 1
ATOM 2629 C C . ILE A 1 340 ? 15.041 -20.307 -10.631 1.00 48.56 340 ILE A C 1
ATOM 2631 O O . ILE A 1 340 ? 16.161 -20.438 -11.125 1.00 48.56 340 ILE A O 1
ATOM 2635 N N . THR A 1 341 ? 14.309 -21.366 -10.319 1.00 39.56 341 THR A N 1
ATOM 2636 C CA . THR A 1 341 ? 14.571 -22.692 -10.839 1.00 39.56 341 THR A CA 1
ATOM 2637 C C . THR A 1 341 ? 14.019 -22.715 -12.253 1.00 39.56 341 THR A C 1
ATOM 2639 O O . THR A 1 341 ? 12.814 -22.610 -12.454 1.00 39.56 341 THR A O 1
ATOM 2642 N N . ASN A 1 342 ? 14.939 -22.883 -13.205 1.00 40.56 342 ASN A N 1
ATOM 2643 C CA . ASN A 1 342 ? 14.731 -23.191 -14.622 1.00 40.56 342 ASN A CA 1
ATOM 2644 C C . ASN A 1 342 ? 14.579 -21.999 -15.582 1.00 40.56 342 ASN A C 1
ATOM 2646 O O . ASN A 1 342 ? 13.529 -21.781 -16.172 1.00 40.56 342 ASN A O 1
ATOM 2650 N N . ALA A 1 343 ? 15.703 -21.345 -15.885 1.00 42.97 343 ALA A N 1
ATOM 2651 C CA . ALA A 1 343 ? 15.901 -20.637 -17.156 1.00 42.97 343 ALA A CA 1
ATOM 2652 C C . ALA A 1 343 ? 17.285 -20.958 -17.759 1.00 42.97 343 ALA A C 1
ATOM 2654 O O . ALA A 1 343 ? 18.036 -20.083 -18.165 1.00 42.97 343 ALA A O 1
ATOM 2655 N N . LEU A 1 344 ? 17.648 -22.245 -17.802 1.00 35.88 344 LEU A N 1
ATOM 2656 C CA . LEU A 1 344 ? 18.952 -22.725 -18.295 1.00 35.88 344 LEU A CA 1
ATOM 2657 C C . LEU A 1 344 ? 18.947 -23.133 -19.784 1.00 35.88 344 LEU A C 1
ATOM 2659 O O . LEU A 1 344 ? 19.876 -23.786 -20.246 1.00 35.88 344 LEU A O 1
ATOM 2663 N N . LYS A 1 345 ? 17.914 -22.774 -20.564 1.00 42.03 345 LYS A N 1
ATOM 2664 C CA . LYS A 1 345 ? 17.754 -23.245 -21.959 1.00 42.03 345 LYS A CA 1
ATOM 2665 C C . LYS A 1 345 ? 17.912 -22.193 -23.068 1.00 42.03 345 LYS A C 1
ATOM 2667 O O . LYS A 1 345 ? 17.589 -22.490 -24.213 1.00 42.03 345 LYS A O 1
ATOM 2672 N N . ARG A 1 346 ? 18.431 -20.989 -22.800 1.00 49.78 346 ARG A N 1
ATOM 2673 C CA . ARG A 1 346 ? 18.583 -19.940 -23.838 1.00 49.78 346 ARG A CA 1
ATOM 2674 C C . ARG A 1 346 ? 19.978 -19.309 -23.870 1.00 49.78 346 ARG A C 1
ATOM 2676 O O . ARG A 1 346 ? 20.120 -18.106 -23.722 1.00 49.78 346 ARG A O 1
ATOM 2683 N N . LEU A 1 347 ? 21.007 -20.128 -24.090 1.00 42.03 347 LEU A N 1
ATOM 2684 C CA . LEU A 1 347 ? 22.408 -19.676 -24.132 1.00 42.03 347 LEU A CA 1
ATOM 2685 C C . LEU A 1 347 ? 22.928 -19.330 -25.548 1.00 42.03 347 LEU A C 1
ATOM 2687 O O . LEU A 1 347 ? 24.051 -18.871 -25.683 1.00 42.03 347 LEU A O 1
ATOM 2691 N N . PHE A 1 348 ? 22.125 -19.503 -26.607 1.00 39.34 348 PHE A N 1
ATOM 2692 C CA . PHE A 1 348 ? 22.587 -19.395 -28.007 1.00 39.34 348 PHE A CA 1
ATOM 2693 C C . PHE A 1 348 ? 22.006 -18.216 -28.815 1.00 39.34 348 PHE A C 1
ATOM 2695 O O . PHE A 1 348 ? 21.936 -18.285 -30.039 1.00 39.34 348 PHE A O 1
ATOM 2702 N N . ARG A 1 349 ? 21.550 -17.125 -28.178 1.00 51.03 349 ARG A N 1
ATOM 2703 C CA . ARG A 1 349 ? 20.921 -16.013 -28.925 1.00 51.03 349 ARG A CA 1
ATOM 2704 C C . ARG A 1 349 ? 21.136 -14.625 -28.306 1.00 51.03 349 ARG A C 1
ATOM 2706 O O . ARG A 1 349 ? 20.167 -13.926 -28.044 1.00 51.03 349 ARG A O 1
ATOM 2713 N N . GLN A 1 350 ? 22.387 -14.239 -28.052 1.00 51.12 350 GLN A N 1
ATOM 2714 C CA . GLN A 1 350 ? 22.710 -12.945 -27.426 1.00 51.12 350 GLN A CA 1
ATOM 2715 C C . GLN A 1 350 ? 22.396 -11.731 -28.323 1.00 51.12 350 GLN A C 1
ATOM 2717 O O . GLN A 1 350 ? 21.747 -10.811 -27.844 1.00 51.12 350 GLN A O 1
ATOM 2722 N N . GLU A 1 351 ? 22.724 -11.754 -29.622 1.00 50.91 351 GLU A N 1
ATOM 2723 C CA . GLU A 1 351 ? 22.472 -10.604 -30.524 1.00 50.91 351 GLU A CA 1
ATOM 2724 C C . GLU A 1 351 ? 20.979 -10.284 -30.688 1.00 50.91 351 GLU A C 1
ATOM 2726 O O . GLU A 1 351 ? 20.568 -9.130 -30.652 1.00 50.91 351 GLU A O 1
ATOM 2731 N N . LYS A 1 352 ? 20.126 -11.312 -30.775 1.00 57.31 352 LYS A N 1
ATOM 2732 C CA . LYS A 1 352 ? 18.673 -11.103 -30.869 1.00 57.31 352 LYS A CA 1
ATOM 2733 C C . LYS A 1 352 ? 18.067 -10.558 -29.566 1.00 57.31 352 LYS A C 1
ATOM 2735 O O . LYS A 1 352 ? 16.982 -9.987 -29.591 1.00 57.31 352 LYS A O 1
ATOM 2740 N N . LEU A 1 353 ? 18.746 -10.758 -28.434 1.00 58.75 353 LEU A N 1
ATOM 2741 C CA . LEU A 1 353 ? 18.260 -10.346 -27.120 1.00 58.75 353 LEU A CA 1
ATOM 2742 C C . LEU A 1 353 ? 18.359 -8.826 -26.927 1.00 58.75 353 LEU A C 1
ATOM 2744 O O . LEU A 1 353 ? 17.504 -8.251 -26.259 1.00 58.75 353 LEU A O 1
ATOM 2748 N N . GLU A 1 354 ? 19.375 -8.182 -27.512 1.00 62.19 354 GLU A N 1
ATOM 2749 C CA . GLU A 1 354 ? 19.566 -6.726 -27.431 1.00 62.19 354 GLU A CA 1
ATOM 2750 C C . GLU A 1 354 ? 18.511 -5.970 -28.248 1.00 62.19 354 GLU A C 1
ATOM 2752 O O . GLU A 1 354 ? 17.907 -5.015 -27.749 1.00 62.19 354 GLU A O 1
ATOM 2757 N N . ASP A 1 355 ? 18.199 -6.458 -29.451 1.00 64.81 355 ASP A N 1
ATOM 2758 C CA . ASP A 1 355 ? 17.108 -5.922 -30.272 1.00 64.81 355 ASP A CA 1
ATOM 2759 C C . ASP A 1 355 ? 15.738 -6.113 -29.596 1.00 64.81 355 ASP A C 1
ATOM 2761 O O . ASP A 1 355 ? 14.923 -5.188 -29.563 1.00 64.81 355 ASP A O 1
ATOM 2765 N N . GLU A 1 356 ? 15.489 -7.287 -28.996 1.00 68.31 356 GLU A N 1
ATOM 2766 C CA . GLU A 1 356 ? 14.255 -7.575 -28.244 1.00 68.31 356 GLU A CA 1
ATOM 2767 C C . GLU A 1 356 ? 14.142 -6.753 -26.941 1.00 68.31 356 GLU A C 1
ATOM 2769 O O . GLU A 1 356 ? 13.034 -6.527 -26.454 1.00 68.31 356 GLU A O 1
ATOM 2774 N N . LEU A 1 357 ? 15.255 -6.273 -26.374 1.00 68.12 357 LEU A N 1
ATOM 2775 C CA . LEU A 1 357 ? 15.254 -5.391 -25.201 1.00 68.12 357 LEU A CA 1
ATOM 2776 C C . LEU A 1 357 ? 14.839 -3.957 -25.571 1.00 68.12 357 LEU A C 1
ATOM 2778 O O . LEU A 1 357 ? 14.010 -3.345 -24.886 1.00 68.12 357 LEU A O 1
ATOM 2782 N N . ARG A 1 358 ? 15.372 -3.436 -26.683 1.00 70.25 358 ARG A N 1
ATOM 2783 C CA . ARG A 1 358 ? 15.028 -2.098 -27.190 1.00 70.25 358 ARG A CA 1
ATOM 2784 C C . ARG A 1 358 ? 13.603 -2.057 -27.733 1.00 70.25 358 ARG A C 1
ATOM 2786 O O . ARG A 1 358 ? 12.842 -1.147 -27.392 1.00 70.25 358 ARG A O 1
ATOM 2793 N N . HIS A 1 359 ? 13.220 -3.083 -28.489 1.00 75.62 359 HIS A N 1
ATOM 2794 C CA . HIS A 1 359 ? 11.920 -3.192 -29.145 1.00 75.62 359 HIS A CA 1
ATOM 2795 C C . HIS A 1 359 ? 11.223 -4.518 -28.794 1.00 75.62 359 HIS A C 1
ATOM 2797 O O . HIS A 1 359 ? 11.165 -5.434 -29.622 1.00 75.62 359 HIS A O 1
ATOM 2803 N N . PRO A 1 360 ? 10.677 -4.639 -27.569 1.00 80.94 360 PRO A N 1
ATOM 2804 C CA . PRO A 1 360 ? 9.905 -5.812 -27.181 1.00 80.94 360 PRO A CA 1
ATOM 2805 C C . PRO A 1 360 ? 8.636 -5.935 -28.030 1.00 80.94 360 PRO A C 1
ATOM 2807 O O . PRO A 1 360 ? 7.983 -4.945 -28.363 1.00 80.94 360 PRO A O 1
ATOM 2810 N N . LYS A 1 361 ? 8.276 -7.172 -28.380 1.00 81.19 361 LYS A N 1
ATOM 2811 C CA . LYS A 1 361 ? 7.022 -7.472 -29.081 1.00 81.19 361 LYS A CA 1
ATOM 2812 C C . LYS A 1 361 ? 5.902 -7.697 -28.075 1.00 81.19 361 LYS A C 1
ATOM 2814 O O . LYS A 1 361 ? 6.133 -8.296 -27.029 1.00 81.19 361 LYS A O 1
ATOM 2819 N N . LEU A 1 362 ? 4.693 -7.281 -28.440 1.00 83.19 362 LEU A N 1
ATOM 2820 C CA . LEU A 1 362 ? 3.481 -7.659 -27.717 1.00 83.19 362 LEU A CA 1
ATOM 2821 C C . LEU A 1 362 ? 3.218 -9.157 -27.949 1.00 83.19 362 LEU A C 1
ATOM 2823 O O . LEU A 1 362 ? 3.248 -9.627 -29.087 1.00 83.19 362 LEU A O 1
ATOM 2827 N N . THR A 1 363 ? 3.036 -9.902 -26.864 1.00 85.88 363 THR A N 1
ATOM 2828 C CA . THR A 1 363 ? 2.825 -11.357 -26.829 1.00 85.88 363 THR A CA 1
ATOM 2829 C C . THR A 1 363 ? 1.587 -11.774 -26.036 1.00 85.88 363 THR A C 1
ATOM 2831 O O . THR A 1 363 ? 1.016 -12.816 -26.342 1.00 85.88 363 THR A O 1
ATOM 2834 N N . HIS A 1 364 ? 1.170 -10.974 -25.054 1.00 87.88 364 HIS A N 1
ATOM 2835 C CA . HIS A 1 364 ? 0.049 -11.249 -24.153 1.00 87.88 364 HIS A CA 1
ATOM 2836 C C . HIS A 1 364 ? -1.191 -10.430 -24.497 1.00 87.88 364 HIS A C 1
ATOM 2838 O O . HIS A 1 364 ? -2.287 -10.844 -24.142 1.00 87.88 364 HIS A O 1
ATOM 2844 N N . TYR A 1 365 ? -1.025 -9.299 -25.193 1.00 91.19 365 TYR A N 1
ATOM 2845 C CA . TYR A 1 365 ? -2.119 -8.412 -25.597 1.00 91.19 365 TYR A CA 1
ATOM 2846 C C . TYR A 1 365 ? -2.962 -7.934 -24.402 1.00 91.19 365 TYR A C 1
ATOM 2848 O O . TYR A 1 365 ? -4.189 -7.902 -24.457 1.00 91.19 365 TYR A O 1
ATOM 2856 N N . ILE A 1 366 ? -2.298 -7.496 -23.323 1.00 92.44 366 ILE A N 1
ATOM 2857 C CA . ILE A 1 366 ? -2.950 -7.094 -22.055 1.00 92.44 366 ILE A CA 1
ATOM 2858 C C . ILE A 1 366 ? -4.018 -6.012 -22.282 1.00 92.44 366 ILE A C 1
ATOM 2860 O O . ILE A 1 366 ? -5.044 -5.982 -21.605 1.00 92.44 366 ILE A O 1
ATOM 2864 N N . ALA A 1 367 ? -3.800 -5.144 -23.273 1.00 92.44 367 ALA A N 1
ATOM 2865 C CA . ALA A 1 367 ? -4.719 -4.071 -23.637 1.00 92.44 367 ALA A CA 1
ATOM 2866 C C . ALA A 1 367 ? -6.127 -4.551 -24.042 1.00 92.44 367 ALA A C 1
ATOM 2868 O O . ALA A 1 367 ? -7.068 -3.773 -23.932 1.00 92.44 367 ALA A O 1
ATOM 2869 N N . GLU A 1 368 ? -6.293 -5.801 -24.485 1.00 92.44 368 GLU A N 1
ATOM 2870 C CA . GLU A 1 368 ? -7.608 -6.367 -24.831 1.00 92.44 368 GLU A CA 1
ATOM 2871 C C . GLU A 1 368 ? -8.474 -6.657 -23.594 1.00 92.44 368 GLU A C 1
ATOM 2873 O O . GLU A 1 368 ? -9.689 -6.808 -23.703 1.00 92.44 368 GLU A O 1
ATOM 2878 N N . HIS A 1 369 ? -7.859 -6.705 -22.410 1.00 92.31 369 HIS A N 1
ATOM 2879 C CA . HIS A 1 369 ? -8.518 -6.993 -21.135 1.00 92.31 369 HIS A CA 1
ATOM 2880 C C . HIS A 1 369 ? -8.764 -5.741 -20.281 1.00 92.31 369 HIS A C 1
ATOM 2882 O O . HIS A 1 369 ? -9.194 -5.852 -19.134 1.00 92.31 369 HIS A O 1
ATOM 2888 N N . ALA A 1 370 ? -8.498 -4.550 -20.818 1.00 93.25 370 ALA A N 1
ATOM 2889 C CA . ALA A 1 370 ? -8.699 -3.278 -20.136 1.00 93.25 370 ALA A CA 1
ATOM 2890 C C . ALA A 1 370 ? -9.480 -2.291 -21.013 1.00 93.25 370 ALA A C 1
ATOM 2892 O O . ALA A 1 370 ? -9.629 -2.470 -22.221 1.00 93.25 370 ALA A O 1
ATOM 2893 N N . HIS A 1 371 ? -9.972 -1.215 -20.401 1.00 93.25 371 HIS A N 1
ATOM 2894 C CA . HIS A 1 371 ? -10.642 -0.144 -21.124 1.00 93.25 371 HIS A CA 1
ATOM 2895 C C . HIS A 1 371 ? -9.712 0.468 -22.199 1.00 93.25 371 HIS A C 1
ATOM 2897 O O . HIS A 1 371 ? -8.552 0.757 -21.887 1.00 93.25 371 HIS A O 1
ATOM 2903 N N . PRO A 1 372 ? -10.192 0.756 -23.431 1.00 93.25 372 PRO A N 1
ATOM 2904 C CA . PRO A 1 372 ? -9.347 1.239 -24.530 1.00 93.25 372 PRO A CA 1
ATOM 2905 C C . PRO A 1 372 ? -8.529 2.500 -24.220 1.00 93.25 372 PRO A C 1
ATOM 2907 O O . PRO A 1 372 ? -7.424 2.662 -24.732 1.00 93.25 372 PRO A O 1
ATOM 2910 N N . SER A 1 373 ? -9.014 3.383 -23.340 1.00 93.25 373 SER A N 1
ATOM 2911 C CA . SER A 1 373 ? -8.252 4.570 -22.911 1.00 93.25 373 SER A CA 1
ATOM 2912 C C . SER A 1 373 ? -6.945 4.235 -22.183 1.00 93.25 373 SER A C 1
ATOM 2914 O O . SER A 1 373 ? -6.048 5.070 -22.140 1.00 93.25 373 SER A O 1
ATOM 2916 N N . LEU A 1 374 ? -6.821 3.026 -21.628 1.00 94.69 374 LEU A N 1
ATOM 2917 C CA . LEU A 1 374 ? -5.639 2.540 -20.913 1.00 94.69 374 LEU A CA 1
ATOM 2918 C C . LEU A 1 374 ? -4.730 1.680 -21.804 1.00 94.69 374 LEU A C 1
ATOM 2920 O O . LEU A 1 374 ? -3.788 1.064 -21.303 1.00 94.69 374 LEU A O 1
ATOM 2924 N N . GLN A 1 375 ? -4.971 1.644 -23.120 1.00 94.75 375 GLN A N 1
ATOM 2925 C CA . GLN A 1 375 ? -4.198 0.833 -24.063 1.00 94.75 375 GLN A CA 1
ATOM 2926 C C . GLN A 1 375 ? -2.689 1.084 -23.945 1.00 94.75 375 GLN A C 1
ATOM 2928 O O . GLN A 1 375 ? -1.919 0.128 -23.867 1.00 94.75 375 GLN A O 1
ATOM 2933 N N . MET A 1 376 ? -2.262 2.350 -23.876 1.00 93.75 376 MET A N 1
ATOM 2934 C CA . MET A 1 376 ? -0.837 2.682 -23.746 1.00 93.75 376 MET A CA 1
ATOM 2935 C C . MET A 1 376 ? -0.250 2.192 -22.418 1.00 93.75 376 MET A C 1
ATOM 2937 O O . MET A 1 376 ? 0.840 1.633 -22.402 1.00 93.75 376 MET A O 1
ATOM 2941 N N . ALA A 1 377 ? -0.993 2.326 -21.316 1.00 95.75 377 ALA A N 1
ATOM 2942 C CA . ALA A 1 377 ? -0.560 1.847 -20.004 1.00 95.75 377 ALA A CA 1
ATOM 2943 C C . ALA A 1 377 ? -0.386 0.316 -19.973 1.00 95.75 377 ALA A C 1
ATOM 2945 O O . ALA A 1 377 ? 0.565 -0.189 -19.376 1.00 95.75 377 ALA A O 1
ATOM 2946 N N . CYS A 1 378 ? -1.270 -0.421 -20.653 1.00 95.69 378 CYS A N 1
ATOM 2947 C CA . CYS A 1 378 ? -1.170 -1.876 -20.786 1.00 95.69 378 CYS A CA 1
ATOM 2948 C C . CYS A 1 378 ? 0.027 -2.292 -21.650 1.00 95.69 378 CYS A C 1
ATOM 2950 O O . CYS A 1 378 ? 0.748 -3.223 -21.299 1.00 95.69 378 CYS A O 1
ATOM 2952 N N . GLN A 1 379 ? 0.264 -1.585 -22.759 1.00 94.62 379 GLN A N 1
ATOM 2953 C CA . GLN A 1 379 ? 1.428 -1.819 -23.617 1.00 94.62 379 GLN A CA 1
ATOM 2954 C C . GLN A 1 379 ? 2.736 -1.545 -22.869 1.00 94.62 379 GLN A C 1
ATOM 2956 O O . GLN A 1 379 ? 3.659 -2.351 -22.943 1.00 94.62 379 GLN A O 1
ATOM 2961 N N . ASP A 1 380 ? 2.799 -0.462 -22.093 1.00 94.31 380 ASP A N 1
ATOM 2962 C CA . ASP A 1 380 ? 3.950 -0.131 -21.249 1.00 94.31 380 ASP A CA 1
ATOM 2963 C C . ASP A 1 380 ? 4.257 -1.232 -20.223 1.00 94.31 380 ASP A C 1
ATOM 2965 O O . ASP A 1 380 ? 5.422 -1.604 -20.042 1.00 94.31 380 ASP A O 1
ATOM 2969 N N . LEU A 1 381 ? 3.221 -1.789 -19.580 1.00 94.62 381 LEU A N 1
ATOM 2970 C CA . LEU A 1 381 ? 3.365 -2.926 -18.668 1.00 94.62 381 LEU A CA 1
ATOM 2971 C C . LEU A 1 381 ? 3.953 -4.135 -19.404 1.00 94.62 381 LEU A C 1
ATOM 2973 O O . LEU A 1 381 ? 4.955 -4.701 -18.967 1.00 94.62 381 LEU A O 1
ATOM 2977 N N . GLU A 1 382 ? 3.382 -4.486 -20.552 1.00 93.69 382 GLU A N 1
ATOM 2978 C CA . GLU A 1 382 ? 3.788 -5.650 -21.338 1.00 93.69 382 GLU A CA 1
ATOM 2979 C C . GLU A 1 382 ? 5.225 -5.531 -21.876 1.00 93.69 382 GLU A C 1
ATOM 2981 O O . GLU A 1 382 ? 6.028 -6.465 -21.776 1.00 93.69 382 GLU A O 1
ATOM 2986 N N . PHE A 1 383 ? 5.603 -4.349 -22.370 1.00 92.44 383 PHE A N 1
ATOM 2987 C CA . PHE A 1 383 ? 6.977 -4.056 -22.772 1.00 92.44 383 PHE A CA 1
ATOM 2988 C C . PHE A 1 383 ? 7.946 -4.180 -21.594 1.00 92.44 383 PHE A C 1
ATOM 2990 O O . PHE A 1 383 ? 9.044 -4.724 -21.744 1.00 92.44 383 PHE A O 1
ATOM 2997 N N . SER A 1 384 ? 7.548 -3.705 -20.413 1.00 92.56 384 SER A N 1
ATOM 2998 C CA . SER A 1 384 ? 8.354 -3.813 -19.200 1.00 92.56 384 SER A CA 1
ATOM 2999 C C . SER A 1 384 ? 8.519 -5.270 -18.743 1.00 92.56 384 SER A C 1
ATOM 3001 O O . SER A 1 384 ? 9.638 -5.670 -18.417 1.00 92.56 384 SER A O 1
ATOM 3003 N N . MET A 1 385 ? 7.466 -6.093 -18.807 1.00 90.12 385 MET A N 1
ATOM 3004 C CA . MET A 1 385 ? 7.517 -7.533 -18.501 1.00 90.12 385 MET A CA 1
ATOM 3005 C C . MET A 1 385 ? 8.518 -8.280 -19.389 1.00 90.12 385 MET A C 1
ATOM 3007 O O . MET A 1 385 ? 9.375 -9.017 -18.892 1.00 90.12 385 MET A O 1
ATOM 3011 N N . SER A 1 386 ? 8.469 -8.043 -20.704 1.00 87.88 386 SER A N 1
ATOM 3012 C CA . SER A 1 386 ? 9.406 -8.660 -21.650 1.00 87.88 386 SER A CA 1
ATOM 3013 C C . SER A 1 386 ? 10.860 -8.285 -21.337 1.00 87.88 386 SER A C 1
ATOM 3015 O O . SER A 1 386 ? 11.746 -9.144 -21.335 1.00 87.88 386 SER A O 1
ATOM 3017 N N . ARG A 1 387 ? 11.118 -7.006 -21.037 1.00 87.44 387 ARG A N 1
ATOM 3018 C CA . ARG A 1 387 ? 12.465 -6.504 -20.723 1.00 87.44 387 ARG A CA 1
ATOM 3019 C C . ARG A 1 387 ? 13.004 -7.075 -19.413 1.00 87.44 387 ARG A C 1
ATOM 3021 O O . ARG A 1 387 ? 14.151 -7.515 -19.386 1.00 87.44 387 ARG A O 1
ATOM 3028 N N . VAL A 1 388 ? 12.185 -7.132 -18.359 1.00 86.69 388 VAL A N 1
ATOM 3029 C CA . VAL A 1 388 ? 12.556 -7.739 -17.067 1.00 86.69 388 VAL A CA 1
ATOM 3030 C C . VAL A 1 388 ? 13.001 -9.185 -17.248 1.00 86.69 388 VAL A C 1
ATOM 3032 O O . VAL A 1 388 ? 14.075 -9.559 -16.780 1.00 86.69 388 VAL A O 1
ATOM 3035 N N . ASN A 1 389 ? 12.219 -9.987 -17.970 1.00 83.31 389 ASN A N 1
ATOM 3036 C CA . ASN A 1 389 ? 12.535 -11.396 -18.187 1.00 83.31 389 ASN A CA 1
ATOM 3037 C C . ASN A 1 389 ? 13.873 -11.591 -18.932 1.00 83.31 389 ASN A C 1
ATOM 3039 O O . ASN A 1 389 ? 14.656 -12.488 -18.598 1.00 83.31 389 ASN A O 1
ATOM 3043 N N . ASN A 1 390 ? 14.177 -10.717 -19.898 1.00 80.38 390 ASN A N 1
ATOM 3044 C CA . ASN A 1 390 ? 15.454 -10.724 -20.615 1.00 80.38 390 ASN A CA 1
ATOM 3045 C C . ASN A 1 390 ? 16.627 -10.325 -19.705 1.00 80.38 390 ASN A C 1
ATOM 3047 O O . ASN A 1 390 ? 17.635 -11.034 -19.662 1.00 80.38 390 ASN A O 1
ATOM 3051 N N . VAL A 1 391 ? 16.482 -9.242 -18.932 1.00 80.75 391 VAL A N 1
ATOM 3052 C CA . VAL A 1 391 ? 17.509 -8.771 -17.985 1.00 80.75 391 VAL A CA 1
ATOM 3053 C C . VAL A 1 391 ? 17.792 -9.820 -16.911 1.00 80.75 391 VAL A C 1
ATOM 3055 O O . VAL A 1 391 ? 18.952 -10.116 -16.642 1.00 80.75 391 VAL A O 1
ATOM 3058 N N . ILE A 1 392 ? 16.764 -10.450 -16.341 1.00 78.88 392 ILE A N 1
ATOM 3059 C CA . ILE A 1 392 ? 16.935 -11.519 -15.346 1.00 78.88 392 ILE A CA 1
ATOM 3060 C C . ILE A 1 392 ? 17.649 -12.725 -15.953 1.00 78.88 392 ILE A C 1
ATOM 3062 O O . ILE A 1 392 ? 18.565 -13.264 -15.334 1.00 78.88 392 ILE A O 1
ATOM 3066 N N . SER A 1 393 ? 17.280 -13.132 -17.169 1.00 76.38 393 SER A N 1
ATOM 3067 C CA . SER A 1 393 ? 17.954 -14.235 -17.864 1.00 76.38 393 SER A CA 1
ATOM 3068 C C . SER A 1 393 ? 19.448 -13.947 -18.060 1.00 76.38 393 SER A C 1
ATOM 3070 O O . SER A 1 393 ? 20.281 -14.821 -17.814 1.00 76.38 393 SER A O 1
ATOM 3072 N N . LYS A 1 394 ? 19.794 -12.707 -18.432 1.00 75.38 394 LYS A N 1
ATOM 3073 C CA . LYS A 1 394 ? 21.181 -12.244 -18.580 1.00 75.38 394 LYS A CA 1
ATOM 3074 C C . LYS A 1 394 ? 21.924 -12.230 -17.238 1.00 75.38 394 LYS A C 1
ATOM 3076 O O . LYS A 1 394 ? 22.943 -12.909 -17.113 1.00 75.38 394 LYS A O 1
ATOM 3081 N N . LEU A 1 395 ? 21.350 -11.602 -16.206 1.00 74.75 395 LEU A N 1
ATOM 3082 C CA . LEU A 1 395 ? 21.894 -11.571 -14.839 1.00 74.75 395 LEU A CA 1
ATOM 3083 C C . LEU A 1 395 ? 22.189 -12.982 -14.303 1.00 74.75 395 LEU A C 1
ATOM 3085 O O . LEU A 1 395 ? 23.252 -13.224 -13.728 1.00 74.75 395 LEU A O 1
ATOM 3089 N N . MET A 1 396 ? 21.273 -13.928 -14.527 1.00 72.81 396 MET A N 1
ATOM 3090 C CA . MET A 1 396 ? 21.437 -15.325 -14.120 1.00 72.81 396 MET A CA 1
ATOM 3091 C C . MET A 1 396 ? 22.538 -16.041 -14.908 1.00 72.81 396 MET A C 1
ATOM 3093 O O . MET A 1 396 ? 23.257 -16.854 -14.329 1.00 72.81 396 MET A O 1
ATOM 3097 N N . SER A 1 397 ? 22.691 -15.741 -16.202 1.00 72.12 397 SER A N 1
ATOM 3098 C CA . SER A 1 397 ? 23.734 -16.342 -17.042 1.00 72.12 397 SER A CA 1
ATOM 3099 C C . SER A 1 397 ? 25.151 -15.917 -16.641 1.00 72.12 397 SER A C 1
ATOM 3101 O O . SER A 1 397 ? 26.066 -16.732 -16.708 1.00 72.12 397 SER A O 1
ATOM 3103 N N . GLU A 1 398 ? 25.331 -14.681 -16.167 1.00 71.62 398 GLU A N 1
ATOM 3104 C CA . GLU A 1 398 ? 26.659 -14.132 -15.857 1.00 71.62 398 GLU A CA 1
ATOM 3105 C C . GLU A 1 398 ? 27.054 -14.308 -14.387 1.00 71.62 398 GLU A C 1
ATOM 3107 O O . GLU A 1 398 ? 28.192 -14.666 -14.090 1.00 71.62 398 GLU A O 1
ATOM 3112 N N . LYS A 1 399 ? 26.132 -14.063 -13.443 1.00 69.44 399 LYS A N 1
ATOM 3113 C CA . LYS A 1 399 ? 26.423 -14.127 -11.997 1.00 69.44 399 LYS A CA 1
ATOM 3114 C C . LYS A 1 399 ? 26.027 -15.462 -11.361 1.00 69.44 399 LYS A C 1
ATOM 3116 O O . LYS A 1 399 ? 26.514 -15.787 -10.275 1.00 69.44 399 LYS A O 1
ATOM 3121 N N . GLY A 1 400 ? 25.159 -16.249 -12.000 1.00 70.81 400 GLY A N 1
ATOM 3122 C CA . GLY A 1 400 ? 24.692 -17.531 -11.471 1.00 70.81 400 GLY A CA 1
ATOM 3123 C C . GLY A 1 400 ? 24.132 -17.409 -10.048 1.00 70.81 400 GLY A C 1
ATOM 3124 O O . GLY A 1 400 ? 23.317 -16.540 -9.754 1.00 70.81 400 GLY A O 1
ATOM 3125 N N . LYS A 1 401 ? 24.596 -18.263 -9.126 1.00 70.06 401 LYS A N 1
ATOM 3126 C CA . LYS A 1 401 ? 24.163 -18.235 -7.714 1.00 70.06 401 LYS A CA 1
ATOM 3127 C C . LYS A 1 401 ? 24.635 -16.992 -6.947 1.00 70.06 401 LYS A C 1
ATOM 3129 O O . LYS A 1 401 ? 24.025 -16.648 -5.940 1.00 70.06 401 LYS A O 1
ATOM 3134 N N . ASN A 1 402 ? 25.664 -16.292 -7.431 1.00 69.75 402 ASN A N 1
ATOM 3135 C CA . ASN A 1 402 ? 26.210 -15.113 -6.754 1.00 69.75 402 ASN A CA 1
ATOM 3136 C C . ASN A 1 402 ? 25.288 -13.890 -6.848 1.00 69.75 402 ASN A C 1
ATOM 3138 O O . ASN A 1 402 ? 25.510 -12.923 -6.123 1.00 69.75 402 ASN A O 1
ATOM 3142 N N . VAL A 1 403 ? 24.236 -13.932 -7.682 1.00 69.69 403 VAL A N 1
ATOM 3143 C CA . VAL A 1 403 ? 23.198 -12.886 -7.725 1.00 69.69 403 VAL A CA 1
ATOM 3144 C C . VAL A 1 403 ? 22.617 -12.635 -6.335 1.00 69.69 403 VAL A C 1
ATOM 3146 O O . VAL A 1 403 ? 22.375 -11.486 -5.998 1.00 69.69 403 VAL A O 1
ATOM 3149 N N . GLN A 1 404 ? 22.483 -13.674 -5.502 1.00 67.88 404 GLN A N 1
ATOM 3150 C CA . GLN A 1 404 ? 21.930 -13.579 -4.143 1.00 67.88 404 GLN A CA 1
ATOM 3151 C C . GLN A 1 404 ? 22.695 -12.620 -3.221 1.00 67.88 404 GLN A C 1
ATOM 3153 O O . GLN A 1 404 ? 22.134 -12.136 -2.243 1.00 67.88 404 GLN A O 1
ATOM 3158 N N . HIS A 1 405 ? 23.964 -12.346 -3.525 1.00 70.88 405 HIS A N 1
ATOM 3159 C CA . HIS A 1 405 ? 24.808 -11.440 -2.750 1.00 70.88 405 HIS A CA 1
ATOM 3160 C C . HIS A 1 405 ? 24.883 -10.029 -3.352 1.00 70.88 405 HIS A C 1
ATOM 3162 O O . HIS A 1 405 ? 25.467 -9.136 -2.741 1.00 70.88 405 HIS A O 1
ATOM 3168 N N . ASP A 1 406 ? 24.293 -9.800 -4.529 1.00 74.12 406 ASP A N 1
ATOM 3169 C CA . ASP A 1 406 ? 24.253 -8.488 -5.173 1.00 74.12 406 ASP A CA 1
ATOM 3170 C C . ASP A 1 406 ? 22.956 -7.740 -4.848 1.00 74.12 406 ASP A C 1
ATOM 3172 O O . ASP A 1 406 ? 22.035 -7.622 -5.663 1.00 74.12 406 ASP A O 1
ATOM 3176 N N . PHE A 1 407 ? 22.909 -7.213 -3.626 1.00 75.06 407 PHE A N 1
ATOM 3177 C CA . PHE A 1 407 ? 21.750 -6.500 -3.100 1.00 75.06 407 PHE A CA 1
ATOM 3178 C C . PHE A 1 407 ? 21.344 -5.287 -3.940 1.00 75.06 407 PHE A C 1
ATOM 3180 O O . PHE A 1 407 ? 20.157 -5.008 -4.035 1.00 75.06 407 PHE A O 1
ATOM 3187 N N . ALA A 1 408 ? 22.280 -4.585 -4.587 1.00 75.88 408 ALA A N 1
ATOM 3188 C CA . ALA A 1 408 ? 21.937 -3.405 -5.379 1.00 75.88 408 ALA A CA 1
ATOM 3189 C C . ALA A 1 408 ? 21.170 -3.774 -6.657 1.00 75.88 408 ALA A C 1
ATOM 3191 O O . ALA A 1 408 ? 20.193 -3.112 -7.005 1.00 75.88 408 ALA A O 1
ATOM 3192 N N . SER A 1 409 ? 21.584 -4.841 -7.352 1.00 77.19 409 SER A N 1
ATOM 3193 C CA . SER A 1 409 ? 20.848 -5.327 -8.527 1.00 77.19 409 SER A CA 1
ATOM 3194 C C . SER A 1 409 ? 19.475 -5.866 -8.133 1.00 77.19 409 SER A C 1
ATOM 3196 O O . SER A 1 409 ? 18.482 -5.601 -8.809 1.00 77.19 409 SER A O 1
ATOM 3198 N N . LEU A 1 410 ? 19.412 -6.591 -7.017 1.00 77.50 410 LEU A N 1
ATOM 3199 C CA . LEU A 1 410 ? 18.173 -7.161 -6.504 1.00 77.50 410 LEU A CA 1
ATOM 3200 C C . LEU A 1 410 ? 17.187 -6.089 -6.037 1.00 77.50 410 LEU A C 1
ATOM 3202 O O . LEU A 1 410 ? 16.007 -6.181 -6.350 1.00 77.50 410 LEU A O 1
ATOM 3206 N N . GLU A 1 411 ? 17.667 -5.042 -5.372 1.00 79.00 411 GLU A N 1
ATOM 3207 C CA . GLU A 1 411 ? 16.859 -3.894 -4.961 1.00 79.00 411 GLU A CA 1
ATOM 3208 C C . GLU A 1 411 ? 16.198 -3.207 -6.164 1.00 79.00 411 GLU A C 1
ATOM 3210 O O . GLU A 1 411 ? 15.007 -2.905 -6.137 1.00 79.00 411 GLU A O 1
ATOM 3215 N N . ARG A 1 412 ? 16.940 -3.029 -7.266 1.00 84.81 412 ARG A N 1
ATOM 3216 C CA . ARG A 1 412 ? 16.383 -2.479 -8.514 1.00 84.81 412 ARG A CA 1
ATOM 3217 C C . ARG A 1 412 ? 15.311 -3.388 -9.111 1.00 84.81 412 ARG A C 1
ATOM 3219 O O . ARG A 1 412 ? 14.277 -2.890 -9.545 1.00 84.81 412 ARG A O 1
ATOM 3226 N N . LEU A 1 413 ? 15.540 -4.705 -9.118 1.00 84.44 413 LEU A N 1
ATOM 3227 C CA . LEU A 1 413 ? 14.537 -5.675 -9.565 1.00 84.44 413 LEU A CA 1
ATOM 3228 C C . LEU A 1 413 ? 13.277 -5.605 -8.697 1.00 84.44 413 LEU A C 1
ATOM 3230 O O . LEU A 1 413 ? 12.186 -5.528 -9.245 1.00 84.44 413 LEU A O 1
ATOM 3234 N N . VAL A 1 414 ? 13.410 -5.559 -7.369 1.00 85.19 414 VAL A N 1
ATOM 3235 C CA . VAL A 1 414 ? 12.271 -5.434 -6.445 1.00 85.19 414 VAL A CA 1
ATOM 3236 C C . VAL A 1 414 ? 11.461 -4.167 -6.725 1.00 85.19 414 VAL A C 1
ATOM 3238 O O . VAL A 1 414 ? 10.235 -4.247 -6.776 1.00 85.19 414 VAL A O 1
ATOM 3241 N N . THR A 1 415 ? 12.113 -3.027 -6.983 1.00 89.62 415 THR A N 1
ATOM 3242 C CA . THR A 1 415 ? 11.415 -1.795 -7.394 1.00 89.62 415 THR A CA 1
ATOM 3243 C C . THR A 1 415 ? 10.620 -1.995 -8.685 1.00 89.62 415 THR A C 1
ATOM 3245 O O . THR A 1 415 ? 9.462 -1.596 -8.751 1.00 89.62 415 THR A O 1
ATOM 3248 N N . ILE A 1 416 ? 11.182 -2.672 -9.693 1.00 91.50 416 ILE A N 1
ATOM 3249 C CA . ILE A 1 416 ? 10.465 -2.941 -10.950 1.00 91.50 416 ILE A CA 1
ATOM 3250 C C . ILE A 1 416 ? 9.248 -3.855 -10.723 1.00 91.50 416 ILE A C 1
ATOM 3252 O O . ILE A 1 416 ? 8.184 -3.626 -11.296 1.00 91.50 416 ILE A O 1
ATOM 3256 N N . ILE A 1 417 ? 9.373 -4.864 -9.857 1.00 90.44 417 ILE A N 1
ATOM 3257 C CA . ILE A 1 417 ? 8.269 -5.777 -9.520 1.00 90.44 417 ILE A CA 1
ATOM 3258 C C . ILE A 1 417 ? 7.164 -5.035 -8.757 1.00 90.44 417 ILE A C 1
ATOM 3260 O O . ILE A 1 417 ? 5.985 -5.198 -9.070 1.00 90.44 417 ILE A O 1
ATOM 3264 N N . GLN A 1 418 ? 7.528 -4.180 -7.794 1.00 92.31 418 GLN A N 1
ATOM 3265 C CA . GLN A 1 418 ? 6.583 -3.286 -7.116 1.00 92.31 418 GLN A CA 1
ATOM 3266 C C . GLN A 1 418 ? 5.813 -2.446 -8.138 1.00 92.31 418 GLN A C 1
ATOM 3268 O O . GLN A 1 418 ? 4.588 -2.349 -8.090 1.00 92.31 418 GLN A O 1
ATOM 3273 N N . ASN A 1 419 ? 6.541 -1.874 -9.086 1.00 95.75 419 ASN A N 1
ATOM 3274 C CA . ASN A 1 419 ? 6.008 -1.045 -10.148 1.00 95.75 419 ASN A CA 1
ATOM 3275 C C . ASN A 1 419 ? 5.028 -1.815 -11.054 1.00 95.75 419 ASN A C 1
ATOM 3277 O O . ASN A 1 419 ? 3.966 -1.293 -11.387 1.00 95.75 419 ASN A O 1
ATOM 3281 N N . HIS A 1 420 ? 5.315 -3.076 -11.387 1.00 94.75 420 HIS A N 1
ATOM 3282 C CA . HIS A 1 420 ? 4.391 -3.957 -12.116 1.00 94.75 420 HIS A CA 1
ATOM 3283 C C . HIS A 1 420 ? 3.107 -4.265 -11.340 1.00 94.75 420 HIS A C 1
ATOM 3285 O O . HIS A 1 420 ? 2.021 -4.224 -11.925 1.00 94.75 420 HIS A O 1
ATOM 3291 N N . LEU A 1 421 ? 3.209 -4.528 -10.032 1.00 93.50 421 LEU A N 1
ATOM 3292 C CA . LEU A 1 421 ? 2.042 -4.721 -9.164 1.00 93.50 421 LEU A CA 1
ATOM 3293 C C . LEU A 1 421 ? 1.161 -3.465 -9.150 1.00 93.50 421 LEU A C 1
ATOM 3295 O O . LEU A 1 421 ? -0.051 -3.565 -9.341 1.00 93.50 421 LEU A O 1
ATOM 3299 N N . VAL A 1 422 ? 1.770 -2.285 -8.982 1.00 96.62 422 VAL A N 1
ATOM 3300 C CA . VAL A 1 422 ? 1.057 -1.000 -9.011 1.00 96.62 422 VAL A CA 1
ATOM 3301 C C . VAL A 1 422 ? 0.362 -0.796 -10.350 1.00 96.62 422 VAL A C 1
ATOM 3303 O O . VAL A 1 422 ? -0.835 -0.528 -10.355 1.00 96.62 422 VAL A O 1
ATOM 3306 N N . MET A 1 423 ? 1.070 -0.960 -11.474 1.00 97.12 423 MET A N 1
ATOM 3307 C CA . MET A 1 423 ? 0.487 -0.813 -12.813 1.00 97.12 423 MET A CA 1
ATOM 3308 C C . MET A 1 423 ? -0.718 -1.742 -13.001 1.00 97.12 423 MET A C 1
ATOM 3310 O O . MET A 1 423 ? -1.777 -1.288 -13.421 1.00 97.12 423 MET A O 1
ATOM 3314 N N . THR A 1 424 ? -0.592 -3.015 -12.627 1.00 95.81 424 THR A N 1
ATOM 3315 C CA . THR A 1 424 ? -1.686 -3.990 -12.757 1.00 95.81 424 THR A CA 1
ATOM 3316 C C . THR A 1 424 ? -2.899 -3.583 -11.916 1.00 95.81 424 THR A C 1
ATOM 3318 O O . THR A 1 424 ? -4.016 -3.532 -12.432 1.00 95.81 424 THR A O 1
ATOM 3321 N N . ALA A 1 425 ? -2.689 -3.218 -10.647 1.00 96.00 425 ALA A N 1
ATOM 3322 C CA . ALA A 1 425 ? -3.764 -2.836 -9.733 1.00 96.00 425 ALA A CA 1
ATOM 3323 C C . ALA A 1 425 ? -4.475 -1.536 -10.156 1.00 96.00 425 ALA A C 1
ATOM 3325 O O . ALA A 1 425 ? -5.698 -1.453 -10.073 1.00 96.00 425 ALA A O 1
ATOM 3326 N N . VAL A 1 426 ? -3.746 -0.516 -10.630 1.00 97.38 426 VAL A N 1
ATOM 3327 C CA . VAL A 1 426 ? -4.366 0.759 -11.046 1.00 97.38 426 VAL A CA 1
ATOM 3328 C C . VAL A 1 426 ? -5.057 0.660 -12.403 1.00 97.38 426 VAL A C 1
ATOM 3330 O O . VAL A 1 426 ? -6.100 1.291 -12.588 1.00 97.38 426 VAL A O 1
ATOM 3333 N N . ILE A 1 427 ? -4.518 -0.125 -13.346 1.00 97.19 427 ILE A N 1
ATOM 3334 C CA . ILE A 1 427 ? -5.154 -0.350 -14.653 1.00 97.19 427 ILE A CA 1
ATOM 3335 C C . ILE A 1 427 ? -6.461 -1.118 -14.455 1.00 97.19 427 ILE A C 1
ATOM 3337 O O . ILE A 1 427 ? -7.499 -0.668 -14.932 1.00 97.19 427 ILE A O 1
ATOM 3341 N N . SER A 1 428 ? -6.432 -2.233 -13.719 1.00 96.25 428 SER A N 1
ATOM 3342 C CA . SER A 1 428 ? -7.636 -3.029 -13.440 1.00 96.25 428 SER A CA 1
ATOM 3343 C C . SER A 1 428 ? -8.698 -2.204 -12.701 1.00 96.25 428 SER A C 1
ATOM 3345 O O . SER A 1 428 ? -9.847 -2.152 -13.145 1.00 96.25 428 SER A O 1
ATOM 3347 N N . ARG A 1 429 ? -8.315 -1.462 -11.649 1.00 96.69 429 ARG A N 1
ATOM 3348 C CA . ARG A 1 429 ? -9.229 -0.587 -10.892 1.00 96.69 429 ARG A CA 1
ATOM 3349 C C . ARG A 1 429 ? -9.884 0.487 -11.759 1.00 96.69 429 ARG A C 1
ATOM 3351 O O . ARG A 1 429 ? -11.107 0.615 -11.759 1.00 96.69 429 ARG A O 1
ATOM 3358 N N . SER A 1 430 ? -9.084 1.260 -12.494 1.00 96.75 430 SER A N 1
ATOM 3359 C CA . SER A 1 430 ? -9.587 2.382 -13.303 1.00 96.75 430 SER A CA 1
ATOM 3360 C C . SER A 1 430 ? -10.415 1.905 -14.497 1.00 96.75 430 SER A C 1
ATOM 3362 O O . SER A 1 430 ? -11.463 2.484 -14.785 1.00 96.75 430 SER A O 1
ATOM 3364 N N . SER A 1 431 ? -10.005 0.804 -15.138 1.00 96.06 431 SER A N 1
ATOM 3365 C CA . SER A 1 431 ? -10.774 0.128 -16.188 1.00 96.06 431 SER A CA 1
ATOM 3366 C C . SER A 1 431 ? -12.164 -0.260 -15.684 1.00 96.06 431 SER A C 1
ATOM 3368 O O . SER A 1 431 ? -13.176 0.048 -16.321 1.00 96.06 431 SER A O 1
ATOM 3370 N N . ARG A 1 432 ? -12.225 -0.872 -14.496 1.00 94.44 432 ARG A N 1
ATOM 3371 C CA . ARG A 1 432 ? -13.476 -1.245 -13.835 1.00 94.44 432 ARG A CA 1
ATOM 3372 C C . ARG A 1 432 ? -14.323 -0.024 -13.486 1.00 94.44 432 ARG A C 1
ATOM 3374 O O . ARG A 1 432 ? -15.501 0.013 -13.826 1.00 94.44 432 ARG A O 1
ATOM 3381 N N . SER A 1 433 ? -13.736 0.978 -12.828 1.00 95.06 433 SER A N 1
ATOM 3382 C CA . SER A 1 433 ? -14.429 2.196 -12.380 1.00 95.06 433 SER A CA 1
ATOM 3383 C C . SER A 1 433 ? -15.143 2.913 -13.526 1.00 95.06 433 SER A C 1
ATOM 3385 O O . SER A 1 433 ? -16.305 3.306 -13.399 1.00 95.06 433 SER A O 1
ATOM 3387 N N . TYR A 1 434 ? -14.473 3.009 -14.674 1.00 93.62 434 TYR A N 1
ATOM 3388 C CA . TYR A 1 434 ? -15.058 3.573 -15.882 1.00 93.62 434 TYR A CA 1
ATOM 3389 C C . TYR A 1 434 ? -16.145 2.678 -16.477 1.00 93.62 434 TYR A C 1
ATOM 3391 O O . TYR A 1 434 ? -17.227 3.162 -16.802 1.00 93.62 434 TYR A O 1
ATOM 3399 N N . SER A 1 435 ? -15.893 1.368 -16.568 1.00 92.06 435 SER A N 1
ATOM 3400 C CA . SER A 1 435 ? -16.838 0.404 -17.150 1.00 92.06 435 SER A CA 1
ATOM 3401 C C . SER A 1 435 ? -18.168 0.348 -16.396 1.00 92.06 435 SER A C 1
ATOM 3403 O O . SER A 1 435 ? -19.215 0.188 -17.017 1.00 92.06 435 SER A O 1
ATOM 3405 N N . ILE A 1 436 ? -18.143 0.524 -15.072 1.00 91.38 436 ILE A N 1
ATOM 3406 C CA . ILE A 1 436 ? -19.360 0.573 -14.253 1.00 91.38 436 ILE A CA 1
ATOM 3407 C C . ILE A 1 436 ? -19.956 1.986 -14.107 1.00 91.38 436 ILE A C 1
ATOM 3409 O O . ILE A 1 436 ? -20.999 2.151 -13.478 1.00 91.38 436 ILE A O 1
ATOM 3413 N N . GLY A 1 437 ? -19.308 3.012 -14.669 1.00 91.44 437 GLY A N 1
ATOM 3414 C CA . GLY A 1 437 ? -19.800 4.390 -14.668 1.00 91.44 437 GLY A CA 1
ATOM 3415 C C . GLY A 1 437 ? -19.725 5.103 -13.313 1.00 91.44 437 GLY A C 1
ATOM 3416 O O . GLY A 1 437 ? -20.628 5.876 -12.983 1.00 91.44 437 GLY A O 1
ATOM 3417 N N . LEU A 1 438 ? -18.675 4.871 -12.511 1.00 92.06 438 LEU A N 1
ATOM 3418 C CA . LEU A 1 438 ? -18.489 5.622 -11.264 1.00 92.06 438 LEU A CA 1
ATOM 3419 C C . LEU A 1 438 ? -18.266 7.113 -11.519 1.00 92.06 438 LEU A C 1
ATOM 3421 O O . LEU A 1 438 ? -17.716 7.544 -12.538 1.00 92.06 438 LEU A O 1
ATOM 3425 N N . ARG A 1 439 ? -18.653 7.913 -10.523 1.00 92.44 439 ARG A N 1
ATOM 3426 C CA . ARG A 1 439 ? -18.376 9.348 -10.494 1.00 92.44 439 ARG A CA 1
ATOM 3427 C C . ARG A 1 439 ? -16.864 9.590 -10.505 1.00 92.44 439 ARG A C 1
ATOM 3429 O O . ARG A 1 439 ? -16.146 8.972 -9.727 1.00 92.44 439 ARG A O 1
ATOM 3436 N N . ASN A 1 440 ? -16.422 10.555 -11.312 1.00 92.88 440 ASN A N 1
ATOM 3437 C CA . ASN A 1 440 ? -15.014 10.938 -11.481 1.00 92.88 440 ASN A CA 1
ATOM 3438 C C . ASN A 1 440 ? -14.118 9.822 -12.066 1.00 92.88 440 ASN A C 1
ATOM 3440 O O . ASN A 1 440 ? -12.897 9.869 -11.911 1.00 92.88 440 ASN A O 1
ATOM 3444 N N . SER A 1 441 ? -14.699 8.816 -12.728 1.00 93.06 441 SER A N 1
ATOM 3445 C CA . SER A 1 441 ? -13.944 7.736 -13.383 1.00 93.06 441 SER A CA 1
ATOM 3446 C C . SER A 1 441 ? -13.023 8.237 -14.506 1.00 93.06 441 SER A C 1
ATOM 3448 O O . SER A 1 441 ? -11.995 7.629 -14.793 1.00 93.06 441 SER A O 1
ATOM 3450 N N . ASP A 1 442 ? -13.337 9.385 -15.104 1.00 92.31 442 ASP A N 1
ATOM 3451 C CA . ASP A 1 442 ? -12.486 10.123 -16.037 1.00 92.31 442 ASP A CA 1
ATOM 3452 C C . ASP A 1 442 ? -11.186 10.617 -15.378 1.00 92.31 442 ASP A C 1
ATOM 3454 O O . ASP A 1 442 ? -10.096 10.440 -15.930 1.00 92.31 442 ASP A O 1
ATOM 3458 N N . ILE A 1 443 ? -11.286 11.169 -14.165 1.00 92.50 443 ILE A N 1
ATOM 3459 C CA . ILE A 1 443 ? -10.128 11.586 -13.362 1.00 92.50 443 ILE A CA 1
ATOM 3460 C C . ILE A 1 443 ? -9.301 10.360 -12.959 1.00 92.50 443 ILE A C 1
ATOM 3462 O O . ILE A 1 443 ? -8.072 10.391 -13.027 1.00 92.50 443 ILE A O 1
ATOM 3466 N N . GLU A 1 444 ? -9.963 9.262 -12.594 1.00 94.38 444 GLU A N 1
ATOM 3467 C CA . GLU A 1 444 ? -9.303 8.011 -12.210 1.00 94.38 444 GLU A CA 1
ATOM 3468 C C . GLU A 1 444 ? -8.495 7.397 -13.368 1.00 94.38 444 GLU A C 1
ATOM 3470 O O . GLU A 1 444 ? -7.350 6.987 -13.166 1.00 94.38 444 GLU A O 1
ATOM 3475 N N . ILE A 1 445 ? -9.022 7.415 -14.601 1.00 94.56 445 ILE A N 1
ATOM 3476 C CA . ILE A 1 445 ? -8.264 7.024 -15.805 1.00 94.56 445 ILE A CA 1
ATOM 3477 C C . ILE A 1 445 ? -7.050 7.932 -16.017 1.00 94.56 445 ILE A C 1
ATOM 3479 O O . ILE A 1 445 ? -5.962 7.441 -16.340 1.00 94.56 445 ILE A O 1
ATOM 3483 N N . ALA A 1 446 ? -7.206 9.247 -15.844 1.00 93.31 446 ALA A N 1
ATOM 3484 C CA . ALA A 1 446 ? -6.098 10.186 -16.000 1.00 93.31 446 ALA A CA 1
ATOM 3485 C C . ALA A 1 446 ? -4.980 9.909 -14.979 1.00 93.31 446 ALA A C 1
ATOM 3487 O O . ALA A 1 446 ? -3.801 9.893 -15.342 1.00 93.31 446 ALA A O 1
ATOM 3488 N N . TRP A 1 447 ? -5.339 9.619 -13.725 1.00 94.31 447 TRP A N 1
ATOM 3489 C CA . TRP A 1 447 ? -4.387 9.244 -12.678 1.00 94.31 447 TRP A CA 1
ATOM 3490 C C . TRP A 1 447 ? -3.699 7.914 -12.975 1.00 94.31 447 TRP A C 1
ATOM 3492 O O . TRP A 1 447 ? -2.473 7.845 -12.904 1.00 94.31 447 TRP A O 1
ATOM 3502 N N . ALA A 1 448 ? -4.447 6.880 -13.369 1.00 96.19 448 ALA A N 1
ATOM 3503 C CA . ALA A 1 448 ? -3.871 5.590 -13.742 1.00 96.19 448 ALA A CA 1
ATOM 3504 C C . ALA A 1 448 ? -2.886 5.728 -14.915 1.00 96.19 448 ALA A C 1
ATOM 3506 O O . ALA A 1 448 ? -1.773 5.210 -14.857 1.00 96.19 448 ALA A O 1
ATOM 3507 N N . THR A 1 449 ? -3.243 6.508 -15.937 1.00 95.44 449 THR A N 1
ATOM 3508 C CA . THR A 1 449 ? -2.370 6.781 -17.090 1.00 95.44 449 THR A CA 1
ATOM 3509 C C . THR A 1 449 ? -1.089 7.506 -16.670 1.00 95.44 449 THR A C 1
ATOM 3511 O O . THR A 1 449 ? 0.006 7.128 -17.092 1.00 95.44 449 THR A O 1
ATOM 3514 N N . PHE A 1 450 ? -1.201 8.521 -15.806 1.00 94.69 450 PHE A N 1
ATOM 3515 C CA . PHE A 1 450 ? -0.046 9.241 -15.268 1.00 94.69 450 PHE A CA 1
ATOM 3516 C C . PHE A 1 450 ? 0.882 8.320 -14.466 1.00 94.69 450 PHE A C 1
ATOM 3518 O O . PHE A 1 450 ? 2.092 8.317 -14.704 1.00 94.69 450 PHE A O 1
ATOM 3525 N N . ILE A 1 451 ? 0.319 7.507 -13.565 1.00 95.94 451 ILE A N 1
ATOM 3526 C CA . ILE A 1 451 ? 1.058 6.532 -12.753 1.00 95.94 451 ILE A CA 1
ATOM 3527 C C . ILE A 1 451 ? 1.817 5.567 -13.650 1.00 95.94 451 ILE A C 1
ATOM 3529 O O . ILE A 1 451 ? 3.034 5.448 -13.519 1.00 95.94 451 ILE A O 1
ATOM 3533 N N . CYS A 1 452 ? 1.123 4.925 -14.590 1.00 96.81 452 CYS A N 1
ATOM 3534 C CA . CYS A 1 452 ? 1.722 3.952 -15.494 1.00 96.81 452 CYS A CA 1
ATOM 3535 C C . CYS A 1 452 ? 2.833 4.575 -16.342 1.00 96.81 452 CYS A C 1
ATOM 3537 O O . CYS A 1 452 ? 3.903 3.985 -16.443 1.00 96.81 452 CYS A O 1
ATOM 3539 N N . SER A 1 453 ? 2.647 5.791 -16.869 1.00 95.31 453 SER A N 1
ATOM 3540 C CA . SER A 1 453 ? 3.701 6.492 -17.615 1.00 95.31 453 SER A CA 1
ATOM 3541 C C . SER A 1 453 ? 4.914 6.820 -16.734 1.00 95.31 453 SER A C 1
ATOM 3543 O O . SER A 1 453 ? 6.055 6.649 -17.166 1.00 95.31 453 SER A O 1
ATOM 3545 N N . LYS A 1 454 ? 4.706 7.320 -15.507 1.00 94.31 454 LYS A N 1
ATOM 3546 C CA . LYS A 1 454 ? 5.797 7.655 -14.573 1.00 94.31 454 LYS A CA 1
ATOM 3547 C C . LYS A 1 454 ? 6.601 6.406 -14.211 1.00 94.31 454 LYS A C 1
ATOM 3549 O O . LYS A 1 454 ? 7.822 6.388 -14.358 1.00 94.31 454 LYS A O 1
ATOM 3554 N N . VAL A 1 455 ? 5.895 5.358 -13.805 1.00 94.81 455 VAL A N 1
ATOM 3555 C CA . VAL A 1 455 ? 6.456 4.075 -13.384 1.00 94.81 455 VAL A CA 1
ATOM 3556 C C . VAL A 1 455 ? 7.134 3.336 -14.546 1.00 94.81 455 VAL A C 1
ATOM 3558 O O . VAL A 1 455 ? 8.217 2.782 -14.378 1.00 94.81 455 VAL A O 1
ATOM 3561 N N . SER A 1 456 ? 6.564 3.379 -15.754 1.00 94.38 456 SER A N 1
ATOM 3562 C CA . SER A 1 456 ? 7.165 2.790 -16.961 1.00 94.38 456 SER A CA 1
ATOM 3563 C C . SER A 1 456 ? 8.525 3.418 -17.290 1.00 94.38 456 SER A C 1
ATOM 3565 O O . SER A 1 456 ? 9.489 2.704 -17.580 1.00 94.38 456 SER A O 1
ATOM 3567 N N . ARG A 1 457 ? 8.652 4.749 -17.169 1.00 93.81 457 ARG A N 1
ATOM 3568 C CA . ARG A 1 457 ? 9.933 5.452 -17.370 1.00 93.81 457 ARG A CA 1
ATOM 3569 C C . ARG A 1 457 ? 10.972 5.078 -16.319 1.00 93.81 457 ARG A C 1
ATOM 3571 O O . ARG A 1 457 ? 12.136 4.885 -16.664 1.00 93.81 457 ARG A O 1
ATOM 3578 N N . GLU A 1 458 ? 10.562 4.964 -15.059 1.00 93.69 458 GLU A N 1
ATOM 3579 C CA . GLU A 1 458 ? 11.446 4.496 -13.990 1.00 93.69 458 GLU A CA 1
ATOM 3580 C C . GLU A 1 458 ? 11.916 3.063 -14.261 1.00 93.69 458 GLU A C 1
ATOM 3582 O O . GLU A 1 458 ? 13.117 2.797 -14.239 1.00 93.69 458 GLU A O 1
ATOM 3587 N N . ASN A 1 459 ? 10.996 2.161 -14.616 1.00 93.88 459 ASN A N 1
ATOM 3588 C CA . ASN A 1 459 ? 11.324 0.785 -14.978 1.00 93.88 459 ASN A CA 1
ATOM 3589 C C . ASN A 1 459 ? 12.311 0.730 -16.140 1.00 93.88 459 ASN A C 1
ATOM 3591 O O . ASN A 1 459 ? 13.271 -0.031 -16.082 1.00 93.88 459 ASN A O 1
ATOM 3595 N N . TRP A 1 460 ? 12.103 1.539 -17.180 1.00 90.25 460 TRP A N 1
ATOM 3596 C CA . TRP A 1 460 ? 13.028 1.638 -18.304 1.00 90.25 460 TRP A CA 1
ATOM 3597 C C . TRP A 1 460 ? 14.429 2.055 -17.851 1.00 90.25 460 TRP A C 1
ATOM 3599 O O . TRP A 1 460 ? 15.391 1.371 -18.182 1.00 90.25 460 TRP A O 1
ATOM 3609 N N . PHE A 1 461 ? 14.551 3.107 -17.035 1.00 89.88 461 PHE A N 1
ATOM 3610 C CA . PHE A 1 461 ? 15.846 3.548 -16.511 1.00 89.88 461 PHE A CA 1
ATOM 3611 C C . PHE A 1 461 ? 16.522 2.479 -15.642 1.00 89.88 461 PHE A C 1
ATOM 3613 O O . PHE A 1 461 ? 17.718 2.235 -15.781 1.00 89.88 461 PHE A O 1
ATOM 3620 N N . LEU A 1 462 ? 15.769 1.813 -14.762 1.00 88.69 462 LEU A N 1
ATOM 3621 C CA . LEU A 1 462 ? 16.292 0.752 -13.900 1.00 88.69 462 LEU A CA 1
ATOM 3622 C C . LEU A 1 462 ? 16.747 -0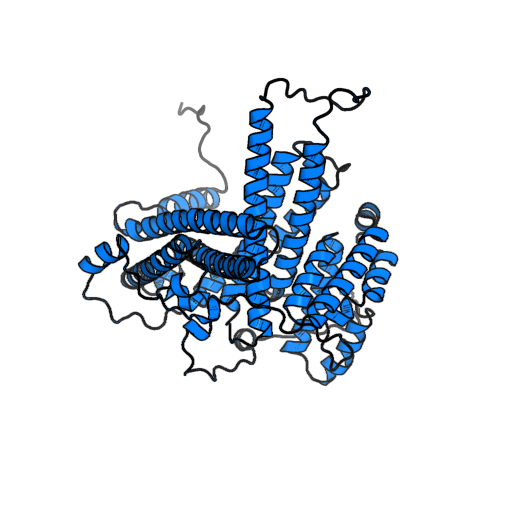.470 -14.705 1.00 88.69 462 LEU A C 1
ATOM 3624 O O . LEU A 1 462 ? 17.797 -1.038 -14.406 1.00 88.69 462 LEU A O 1
ATOM 3628 N N . LEU A 1 463 ? 15.978 -0.862 -15.721 1.00 87.00 463 LEU A N 1
ATOM 3629 C CA . LEU A 1 463 ? 16.293 -1.980 -16.608 1.00 87.00 463 LEU A CA 1
ATOM 3630 C C . LEU A 1 463 ? 17.493 -1.678 -17.495 1.00 87.00 463 LEU A C 1
ATOM 3632 O O . LEU A 1 463 ? 18.372 -2.529 -17.609 1.00 87.00 463 LEU A O 1
ATOM 3636 N N . GLU A 1 464 ? 17.568 -0.471 -18.054 1.00 83.69 464 GLU A N 1
ATOM 3637 C CA . GLU A 1 464 ? 18.731 -0.033 -18.820 1.00 83.69 464 GLU A CA 1
ATOM 3638 C C . GLU A 1 464 ? 19.958 0.010 -17.910 1.00 83.69 464 GLU A C 1
ATOM 3640 O O . GLU A 1 464 ? 20.971 -0.585 -18.236 1.00 83.69 464 GLU A O 1
ATOM 3645 N N . ALA A 1 465 ? 19.856 0.547 -16.691 1.00 80.19 465 ALA A N 1
ATOM 3646 C CA . ALA A 1 465 ? 20.963 0.548 -15.733 1.00 80.19 465 ALA A CA 1
ATOM 3647 C C . ALA A 1 465 ? 21.387 -0.861 -15.260 1.00 80.19 465 ALA A C 1
ATOM 3649 O O . ALA A 1 465 ? 22.517 -1.034 -14.795 1.00 80.19 465 ALA A O 1
ATOM 3650 N N . LEU A 1 466 ? 20.494 -1.857 -15.314 1.00 78.44 466 LEU A N 1
ATOM 3651 C CA . LEU A 1 466 ? 20.810 -3.271 -15.074 1.00 78.44 466 LEU A CA 1
ATOM 3652 C C . LEU A 1 466 ? 21.413 -3.944 -16.317 1.00 78.44 466 LEU A C 1
ATOM 3654 O O . LEU A 1 466 ? 22.234 -4.848 -16.176 1.00 78.44 466 LEU A O 1
ATOM 3658 N N . ASN A 1 467 ? 21.040 -3.500 -17.518 1.00 74.94 467 ASN A N 1
ATOM 3659 C CA . ASN A 1 467 ? 21.565 -4.003 -18.783 1.00 74.94 467 ASN A CA 1
ATOM 3660 C C . ASN A 1 467 ? 22.942 -3.398 -19.135 1.00 74.94 467 ASN A C 1
ATOM 3662 O O . ASN A 1 467 ? 23.870 -4.137 -19.469 1.00 74.94 467 ASN A O 1
ATOM 3666 N N . ASP A 1 468 ? 23.099 -2.083 -18.966 1.00 64.50 468 ASP A N 1
ATOM 3667 C CA . ASP A 1 468 ? 24.331 -1.284 -19.095 1.00 64.50 468 ASP A CA 1
ATOM 3668 C C . ASP A 1 468 ? 25.356 -1.589 -17.999 1.00 64.50 468 ASP A C 1
ATOM 3670 O O . ASP A 1 468 ? 26.522 -1.192 -18.091 1.00 64.50 468 ASP A O 1
ATOM 3674 N N . TYR A 1 469 ? 24.960 -2.357 -16.978 1.00 52.75 469 TYR A N 1
ATOM 3675 C CA . TYR A 1 469 ? 25.856 -2.905 -15.959 1.00 52.75 469 TYR A CA 1
ATOM 3676 C C . TYR A 1 469 ? 27.008 -3.736 -16.565 1.00 52.75 469 TYR A C 1
ATOM 3678 O O . TYR A 1 469 ? 28.014 -3.983 -15.901 1.00 52.75 469 TYR A O 1
ATOM 3686 N N . TYR A 1 470 ? 26.896 -4.109 -17.843 1.00 51.28 470 TYR A N 1
ATOM 3687 C CA . TYR A 1 470 ? 27.906 -4.846 -18.602 1.00 51.28 470 TYR A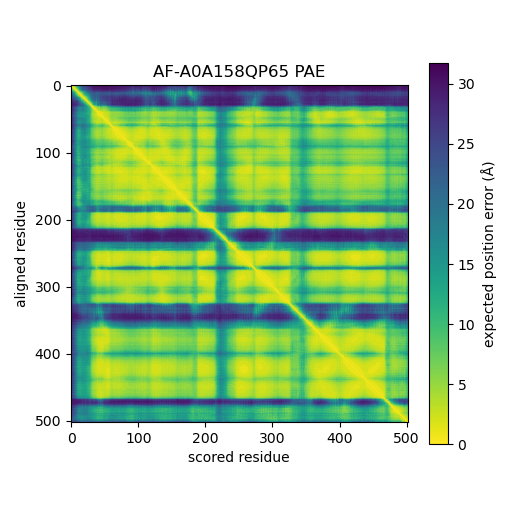 CA 1
ATOM 3688 C C . TYR A 1 470 ? 28.674 -3.988 -19.619 1.00 51.28 470 TYR A C 1
ATOM 3690 O O . TYR A 1 470 ? 29.584 -4.491 -20.271 1.00 51.28 470 TYR A O 1
ATOM 3698 N N . GLY A 1 471 ? 28.337 -2.696 -19.717 1.00 46.12 471 GLY A N 1
ATOM 3699 C CA . GLY A 1 471 ? 28.925 -1.734 -20.642 1.00 46.12 471 GLY A CA 1
ATOM 3700 C C . GLY A 1 471 ? 30.193 -1.070 -20.119 1.00 46.12 471 GLY A C 1
ATOM 3701 O O . GLY A 1 471 ? 31.226 -1.241 -20.744 1.00 46.12 471 GLY A O 1
ATOM 3702 N N . LEU A 1 472 ? 30.157 -0.306 -19.013 1.00 43.91 472 LEU A N 1
ATOM 3703 C CA . LEU A 1 472 ? 31.355 0.415 -18.511 1.00 43.91 472 LEU A CA 1
ATOM 3704 C C . LEU A 1 472 ? 31.216 1.105 -17.134 1.00 43.91 472 LEU A C 1
ATOM 3706 O O . LEU A 1 472 ? 32.176 1.722 -16.674 1.00 43.91 472 LEU A O 1
ATOM 3710 N N . ILE A 1 473 ? 30.081 1.012 -16.429 1.00 44.50 473 ILE A N 1
ATOM 3711 C CA . ILE A 1 473 ? 29.870 1.770 -15.181 1.00 44.50 473 ILE A CA 1
ATOM 3712 C C . ILE A 1 473 ? 29.785 0.832 -13.970 1.00 44.50 473 ILE A C 1
ATOM 3714 O O . ILE A 1 473 ? 28.729 0.331 -13.586 1.00 44.50 473 ILE A O 1
ATOM 3718 N N . ARG A 1 474 ? 30.935 0.640 -13.311 1.00 50.97 474 ARG A N 1
ATOM 3719 C CA . ARG A 1 474 ? 31.047 0.074 -11.956 1.00 50.97 474 ARG A CA 1
ATOM 3720 C C . ARG A 1 474 ? 30.434 1.036 -10.927 1.00 50.97 474 ARG A C 1
ATOM 3722 O O . ARG A 1 474 ? 31.155 1.734 -10.224 1.00 50.97 474 ARG A O 1
ATOM 3729 N N . LEU A 1 475 ? 29.111 1.060 -10.800 1.00 50.78 475 LEU A N 1
ATOM 3730 C CA . LEU A 1 475 ? 28.436 1.873 -9.774 1.00 50.78 475 LEU A CA 1
ATOM 3731 C C . LEU A 1 475 ? 28.368 1.171 -8.399 1.00 50.78 475 LEU A C 1
ATOM 3733 O O . LEU A 1 475 ? 28.110 1.812 -7.388 1.00 50.78 475 LEU A O 1
ATOM 3737 N N . ASN A 1 476 ? 28.668 -0.130 -8.338 1.00 55.09 476 ASN A N 1
ATOM 3738 C CA . ASN A 1 476 ? 28.491 -0.951 -7.135 1.00 55.09 476 ASN A CA 1
ATOM 3739 C C . ASN A 1 476 ? 29.746 -1.086 -6.238 1.00 55.09 476 ASN A C 1
ATOM 3741 O O . ASN A 1 476 ? 29.610 -0.922 -5.030 1.00 55.09 476 ASN A O 1
ATOM 3745 N N . PRO A 1 477 ? 30.990 -1.270 -6.737 1.00 58.84 477 PRO A N 1
ATOM 3746 C CA . PRO A 1 477 ? 32.144 -1.292 -5.835 1.00 58.84 477 PRO A CA 1
ATOM 3747 C C . PRO A 1 477 ? 32.458 0.095 -5.259 1.00 58.84 477 PRO A C 1
ATOM 3749 O O . PRO A 1 477 ? 32.811 0.191 -4.094 1.00 58.84 477 PRO A O 1
ATOM 3752 N N . SER A 1 478 ? 32.285 1.179 -6.022 1.00 62.28 478 SER A N 1
ATOM 3753 C CA . SER A 1 478 ? 32.630 2.527 -5.549 1.00 62.28 478 SER A CA 1
ATOM 3754 C C . SER A 1 478 ? 31.709 3.016 -4.429 1.00 62.28 478 SER A C 1
ATOM 3756 O O . SER A 1 478 ? 32.204 3.548 -3.442 1.00 62.28 478 SER A O 1
ATOM 3758 N N . LEU A 1 479 ? 30.391 2.793 -4.524 1.00 63.19 479 LEU A N 1
ATOM 3759 C CA . LEU A 1 479 ? 29.451 3.191 -3.467 1.00 63.19 479 LEU A CA 1
ATOM 3760 C C . LEU A 1 479 ? 29.627 2.342 -2.199 1.00 63.19 479 LEU A C 1
ATOM 3762 O O . LEU A 1 479 ? 29.645 2.882 -1.093 1.00 63.19 479 LEU A O 1
ATOM 3766 N N . LEU A 1 480 ? 29.823 1.027 -2.357 1.00 67.06 480 LEU A N 1
ATOM 3767 C CA . LEU A 1 480 ? 30.149 0.141 -1.237 1.00 67.06 480 LEU A CA 1
ATOM 3768 C C . LEU A 1 480 ? 31.476 0.536 -0.583 1.00 67.06 480 LEU A C 1
ATOM 3770 O O . LEU A 1 480 ? 31.571 0.507 0.639 1.00 67.06 480 LEU A O 1
ATOM 3774 N N . ASN A 1 481 ? 32.468 0.966 -1.368 1.00 74.88 481 ASN A N 1
ATOM 3775 C CA . ASN A 1 481 ? 33.734 1.476 -0.848 1.00 74.88 481 ASN A CA 1
ATOM 3776 C C . ASN A 1 481 ? 33.554 2.783 -0.071 1.00 74.88 481 ASN A C 1
ATOM 3778 O O . ASN A 1 481 ? 34.222 2.943 0.941 1.00 74.88 481 ASN A O 1
ATOM 3782 N N . VAL A 1 482 ? 32.657 3.688 -0.484 1.00 80.31 482 VAL A N 1
ATOM 3783 C CA . VAL A 1 482 ? 32.361 4.919 0.277 1.00 80.31 482 VAL A CA 1
ATOM 3784 C C . VAL A 1 482 ? 31.766 4.574 1.642 1.00 80.31 482 VAL A C 1
ATOM 3786 O O . VAL A 1 482 ? 32.271 5.037 2.661 1.00 80.31 482 VAL A O 1
ATOM 3789 N N . GLY A 1 483 ? 30.737 3.721 1.682 1.00 80.25 483 GLY A N 1
ATOM 3790 C CA . GLY A 1 483 ? 30.131 3.290 2.946 1.00 80.25 483 GLY A CA 1
ATOM 3791 C C . GLY A 1 483 ? 31.126 2.538 3.830 1.00 80.25 483 GLY A C 1
ATOM 3792 O O . GLY A 1 483 ? 31.283 2.859 5.005 1.00 80.25 483 GLY A O 1
ATOM 3793 N N . LYS A 1 484 ? 31.859 1.585 3.245 1.00 83.19 484 LYS A N 1
ATOM 3794 C CA . LYS A 1 484 ? 32.908 0.830 3.932 1.00 83.19 484 LYS A CA 1
ATOM 3795 C C . LYS A 1 484 ? 33.990 1.746 4.495 1.00 83.19 484 LYS A C 1
ATOM 3797 O O . LYS A 1 484 ? 34.363 1.570 5.641 1.00 83.19 484 LYS A O 1
ATOM 3802 N N . ALA A 1 485 ? 34.442 2.741 3.738 1.00 85.69 485 ALA A N 1
ATOM 3803 C CA . ALA A 1 485 ? 35.433 3.701 4.204 1.00 85.69 485 ALA A CA 1
ATOM 3804 C C . ALA A 1 485 ? 34.926 4.459 5.441 1.00 85.69 485 ALA A C 1
ATOM 3806 O O . ALA A 1 485 ? 35.644 4.550 6.430 1.00 85.69 485 ALA A O 1
ATOM 3807 N N . VAL A 1 486 ? 33.675 4.932 5.437 1.00 88.94 486 VAL A N 1
ATOM 3808 C CA . VAL A 1 486 ? 33.090 5.614 6.605 1.00 88.94 486 VAL A CA 1
ATOM 3809 C C . VAL A 1 486 ? 33.048 4.699 7.834 1.00 88.94 486 VAL A C 1
ATOM 3811 O O . VAL A 1 486 ? 33.406 5.134 8.926 1.00 88.94 486 VAL A O 1
ATOM 3814 N N . PHE A 1 487 ? 32.651 3.434 7.682 1.00 88.81 487 PHE A N 1
ATOM 3815 C CA . PHE A 1 487 ? 32.567 2.501 8.812 1.00 88.81 487 PHE A CA 1
ATOM 3816 C C . PHE A 1 487 ? 33.935 1.991 9.287 1.00 88.81 487 PHE A C 1
ATOM 3818 O O . PHE A 1 487 ? 34.180 1.971 10.491 1.00 88.81 487 PHE A O 1
ATOM 3825 N N . ASP A 1 488 ? 34.837 1.633 8.370 1.00 90.00 488 ASP A N 1
ATOM 3826 C CA . ASP A 1 488 ? 36.193 1.156 8.678 1.00 90.00 488 ASP A CA 1
ATOM 3827 C C . ASP A 1 488 ? 37.025 2.254 9.355 1.00 90.00 488 ASP A C 1
ATOM 3829 O O . ASP A 1 488 ? 37.807 1.977 10.262 1.00 90.00 488 ASP A O 1
ATOM 3833 N N . MET A 1 489 ? 36.838 3.511 8.939 1.00 88.81 489 MET A N 1
ATOM 3834 C CA . MET A 1 489 ? 37.525 4.667 9.518 1.00 88.81 489 MET A CA 1
ATOM 3835 C C . MET A 1 489 ? 36.770 5.304 10.700 1.00 88.81 489 MET A C 1
ATOM 3837 O O . MET A 1 489 ? 37.180 6.353 11.201 1.00 88.81 489 MET A O 1
ATOM 3841 N N . GLY A 1 490 ? 35.659 4.706 11.144 1.00 89.69 490 GLY A N 1
ATOM 3842 C CA . GLY A 1 490 ? 34.889 5.160 12.305 1.00 89.69 490 GLY A CA 1
ATOM 3843 C C . GLY A 1 490 ? 34.214 6.531 12.157 1.00 89.69 490 GLY A C 1
ATOM 3844 O O . GLY A 1 490 ? 33.876 7.144 13.168 1.00 89.69 490 GLY A O 1
ATOM 3845 N N . GLY A 1 491 ? 34.021 7.036 10.935 1.00 90.69 491 GLY A N 1
ATOM 3846 C CA . GLY A 1 491 ? 33.380 8.326 10.686 1.00 90.69 491 GLY A CA 1
ATOM 3847 C C . GLY A 1 491 ? 33.659 8.923 9.305 1.00 90.69 491 GLY A C 1
ATOM 3848 O O . GLY A 1 491 ? 34.317 8.328 8.452 1.00 90.69 491 GLY A O 1
ATOM 3849 N N . TYR A 1 492 ? 33.137 10.131 9.082 1.00 88.75 492 TYR A N 1
ATOM 3850 C CA . TYR A 1 492 ? 33.465 10.937 7.907 1.00 88.75 492 TYR A CA 1
ATOM 3851 C C . TYR A 1 492 ? 34.860 11.550 8.088 1.00 88.75 492 TYR A C 1
ATOM 3853 O O . TYR A 1 492 ? 35.023 12.475 8.875 1.00 88.75 492 TYR A O 1
ATOM 3861 N N . GLN A 1 493 ? 35.849 11.011 7.372 1.00 83.50 493 GLN A N 1
ATOM 3862 C CA . GLN A 1 493 ? 37.264 11.410 7.475 1.00 83.50 493 GLN A CA 1
ATOM 3863 C C . GLN A 1 493 ? 37.757 12.252 6.290 1.00 83.50 493 GLN A C 1
ATOM 3865 O O . GLN A 1 493 ? 38.957 12.443 6.120 1.00 83.50 493 GLN A O 1
ATOM 3870 N N . ILE A 1 494 ? 36.864 12.694 5.401 1.00 87.62 494 ILE A N 1
ATOM 3871 C CA . ILE A 1 494 ? 37.287 13.574 4.311 1.00 87.62 494 ILE A CA 1
ATOM 3872 C C . ILE A 1 494 ? 37.522 14.952 4.917 1.00 87.62 494 ILE A C 1
ATOM 3874 O O . ILE A 1 494 ? 36.601 15.551 5.476 1.00 87.62 494 ILE A O 1
ATOM 3878 N N . GLU A 1 495 ? 38.756 15.427 4.789 1.00 88.94 495 GLU A N 1
ATOM 3879 C CA . GLU A 1 495 ? 39.164 16.720 5.316 1.00 88.94 495 GLU A CA 1
ATOM 3880 C C . GLU A 1 495 ? 38.302 17.855 4.765 1.00 88.94 495 GLU A C 1
ATOM 3882 O O . GLU A 1 495 ? 37.786 17.817 3.640 1.00 88.94 495 GLU A O 1
ATOM 3887 N N . SER A 1 496 ? 38.146 18.888 5.586 1.00 91.69 496 SER A N 1
ATOM 3888 C CA . SER A 1 496 ? 37.417 20.081 5.181 1.00 91.69 496 SER A CA 1
ATOM 3889 C C . SER A 1 496 ? 38.087 20.722 3.956 1.00 91.69 496 SER A C 1
ATOM 3891 O O . SER A 1 496 ? 39.316 20.779 3.907 1.00 91.69 496 SER A O 1
ATOM 3893 N N . PRO A 1 497 ? 37.337 21.295 2.992 1.00 93.81 497 PRO A N 1
ATOM 3894 C CA . PRO A 1 497 ? 37.921 21.968 1.824 1.00 93.81 497 PRO A CA 1
ATOM 3895 C C . PRO A 1 497 ? 38.872 23.140 2.133 1.00 93.81 497 PRO A C 1
ATOM 3897 O O . PRO A 1 497 ? 39.503 23.671 1.222 1.00 93.81 497 PRO A O 1
ATOM 3900 N N . ILE A 1 498 ? 38.935 23.588 3.391 1.00 92.00 498 ILE A N 1
ATOM 3901 C CA . ILE A 1 498 ? 39.838 24.648 3.864 1.00 92.00 498 ILE A CA 1
ATOM 3902 C C . ILE A 1 498 ? 41.144 24.113 4.465 1.00 92.00 498 ILE A C 1
ATOM 3904 O O . ILE A 1 498 ? 42.041 24.912 4.736 1.00 92.00 498 ILE A O 1
ATOM 3908 N N . GLU A 1 499 ? 41.252 22.801 4.678 1.00 92.62 499 GLU A N 1
ATOM 3909 C CA . GLU A 1 499 ? 42.450 22.168 5.222 1.00 92.62 499 GLU A CA 1
ATOM 3910 C C . GLU A 1 499 ? 43.586 22.236 4.193 1.00 92.62 499 GLU A C 1
ATOM 3912 O O . GLU A 1 499 ? 43.370 22.080 2.986 1.00 92.62 499 GLU A O 1
ATOM 3917 N N . ARG A 1 500 ? 44.809 22.516 4.650 1.00 87.81 500 ARG A N 1
ATOM 3918 C CA . ARG A 1 500 ? 45.989 22.594 3.780 1.00 87.81 500 ARG A CA 1
ATOM 3919 C C . ARG A 1 500 ? 47.071 21.666 4.306 1.00 87.81 500 ARG A C 1
ATOM 3921 O O . ARG A 1 500 ? 47.311 21.605 5.503 1.00 87.81 500 ARG A O 1
ATOM 3928 N N . ASN A 1 501 ? 47.769 21.004 3.389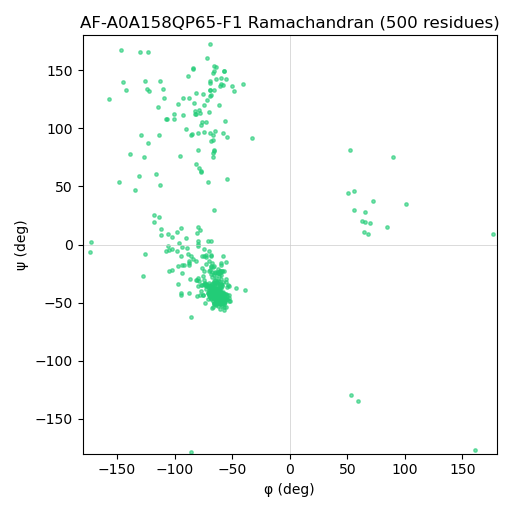 1.00 81.81 501 ASN A N 1
ATOM 3929 C CA . ASN A 1 501 ? 49.007 20.306 3.712 1.00 81.81 501 ASN A CA 1
ATOM 3930 C C . ASN A 1 501 ? 50.110 21.363 3.837 1.00 81.81 501 ASN A C 1
ATOM 3932 O O . ASN A 1 501 ? 50.536 21.915 2.819 1.00 81.81 501 ASN A O 1
ATOM 3936 N N . TRP A 1 502 ? 50.484 21.698 5.070 1.00 76.25 502 TRP A N 1
ATOM 3937 C CA . TRP A 1 502 ? 51.555 22.649 5.380 1.00 76.25 502 TRP A CA 1
ATOM 3938 C C . TRP A 1 502 ? 52.933 22.005 5.254 1.00 76.25 502 TRP A C 1
ATOM 3940 O O . TRP A 1 502 ? 53.086 20.856 5.733 1.00 76.25 502 TRP A O 1
#

Secondary structure (DSSP, 8-state):
--------TT-------HHHHS--SS-S--TTS-HHHH-HHHHHHTT---GGGGS----S-HHHHHHHHHHHHHHHHHHHHH--HHHHHHHSS--HHHHHHHHHTTHHHHHS-GGGTS----HHHHHHHHHHHTTSHHHHHHHHHHHHHHHHHHHH--HHHHHHHHHHHHTT--------SSGGGGGGGHHHHHHHHHHHHHHHHHHHHHHHHHTT-TT---TTS-----TTS-HHHHHHHHHHHHHHHHHHHHHHHHHHHHHHHHHHTT----HHHHHHHHHHHHHHHHHHHHHHHHHHHGGGGG-TTSHHHHHHHHHHHHHHHS-GGGHHHHHHH-------S--S-HHHHHHHHHSPPPSS-GGGGS-GGGHHHHHHHHHHHHHHHHHHHHHHHHHGGGGGG-HHHHHHHHHHHHHHHHHHHHHHHHHHHHHTT-TTHHHHHHHHHHHHHHHHHHHHHHHHHHHGGGTT--HHHHHHHHHHHHHHTTS--PPPTT----